Protein AF-0000000083612329 (afdb_homodimer)

Solvent-accessible surface area (backbone atoms only — not comparable to full-atom values): 41142 Å² total; per-residue (Å²): 133,57,75,70,75,59,43,63,65,45,53,52,50,26,54,74,53,61,30,50,51,22,52,62,21,51,55,44,17,49,50,25,43,50,50,21,49,52,27,50,52,49,44,53,47,48,53,50,50,50,51,51,48,47,50,51,50,41,50,51,48,51,52,43,27,72,72,65,71,60,77,84,88,50,83,80,70,46,77,77,46,66,43,68,55,91,85,39,80,38,46,45,64,59,50,43,57,50,33,53,54,49,23,38,44,24,48,52,30,17,46,18,11,42,28,49,22,45,32,38,50,80,32,47,88,68,48,68,59,67,90,70,51,30,50,70,56,47,52,56,59,47,65,74,44,91,62,58,62,64,42,51,51,49,52,50,51,48,66,70,31,69,56,45,47,49,39,54,50,52,41,49,33,45,49,37,53,44,73,77,54,71,43,75,4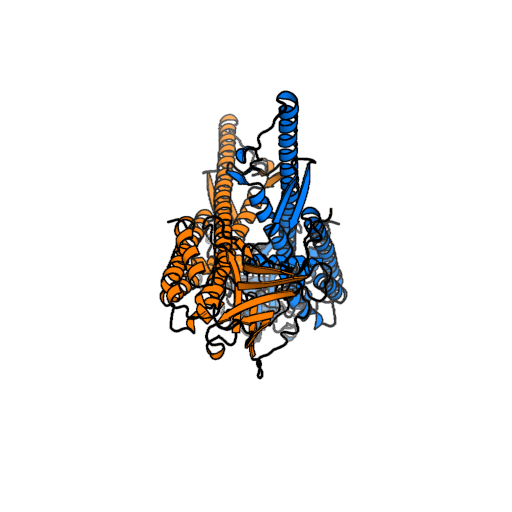5,71,41,80,81,73,70,47,65,45,53,31,36,51,40,34,56,54,95,89,41,74,40,71,64,37,49,46,72,57,54,51,52,51,41,49,54,52,50,56,53,48,50,44,51,43,52,50,34,46,63,72,46,52,78,72,63,80,62,42,87,33,43,41,39,62,46,34,39,44,28,34,41,31,71,93,34,71,80,63,25,34,36,46,41,30,44,80,40,87,50,73,85,74,48,60,62,53,36,32,32,33,32,47,31,64,87,42,79,91,58,62,45,70,47,62,55,74,70,57,58,35,32,30,24,36,83,87,69,45,54,57,32,32,28,36,43,75,61,80,74,61,89,40,56,70,68,65,44,66,41,47,24,38,61,45,77,52,93,52,82,52,74,72,63,70,65,63,58,41,74,56,83,81,53,72,78,37,40,53,69,53,72,48,75,49,71,83,78,79,74,87,119,133,57,74,70,74,57,44,62,64,46,52,52,48,25,53,73,53,61,30,50,51,22,50,62,21,50,55,44,16,49,51,24,44,51,50,21,49,51,26,50,52,51,46,52,46,48,54,49,50,51,50,49,49,47,51,52,51,40,50,52,48,51,51,42,26,70,72,66,73,60,78,84,89,50,82,81,70,44,78,77,46,65,44,67,54,93,86,38,82,38,46,46,65,60,51,45,57,50,33,54,54,48,24,38,43,24,49,51,29,17,48,19,11,42,28,50,22,44,32,38,49,80,32,47,89,68,49,68,59,67,91,70,50,30,50,72,56,45,51,57,59,46,65,74,44,91,63,57,61,65,41,50,52,50,52,49,50,49,68,71,32,71,56,44,46,50,39,52,50,53,42,49,33,46,48,36,53,43,75,78,53,71,45,78,46,71,41,80,82,74,70,45,65,44,54,31,37,51,39,34,56,52,97,87,42,74,41,71,63,36,49,46,72,56,54,52,51,50,42,50,53,50,51,57,52,48,48,43,50,43,53,51,35,44,62,72,46,53,78,74,61,78,62,41,87,35,42,40,37,63,46,35,38,43,29,35,41,30,73,94,32,71,82,62,25,31,37,47,41,29,43,78,39,87,49,74,86,74,49,61,63,52,36,30,33,33,32,46,30,63,88,42,78,91,58,62,44,71,46,63,55,72,68,56,57,36,33,29,25,36,84,85,69,45,50,56,33,32,28,37,44,75,62,80,77,60,90,40,54,70,68,65,47,63,41,46,25,37,60,44,78,52,94,53,81,49,73,70,65,68,64,61,56,42,75,54,83,82,52,73,78,36,41,53,70,51,72,47,73,52,71,81,78,75,64,85,116

InterPro domains:
  IPR059354 Domain of unknown function DUF8310 [PF26979] (249-368)

Radius of gyration: 33.73 Å; Cα contacts (8 Å, |Δi|>4): 1160; chains: 2; bounding box: 72×136×61 Å

Nearest PDB structures (foldseek):
  7uwa-assembly1_h  TM=2.712E-01  e=9.454E+00  Citrus x limon
  6k4j-assembly1_A  TM=1.773E-01  e=9.971E+00  Homo sapiens
  7uwa-assembly1_h  TM=2.711E-01  e=9.452E+00  Citrus x limon
  6k4j-assembly1_A  TM=1.772E-01  e=9.970E+00  Homo sapiens

Secondary structure (DSSP, 8-state):
--TTTTHHHHHHHHHHTT-GGGHHHHHHHHHHHHHHHHHHHHHHHHHHHHHHHHHHHHHHHHHHHHHHS-----GGGS---EEEETTEEEEHHHHHHHHHHHHHHHHHHHHHHHHHHHHHHTTTTSPPPGGG--HHHHHHHHHTSSS-HHHHHHHHHHHHSHHHHHHHHHHHHHHHT-PPPEEEEE-TTT--EEEEEPPEEETTEEE--EEHHHHHHHHHHHHHHHHHHHHHHHHHHGGG--GGGGEES-EEEEEEEETT-GGG-EEEEEEE-S-GGGS-SEEEEEEEE-SSTTS-EEEE---SEEEEE-TTS-EEEEEEESS---TT--S--PEEEEEEE-SS----------BPPP-TTTEEEEEEEE-------/--TTTTHHHHHHHHHHTT-GGGHHHHHHHHHHHHHHHHHHHHHHHHHHHHHHHHHHHHHHHHHHHHHHS-----GGGS---EEEETTEEEEHHHHHHHHHHHHHHHHHHHHHHHHHHHHHHTTTTSPPPGGG--HHHHHHHHHTSSS-HHHHHHHHHHHHSHHHHHHHHHHHHHHHT-PPPEEEEE-TTT--EEEEEPPEEETTEEE--EEHHHHHHHHHHHHHHHHHHHHHHHHHHGGG--GGGGEES-EEEEEEEETT-GGG-EEEEEEE-S-GGGS-SEEEEEEEE-SSTTS-EEEE---SEEEEE-TTS-EEEEEEESS---TT--S--PEEEEEEE-SS-----------PPP-TTTEEEEEEEE-------

Organism: NCBI:txid2304605

Sequence (754 aa):
MTILNCDVGLRDLLLEYKVYDSWQFVTNSIKNLETAEYCSDLIRRLLDAMDEEQEQTNEEMWKKLKKEGQYSFNIEDFPKGKVDILGKSVSHYFLLDKYIKDFFQYLRNSLDSLAQFINLTLLAENPMDIERVDFPRVLTSLKKQSNYVAVKTEMEFIKSSVEYAYISEFNNKVKHISDAKLVVSRSILDNSGKNLISSFVKKGEPFKEQEINTIVAQTYSFIESHLDLLIGNVKNEISNLAMRDRRYYQIKFEGQRINGDAQNTFTNIFIECADIDKLADEIGILFVNDVDKDNIRVMNCEYDEIFVKDEGGKYVGKYKALESYDEYIDLLQYRRYKKETFNSPCAFVIHDIKVNSIKPFFMSGTIKQIGFDDASFMTILNCDVGLRDLLLEYKVYDSWQFVTNSIKNLETAEYCSDLIRRLLDAMDEEQEQTNEEMWKKLKKEGQYSFNIEDFPKGKVDILGKSVSHYFLLDKYIKDFFQYLRNSLDSLAQFINLTLLAENPMDIERVDFPRVLTSLKKQSNYVAVKTEMEFIKSSVEYAYISEFNNKVKHISDAKLVVSRSILDNSGKNLISSFVKKGEPFKEQEINTIVAQTYSFIESHLDLLIGNVKNEISNLAMRDRRYYQIKFEGQRINGDAQNTFTNIFIECADIDKLADEIGILFVNDVDKDNIRVMNCEYDEIFVKDEGGKYVGKYKALESYDEYIDLLQYRRYKKETFNSPCAFVIHDIKVNSIKPFFMSGTIKQIGFDDASF

pLDDT: mean 85.11, std 14.49, range [22.92, 98.44]

Structure (mmCIF, N/CA/C/O backbone):
data_AF-0000000083612329-model_v1
#
loop_
_entity.id
_entity.type
_entity.pdbx_description
1 polymer 'Uncharacterized protein'
#
loop_
_atom_site.group_PDB
_atom_site.id
_atom_site.type_symbol
_atom_site.label_atom_id
_atom_site.label_alt_id
_atom_site.label_comp_id
_atom_site.label_asym_id
_atom_site.label_entity_id
_atom_site.label_seq_id
_atom_site.pdbx_PDB_ins_code
_atom_site.Cartn_x
_atom_site.Cartn_y
_atom_site.Cartn_z
_atom_site.occupancy
_atom_site.B_iso_or_equiv
_atom_site.auth_seq_id
_atom_site.auth_comp_id
_atom_site.auth_asym_id
_atom_site.auth_atom_id
_atom_site.pdbx_PDB_model_num
ATOM 1 N N . MET A 1 1 ? -16.734 5.707 22.344 1 33.16 1 MET A N 1
ATOM 2 C CA . MET A 1 1 ? -16.078 7.008 22.297 1 33.16 1 MET A CA 1
ATOM 3 C C . MET A 1 1 ? -15.133 7.09 21.094 1 33.16 1 MET A C 1
ATOM 5 O O . MET A 1 1 ? -14.203 6.293 20.969 1 33.16 1 MET A O 1
ATOM 9 N N . THR A 1 2 ? -15.531 7.422 19.938 1 42.62 2 THR A N 1
ATOM 10 C CA . THR A 1 2 ? -14.906 7.582 18.625 1 42.62 2 THR A CA 1
ATOM 11 C C . THR A 1 2 ? -13.625 8.406 18.734 1 42.62 2 THR A C 1
ATOM 13 O O . THR A 1 2 ? -13.555 9.359 19.5 1 42.62 2 THR A O 1
ATOM 16 N N . ILE A 1 3 ? -12.547 7.836 18.281 1 46.53 3 ILE A N 1
ATOM 17 C CA . ILE A 1 3 ? -11.25 8.508 18.234 1 46.53 3 ILE A CA 1
ATOM 18 C C . ILE A 1 3 ? -11.461 10.023 18.156 1 46.53 3 ILE A C 1
ATOM 20 O O . ILE A 1 3 ? -10.656 10.789 18.688 1 46.53 3 ILE A O 1
ATOM 24 N N . LEU A 1 4 ? -12.586 10.539 17.578 1 46.88 4 LEU A N 1
ATOM 25 C CA . LEU A 1 4 ? -12.906 11.93 17.266 1 46.88 4 LEU A CA 1
ATOM 26 C C . LEU A 1 4 ? -13.203 12.719 18.531 1 46.88 4 LEU A C 1
ATOM 28 O O . LEU A 1 4 ? -12.898 13.914 18.609 1 46.88 4 LEU A O 1
ATOM 32 N N . ASN A 1 5 ? -13.961 12.078 19.438 1 44.62 5 ASN A N 1
ATOM 33 C CA . ASN A 1 5 ? -14.383 12.867 20.594 1 44.62 5 ASN A CA 1
ATOM 34 C C . ASN A 1 5 ? -13.195 13.227 21.484 1 44.62 5 ASN A C 1
ATOM 36 O O . ASN A 1 5 ? -13.312 14.086 22.359 1 44.62 5 ASN A O 1
ATOM 40 N N . CYS A 1 6 ? -12.211 12.438 21.641 1 49.72 6 CYS A N 1
ATOM 41 C CA . CYS A 1 6 ? -11.023 12.492 22.484 1 49.72 6 CYS A CA 1
ATOM 42 C C . CYS A 1 6 ? -10.086 13.609 22.031 1 49.72 6 CYS A C 1
ATOM 44 O O . CYS A 1 6 ? -9.117 13.922 22.719 1 49.72 6 CYS A O 1
ATOM 46 N N . ASP A 1 7 ? -10.461 14.383 20.938 1 63.75 7 ASP A N 1
ATOM 47 C CA . ASP A 1 7 ? -9.547 15.141 20.094 1 63.75 7 ASP A CA 1
ATOM 48 C C . ASP A 1 7 ? -9.195 16.484 20.734 1 63.75 7 ASP A C 1
ATOM 50 O O . ASP A 1 7 ? -8.023 16.859 20.797 1 63.75 7 ASP A O 1
ATOM 54 N N . VAL A 1 8 ? -10.234 16.953 21.453 1 65 8 VAL A N 1
ATOM 55 C CA . VAL A 1 8 ? -9.945 18.328 21.875 1 65 8 VAL A CA 1
ATOM 56 C C . VAL A 1 8 ? -9.031 18.297 23.109 1 65 8 VAL A C 1
ATOM 58 O O . VAL A 1 8 ? -8.062 19.047 23.188 1 65 8 VAL A O 1
ATOM 61 N N . GLY A 1 9 ? -9.297 17.312 23.969 1 83.56 9 GLY A N 1
ATOM 62 C CA . GLY A 1 9 ? -8.469 17.219 25.156 1 83.56 9 GLY A CA 1
ATOM 63 C C . GLY A 1 9 ? -7.031 16.844 24.875 1 83.56 9 GLY A C 1
ATOM 64 O O . GLY A 1 9 ? -6.109 17.406 25.469 1 83.56 9 GLY A O 1
ATOM 65 N N . LEU A 1 10 ? -6.883 16.078 23.922 1 90.75 10 LEU A N 1
ATOM 66 C CA . LEU A 1 10 ? -5.523 15.68 23.578 1 90.75 10 LEU A CA 1
ATOM 67 C C . LEU A 1 10 ? -4.754 16.828 22.953 1 90.75 10 LEU A C 1
ATOM 69 O O . LEU A 1 10 ? -3.6 17.078 23.312 1 90.75 10 LEU A O 1
ATOM 73 N N . ARG A 1 11 ? -5.387 17.484 22.094 1 90.81 11 ARG A N 1
ATOM 74 C CA . ARG A 1 11 ? -4.75 18.609 21.422 1 90.81 11 ARG A CA 1
ATOM 75 C C . ARG A 1 11 ? -4.273 19.656 22.422 1 90.81 11 ARG A C 1
ATOM 77 O O . ARG A 1 11 ? -3.168 20.188 22.281 1 90.81 11 ARG A O 1
ATOM 84 N N . ASP A 1 12 ? -5.098 19.922 23.375 1 90.94 12 ASP A N 1
ATOM 85 C CA . ASP A 1 12 ? -4.758 20.906 24.406 1 90.94 12 ASP A CA 1
ATOM 86 C C . ASP A 1 12 ? -3.549 20.438 25.219 1 90.94 12 ASP A C 1
ATOM 88 O O . ASP A 1 12 ? -2.688 21.25 25.578 1 90.94 12 ASP A O 1
ATOM 92 N N . LEU A 1 13 ? -3.535 19.25 25.484 1 92.69 13 LEU A N 1
ATOM 93 C CA . LEU A 1 13 ? -2.412 18.719 26.25 1 92.69 13 LEU A CA 1
ATOM 94 C C . LEU A 1 13 ? -1.121 18.781 25.438 1 92.69 13 LEU A C 1
ATOM 96 O O . LEU A 1 13 ? -0.059 19.094 25.984 1 92.69 13 LEU A O 1
ATOM 100 N N . LEU A 1 14 ? -1.272 18.484 24.172 1 94.75 14 LEU A N 1
ATOM 101 C CA . LEU A 1 14 ? -0.092 18.531 23.312 1 94.75 14 LEU A CA 1
ATOM 102 C C . LEU A 1 14 ? 0.459 19.953 23.234 1 94.75 14 LEU A C 1
ATOM 104 O O . LEU A 1 14 ? 1.675 20.156 23.172 1 94.75 14 LEU A O 1
ATOM 108 N N . LEU A 1 15 ? -0.446 20.891 23.25 1 93.25 15 LEU A N 1
ATOM 109 C CA . LEU A 1 15 ? -0.054 22.297 23.25 1 93.25 15 LEU A CA 1
ATOM 110 C C . LEU A 1 15 ? 0.609 22.672 24.578 1 93.25 15 LEU A C 1
ATOM 112 O O . LEU A 1 15 ? 1.65 23.328 24.594 1 93.25 15 LEU A O 1
ATOM 116 N N . GLU A 1 16 ? 0.045 22.219 25.609 1 92.62 16 GLU A N 1
ATOM 117 C CA . GLU A 1 16 ? 0.54 22.531 26.953 1 92.62 16 GLU A CA 1
ATOM 118 C C . GLU A 1 16 ? 1.942 21.969 27.156 1 92.62 16 GLU A C 1
ATOM 120 O O . GLU A 1 16 ? 2.803 22.641 27.75 1 92.62 16 GLU A O 1
ATOM 125 N N . TYR A 1 17 ? 2.215 20.828 26.641 1 94.44 17 TYR A N 1
ATOM 126 C CA . TYR A 1 17 ? 3.486 20.156 26.891 1 94.44 17 TYR A CA 1
ATOM 127 C C . TYR A 1 17 ? 4.457 20.375 25.734 1 94.44 17 TYR A C 1
ATOM 129 O O . TYR A 1 17 ? 5.531 19.781 25.703 1 94.44 17 TYR A O 1
ATOM 137 N N . LYS A 1 18 ? 4.078 21.156 24.75 1 95.06 18 LYS A N 1
ATOM 138 C CA . LYS A 1 18 ? 4.906 21.625 23.656 1 95.06 18 LYS A CA 1
ATOM 139 C C . LYS A 1 18 ? 5.355 20.469 22.766 1 95.06 18 LYS A C 1
ATOM 141 O O . LYS A 1 18 ? 6.531 20.375 22.422 1 95.06 18 LYS A O 1
ATOM 146 N N . VAL A 1 19 ? 4.426 19.594 22.453 1 96.5 19 VAL A N 1
ATOM 147 C CA . VAL A 1 19 ? 4.672 18.516 21.5 1 96.5 19 VAL A CA 1
ATOM 148 C C . VAL A 1 19 ? 3.57 18.5 20.453 1 96.5 19 VAL A C 1
ATOM 150 O O . VAL A 1 19 ? 3.125 17.422 20.031 1 96.5 19 VAL A O 1
ATOM 153 N N . TYR A 1 20 ? 3.16 19.656 20.047 1 95.31 20 TYR A N 1
ATOM 154 C CA . TYR A 1 20 ? 2.031 19.781 19.125 1 95.31 20 TYR A CA 1
ATOM 155 C C . TYR A 1 20 ? 2.385 19.234 17.75 1 95.31 20 TYR A C 1
ATOM 157 O O . TYR A 1 20 ? 1.497 18.938 16.953 1 95.31 20 TYR A O 1
ATOM 165 N N . ASP A 1 21 ? 3.658 19.172 17.438 1 95.19 21 ASP A N 1
ATOM 166 C CA . ASP A 1 21 ? 4.07 18.609 16.156 1 95.19 21 ASP A CA 1
ATOM 167 C C . ASP A 1 21 ? 3.592 17.172 16.016 1 95.19 21 ASP A C 1
ATOM 169 O O . ASP A 1 21 ? 3.451 16.656 14.898 1 95.19 21 ASP A O 1
ATOM 173 N N . SER A 1 22 ? 3.312 16.469 17.094 1 95.69 22 SER A N 1
ATOM 174 C CA . SER A 1 22 ? 2.883 15.078 17.062 1 95.69 22 SER A CA 1
ATOM 175 C C . SER A 1 22 ? 1.433 14.953 16.609 1 95.69 22 SER A C 1
ATOM 177 O O . SER A 1 22 ? 1.003 13.891 16.172 1 95.69 22 SER A O 1
ATOM 179 N N . TRP A 1 23 ? 0.665 16.031 16.672 1 94.44 23 TRP A N 1
ATOM 180 C CA . TRP A 1 23 ? -0.749 16.031 16.312 1 94.44 23 TRP A CA 1
ATOM 181 C C . TRP A 1 23 ? -0.939 15.578 14.859 1 94.44 23 TRP A C 1
ATOM 183 O O . TRP A 1 23 ? -1.925 14.914 14.531 1 94.44 23 TRP A O 1
ATOM 193 N N . GLN A 1 24 ? -0.023 15.961 14.062 1 93.69 24 GLN A N 1
ATOM 194 C CA . GLN A 1 24 ? -0.116 15.609 12.648 1 93.69 24 GLN A CA 1
ATOM 195 C C . GLN A 1 24 ? -0.187 14.102 12.461 1 93.69 24 GLN A C 1
ATOM 197 O O . GLN A 1 24 ? -0.841 13.609 11.531 1 93.69 24 GLN A O 1
ATOM 202 N N . PHE A 1 25 ? 0.396 13.32 13.383 1 94.62 25 PHE A N 1
ATOM 203 C CA . PHE A 1 25 ? 0.423 11.875 13.25 1 94.62 25 PHE A CA 1
ATOM 204 C C . PHE A 1 25 ? -0.83 11.25 13.859 1 94.62 25 PHE A C 1
ATOM 206 O O . PHE A 1 25 ? -1.245 10.164 13.453 1 94.62 25 PHE A O 1
ATOM 213 N N . VAL A 1 26 ? -1.455 11.914 14.789 1 93.88 26 VAL A N 1
ATOM 214 C CA . VAL A 1 26 ? -2.766 11.484 15.266 1 93.88 26 VAL A CA 1
ATOM 215 C C . VAL A 1 26 ? -3.787 11.586 14.141 1 93.88 26 VAL A C 1
ATOM 217 O O . VAL A 1 26 ? -4.523 10.633 13.867 1 93.88 26 VAL A O 1
ATOM 220 N N . THR A 1 27 ? -3.758 12.719 13.508 1 91.81 27 THR A N 1
ATOM 221 C CA . THR A 1 27 ? -4.684 12.953 12.406 1 91.81 27 THR A CA 1
ATOM 222 C C . THR A 1 27 ? -4.445 11.953 11.273 1 91.81 27 THR A C 1
ATOM 224 O O . THR A 1 27 ? -5.398 11.445 10.68 1 91.81 27 THR A O 1
ATOM 227 N N . ASN A 1 28 ? -3.227 11.719 10.984 1 93.56 28 ASN A N 1
ATOM 228 C CA . ASN A 1 28 ? -2.895 10.766 9.938 1 93.56 28 ASN A CA 1
ATOM 229 C C . ASN A 1 28 ? -3.352 9.352 10.297 1 93.56 28 ASN A C 1
ATOM 231 O O . ASN A 1 28 ? -3.799 8.602 9.43 1 93.56 28 ASN A O 1
ATOM 235 N N . SER A 1 29 ? -3.135 8.969 11.555 1 94.62 29 SER A N 1
ATOM 236 C CA . SER A 1 29 ? -3.572 7.652 12.016 1 94.62 29 SER A CA 1
ATOM 237 C C . SER A 1 29 ? -5.078 7.484 11.867 1 94.62 29 SER A C 1
ATOM 239 O O . SER A 1 29 ? -5.551 6.445 11.398 1 94.62 29 SER A O 1
ATOM 241 N N . ILE A 1 30 ? -5.781 8.469 12.18 1 92.94 30 ILE A N 1
ATOM 242 C CA . ILE A 1 30 ? -7.238 8.453 12.094 1 92.94 30 ILE A CA 1
ATOM 243 C C . ILE A 1 30 ? -7.668 8.391 10.625 1 92.94 30 ILE A C 1
ATOM 245 O O . ILE A 1 30 ? -8.586 7.652 10.273 1 92.94 30 ILE A O 1
ATOM 249 N N . LYS A 1 31 ? -7 9.156 9.859 1 93 31 LYS A N 1
ATOM 250 C CA . LYS A 1 31 ? -7.305 9.141 8.438 1 93 31 LYS A CA 1
ATOM 251 C C . LYS A 1 31 ? -7.113 7.742 7.848 1 93 31 LYS A C 1
ATOM 253 O O . LYS A 1 31 ? -7.922 7.289 7.039 1 93 31 LYS A O 1
ATOM 258 N N . ASN A 1 32 ? -6.043 7.133 8.188 1 95.69 32 ASN A N 1
ATOM 259 C CA . ASN A 1 32 ? -5.797 5.77 7.727 1 95.69 32 ASN A CA 1
ATOM 260 C C . ASN A 1 32 ? -6.871 4.809 8.219 1 95.69 32 ASN A C 1
ATOM 262 O O . ASN A 1 32 ? -7.305 3.92 7.48 1 95.69 32 ASN A O 1
ATOM 266 N N . LEU A 1 33 ? -7.281 4.953 9.438 1 96.19 33 LEU A N 1
ATOM 267 C CA . LEU A 1 33 ? -8.328 4.105 10 1 96.19 33 LEU A CA 1
ATOM 268 C C . LEU A 1 33 ? -9.656 4.324 9.266 1 96.19 33 LEU A C 1
ATOM 270 O O . LEU A 1 33 ? -10.391 3.367 9.008 1 96.19 33 LEU A O 1
ATOM 274 N N . GLU A 1 34 ? -9.922 5.531 8.977 1 94.75 34 GLU A N 1
ATOM 275 C CA . GLU A 1 34 ? -11.125 5.855 8.227 1 94.75 34 GLU A CA 1
ATOM 276 C C . GLU A 1 34 ? -11.102 5.227 6.832 1 94.75 34 GLU A C 1
ATOM 278 O O . GLU A 1 34 ? -12.125 4.75 6.34 1 94.75 34 GLU A O 1
ATOM 283 N N . THR A 1 35 ? -9.984 5.301 6.211 1 96.38 35 THR A N 1
ATOM 284 C CA . THR A 1 35 ? -9.844 4.676 4.902 1 96.38 35 THR A CA 1
ATOM 285 C C . THR A 1 35 ? -10.031 3.166 5 1 96.38 35 THR A C 1
ATOM 287 O O . THR A 1 35 ? -10.648 2.555 4.125 1 96.38 35 THR A O 1
ATOM 290 N N . ALA A 1 36 ? -9.484 2.58 6.07 1 97.88 36 ALA A N 1
ATOM 291 C CA . ALA A 1 36 ? -9.688 1.152 6.301 1 97.88 36 ALA A CA 1
ATOM 292 C C . ALA A 1 36 ? -11.172 0.837 6.496 1 97.88 36 ALA A C 1
ATOM 294 O O . ALA A 1 36 ? -11.656 -0.204 6.047 1 97.88 36 ALA A O 1
ATOM 295 N N . GLU A 1 37 ? -11.852 1.697 7.168 1 97.44 37 GLU A N 1
ATOM 296 C CA . GLU A 1 37 ? -13.289 1.533 7.355 1 97.44 37 GLU A CA 1
ATOM 297 C C . GLU A 1 37 ? -14.023 1.562 6.023 1 97.44 37 GLU A C 1
ATOM 299 O O . GLU A 1 37 ? -14.922 0.749 5.785 1 97.44 37 GLU A O 1
ATOM 304 N N . TYR A 1 38 ? -13.656 2.49 5.246 1 97.12 38 TYR A N 1
ATOM 305 C CA . TYR A 1 38 ? -14.227 2.566 3.906 1 97.12 38 TYR A CA 1
ATOM 306 C C . TYR A 1 38 ? -13.992 1.268 3.141 1 97.12 38 TYR A C 1
ATOM 308 O O . TYR A 1 38 ? -14.914 0.74 2.512 1 97.12 38 TYR A O 1
ATOM 316 N N . CYS A 1 39 ? -12.773 0.759 3.154 1 97.88 39 CYS A N 1
ATOM 317 C CA . CYS A 1 39 ? -12.453 -0.496 2.484 1 97.88 39 CYS A CA 1
ATOM 318 C C . CYS A 1 39 ? -13.297 -1.639 3.027 1 97.88 39 CYS A C 1
ATOM 320 O O . CYS A 1 39 ? -13.82 -2.451 2.26 1 97.88 39 CYS A O 1
ATOM 322 N N . SER A 1 40 ? -13.391 -1.686 4.352 1 98.06 40 SER A N 1
ATOM 323 C CA . SER A 1 40 ? -14.188 -2.723 4.996 1 98.06 40 SER A CA 1
ATOM 324 C C . SER A 1 40 ? -15.641 -2.684 4.516 1 98.06 40 SER A C 1
ATOM 326 O O . SER A 1 40 ? -16.234 -3.727 4.223 1 98.06 40 SER A O 1
ATOM 328 N N . ASP A 1 41 ? -16.156 -1.523 4.445 1 97.25 41 ASP A N 1
ATOM 329 C CA . ASP A 1 41 ? -17.516 -1.336 3.988 1 97.25 41 ASP A CA 1
ATOM 330 C C . ASP A 1 41 ? -17.688 -1.794 2.541 1 97.25 41 ASP A C 1
ATOM 332 O O . ASP A 1 41 ? -18.656 -2.467 2.203 1 97.25 41 ASP A O 1
ATOM 336 N N . LEU A 1 42 ? -16.766 -1.432 1.694 1 96.5 42 LEU A N 1
ATOM 337 C CA . LEU A 1 42 ? -16.844 -1.801 0.285 1 96.5 42 LEU A CA 1
ATOM 338 C C . LEU A 1 42 ? -16.719 -3.311 0.11 1 96.5 42 LEU A C 1
ATOM 340 O O . LEU A 1 42 ? -17.328 -3.893 -0.782 1 96.5 42 LEU A O 1
ATOM 344 N N . ILE A 1 43 ? -15.859 -3.947 0.885 1 97.12 43 ILE A N 1
ATOM 345 C CA . ILE A 1 43 ? -15.703 -5.398 0.85 1 97.12 43 ILE A CA 1
ATOM 346 C C . ILE A 1 43 ? -17.047 -6.066 1.14 1 97.12 43 ILE A C 1
ATOM 348 O O . ILE A 1 43 ? -17.469 -6.961 0.408 1 97.12 43 ILE A O 1
ATOM 352 N N . ARG A 1 44 ? -17.672 -5.594 2.166 1 96.81 44 ARG A N 1
ATOM 353 C CA . ARG A 1 44 ? -18.969 -6.137 2.535 1 96.81 44 ARG A CA 1
ATOM 354 C C . ARG A 1 44 ? -19.984 -5.938 1.411 1 96.81 44 ARG A C 1
ATOM 356 O O . ARG A 1 44 ? -20.734 -6.859 1.068 1 96.81 44 ARG A O 1
ATOM 363 N N . ARG A 1 45 ? -20.016 -4.824 0.827 1 95.38 45 ARG A N 1
ATOM 364 C CA . ARG A 1 45 ? -20.969 -4.508 -0.233 1 95.38 45 ARG A CA 1
ATOM 365 C C . ARG A 1 45 ? -20.688 -5.328 -1.487 1 95.38 45 ARG A C 1
ATOM 367 O O . ARG A 1 45 ? -21.609 -5.723 -2.199 1 95.38 45 ARG A O 1
ATOM 374 N N . LEU A 1 46 ? -19.438 -5.496 -1.772 1 94.69 46 LEU A N 1
ATOM 375 C CA . LEU A 1 46 ? -19.062 -6.305 -2.926 1 94.69 46 LEU A CA 1
ATOM 376 C C . LEU A 1 46 ? -19.516 -7.75 -2.756 1 94.69 46 LEU A C 1
ATOM 378 O O . LEU A 1 46 ? -20.062 -8.344 -3.688 1 94.69 46 LEU A O 1
ATOM 382 N N . LEU A 1 47 ? -19.234 -8.281 -1.601 1 93.88 47 LEU A N 1
ATOM 383 C CA . LEU A 1 47 ? -19.656 -9.648 -1.33 1 93.88 47 LEU A CA 1
ATOM 384 C C . LEU A 1 47 ? -21.172 -9.773 -1.395 1 93.88 47 LEU A C 1
ATOM 386 O O . LEU A 1 47 ? -21.703 -10.75 -1.938 1 93.88 47 LEU A O 1
ATOM 390 N N . ASP A 1 48 ? -21.891 -8.789 -0.87 1 92.56 48 ASP A N 1
ATOM 391 C CA . ASP A 1 48 ? -23.344 -8.766 -0.946 1 92.56 48 ASP A CA 1
ATOM 392 C C . ASP A 1 48 ? -23.828 -8.711 -2.396 1 92.56 48 ASP A C 1
ATOM 394 O O . ASP A 1 48 ? -24.781 -9.398 -2.771 1 92.56 48 ASP A O 1
ATOM 398 N N . ALA A 1 49 ? -23.188 -7.863 -3.152 1 90.62 49 ALA A N 1
ATOM 399 C CA . ALA A 1 49 ? -23.547 -7.738 -4.562 1 90.62 49 ALA A CA 1
ATOM 400 C C . ALA A 1 49 ? -23.328 -9.055 -5.305 1 90.62 49 ALA A C 1
ATOM 402 O O . ALA A 1 49 ? -24.125 -9.422 -6.176 1 90.62 49 ALA A O 1
ATOM 403 N N . MET A 1 50 ? -22.297 -9.727 -5.02 1 88.44 50 MET A N 1
ATOM 404 C CA . MET A 1 50 ? -22.016 -11.016 -5.637 1 88.44 50 MET A CA 1
ATOM 405 C C . MET A 1 50 ? -23.062 -12.055 -5.25 1 88.44 50 MET A C 1
ATOM 407 O O . MET A 1 50 ? -23.484 -12.852 -6.086 1 88.44 50 MET A O 1
ATOM 411 N N . ASP A 1 51 ? -23.422 -12.023 -4.035 1 88.25 51 ASP A N 1
ATOM 412 C CA . ASP A 1 51 ? -24.453 -12.938 -3.562 1 88.25 51 ASP A CA 1
ATOM 413 C C . ASP A 1 51 ? -25.781 -12.656 -4.25 1 88.25 51 ASP A C 1
ATOM 415 O O . ASP A 1 51 ? -26.5 -13.578 -4.652 1 88.25 51 ASP A O 1
ATOM 419 N N . GLU A 1 52 ? -26.094 -11.391 -4.336 1 88.25 52 GLU A N 1
ATOM 420 C CA . GLU A 1 52 ? -27.359 -11 -4.965 1 88.25 52 GLU A CA 1
ATOM 421 C C . GLU A 1 52 ? -27.391 -11.406 -6.434 1 88.25 52 GLU A C 1
ATOM 423 O O . GLU A 1 52 ? -28.406 -11.875 -6.93 1 88.25 52 GLU A O 1
ATOM 428 N N . GLU A 1 53 ? -26.344 -11.156 -7.059 1 85.5 53 GLU A N 1
ATOM 429 C CA . GLU A 1 53 ? -26.266 -11.539 -8.469 1 85.5 53 GLU A CA 1
ATOM 430 C C . GLU A 1 53 ? -26.422 -13.047 -8.641 1 85.5 53 GLU A C 1
ATOM 432 O O . GLU A 1 53 ? -27.047 -13.508 -9.594 1 85.5 53 GLU A O 1
ATOM 437 N N . GLN A 1 54 ? -25.812 -13.766 -7.797 1 84.06 54 GLN A N 1
ATOM 438 C CA . GLN A 1 54 ? -25.922 -15.219 -7.848 1 84.06 54 GLN A CA 1
ATOM 439 C C . GLN A 1 54 ? -27.359 -15.672 -7.594 1 84.06 54 GLN A C 1
ATOM 441 O O . GLN A 1 54 ? -27.859 -16.578 -8.273 1 84.06 54 GLN A O 1
ATOM 446 N N . GLU A 1 55 ? -27.906 -15.102 -6.664 1 84.94 55 GLU A N 1
ATOM 447 C CA . GLU A 1 55 ? -29.297 -15.445 -6.344 1 84.94 55 GLU A CA 1
ATOM 448 C C . GLU A 1 55 ? -30.219 -15.18 -7.527 1 84.94 55 GLU A C 1
ATOM 450 O O . GLU A 1 55 ? -31.109 -15.977 -7.82 1 84.94 55 GLU A O 1
ATOM 455 N N . GLN A 1 56 ? -29.969 -14.078 -8.148 1 84.81 56 GLN A N 1
ATOM 456 C CA . GLN A 1 56 ? -30.781 -13.734 -9.312 1 84.81 56 GLN A CA 1
ATOM 457 C C . GLN A 1 56 ? -30.562 -14.727 -10.453 1 84.81 56 GLN A C 1
ATOM 459 O O . GLN A 1 56 ? -31.5 -15.133 -11.125 1 84.81 56 GLN A O 1
ATOM 464 N N . THR A 1 57 ? -29.359 -15.055 -10.641 1 81.44 57 THR A N 1
ATOM 465 C CA . THR A 1 57 ? -29.016 -16.016 -11.68 1 81.44 57 THR A CA 1
ATOM 466 C C . THR A 1 57 ? -29.641 -17.375 -11.383 1 81.44 57 THR A C 1
ATOM 468 O O . THR A 1 57 ? -30.172 -18.031 -12.281 1 81.44 57 THR A O 1
ATOM 471 N N . ASN A 1 58 ? -29.531 -17.766 -10.125 1 80.81 58 ASN A N 1
ATOM 472 C CA . ASN A 1 58 ? -30.125 -19.031 -9.719 1 80.81 58 ASN A CA 1
ATOM 473 C C . ASN A 1 58 ? -31.641 -19.031 -9.906 1 80.81 58 ASN A C 1
ATOM 475 O O . ASN A 1 58 ? -32.219 -20.031 -10.344 1 80.81 58 ASN A O 1
ATOM 479 N N . GLU A 1 59 ? -32.188 -17.984 -9.547 1 83.62 59 GLU A N 1
ATOM 480 C CA . GLU A 1 59 ? -33.656 -17.859 -9.695 1 83.62 59 GLU A CA 1
ATOM 481 C C . GLU A 1 59 ? -34.062 -17.984 -11.156 1 83.62 59 GLU A C 1
ATOM 483 O O . GLU A 1 59 ? -35.062 -18.641 -11.477 1 83.62 59 GLU A O 1
ATOM 488 N N . GLU A 1 60 ? -33.344 -17.328 -11.945 1 82.38 60 GLU A N 1
ATOM 489 C CA . GLU A 1 60 ? -33.625 -17.391 -13.375 1 82.38 60 GLU A CA 1
ATOM 490 C C . GLU A 1 60 ? -33.438 -18.797 -13.922 1 82.38 60 GLU A C 1
ATOM 492 O O . GLU A 1 60 ? -34.188 -19.266 -14.766 1 82.38 60 GLU A O 1
ATOM 497 N N . MET A 1 61 ? -32.406 -19.391 -13.492 1 80.19 61 MET A N 1
ATOM 498 C CA . MET A 1 61 ? -32.125 -20.766 -13.898 1 80.19 61 MET A CA 1
ATOM 499 C C . MET A 1 61 ? -33.25 -21.719 -13.492 1 80.19 61 MET A C 1
ATOM 501 O O . MET A 1 61 ? -33.688 -22.531 -14.297 1 80.19 61 MET A O 1
ATOM 505 N N . TRP A 1 62 ? -33.625 -21.547 -12.289 1 82.25 62 TRP A N 1
ATOM 506 C CA . TRP A 1 62 ? -34.688 -22.422 -11.781 1 82.25 62 TRP A CA 1
ATOM 507 C C . TRP A 1 62 ? -36 -22.188 -12.508 1 82.25 62 TRP A C 1
ATOM 509 O O . TRP A 1 62 ? -36.75 -23.125 -12.773 1 82.25 62 TRP A O 1
ATOM 519 N N . LYS A 1 63 ? -36.219 -20.938 -12.812 1 83.5 63 LYS A N 1
ATOM 520 C CA . LYS A 1 63 ? -37.406 -20.609 -13.57 1 83.5 63 LYS A CA 1
ATOM 521 C C . LYS A 1 63 ? -37.375 -21.25 -14.961 1 83.5 63 LYS A C 1
ATOM 523 O O . LYS A 1 63 ? -38.375 -21.797 -15.422 1 83.5 63 LYS A O 1
ATOM 528 N N . LYS A 1 64 ? -36.219 -21.172 -15.5 1 81.5 64 LYS A N 1
ATOM 529 C CA . LYS A 1 64 ? -36.062 -21.766 -16.828 1 81.5 64 LYS A CA 1
ATOM 530 C C . LYS A 1 64 ? -36.156 -23.281 -16.766 1 81.5 64 LYS A C 1
ATOM 532 O O . LYS A 1 64 ? -36.688 -23.922 -17.672 1 81.5 64 LYS A O 1
ATOM 537 N N . LEU A 1 65 ? -35.562 -23.812 -15.797 1 81.5 65 LEU A N 1
ATOM 538 C CA . LEU A 1 65 ? -35.562 -25.266 -15.625 1 81.5 65 LEU A CA 1
ATOM 539 C C . LEU A 1 65 ? -37 -25.75 -15.414 1 81.5 65 LEU A C 1
ATOM 541 O O . LEU A 1 65 ? -37.375 -26.812 -15.93 1 81.5 65 LEU A O 1
ATOM 545 N N . LYS A 1 66 ? -37.719 -25.047 -14.688 1 82 66 LYS A N 1
ATOM 546 C CA . LYS A 1 66 ? -39.094 -25.406 -14.43 1 82 66 LYS A CA 1
ATOM 547 C C . LYS A 1 66 ? -39.938 -25.328 -15.703 1 82 66 LYS A C 1
ATOM 549 O O . LYS A 1 66 ? -40.812 -26.156 -15.93 1 82 66 LYS A O 1
ATOM 554 N N . LYS A 1 67 ? -39.562 -24.391 -16.531 1 85.25 67 LYS A N 1
ATOM 555 C CA . LYS A 1 67 ? -40.344 -24.156 -17.75 1 85.25 67 LYS A CA 1
ATOM 556 C C . LYS A 1 67 ? -39.906 -25.109 -18.859 1 85.25 67 LYS A C 1
ATOM 558 O O . LYS A 1 67 ? -40.75 -25.656 -19.562 1 85.25 67 LYS A O 1
ATOM 563 N N . GLU A 1 68 ? -38.562 -25.328 -18.953 1 80.25 68 GLU A N 1
ATOM 564 C CA . GLU A 1 68 ? -38.062 -26.062 -20.125 1 80.25 68 GLU A CA 1
ATOM 565 C C . GLU A 1 68 ? -37.656 -27.484 -19.75 1 80.25 68 GLU A C 1
ATOM 567 O O . GLU A 1 68 ? -37.469 -28.328 -20.625 1 80.25 68 GLU A O 1
ATOM 572 N N . GLY A 1 69 ? -37.531 -27.781 -18.5 1 76.44 69 GLY A N 1
ATOM 573 C CA . GLY A 1 69 ? -37.219 -29.109 -18.016 1 76.44 69 GLY A CA 1
ATOM 574 C C . GLY A 1 69 ? -35.719 -29.406 -18.078 1 76.44 69 GLY A C 1
ATOM 575 O O . GLY A 1 69 ? -35.25 -30.422 -17.547 1 76.44 69 GLY A O 1
ATOM 576 N N . GLN A 1 70 ? -34.938 -28.625 -18.938 1 74 70 GLN A N 1
ATOM 577 C CA . GLN A 1 70 ? -33.5 -28.812 -19.031 1 74 70 GLN A CA 1
ATOM 578 C C . GLN A 1 70 ? -32.781 -27.469 -19.031 1 74 70 GLN A C 1
ATOM 580 O O . GLN A 1 70 ? -33.344 -26.438 -19.406 1 74 70 GLN A O 1
ATOM 585 N N . TYR A 1 71 ? -31.609 -27.406 -18.312 1 69.44 71 TYR A N 1
ATOM 586 C CA . TYR A 1 71 ? -30.812 -26.188 -18.328 1 69.44 71 TYR A CA 1
ATOM 587 C C . TYR A 1 71 ? -29.375 -26.484 -18.703 1 69.44 71 TYR A C 1
ATOM 589 O O . TYR A 1 71 ? -28.75 -27.391 -18.172 1 69.44 71 TYR A O 1
ATOM 597 N N . SER A 1 72 ? -28.875 -25.938 -19.844 1 69.81 72 SER A N 1
ATOM 598 C CA . SER A 1 72 ? -27.469 -26.047 -20.234 1 69.81 72 SER A CA 1
ATOM 599 C C . SER A 1 72 ? -26.656 -24.875 -19.719 1 69.81 72 SER A C 1
ATOM 601 O O . SER A 1 72 ? -27.047 -23.719 -19.906 1 69.81 72 SER A O 1
ATOM 603 N N . PHE A 1 73 ? -25.641 -25.219 -18.875 1 63.25 73 PHE A N 1
ATOM 604 C CA . PHE A 1 73 ? -24.797 -24.188 -18.281 1 63.25 73 PHE A CA 1
ATOM 605 C C . PHE A 1 73 ? -23.719 -23.75 -19.266 1 63.25 73 PHE A C 1
ATOM 607 O O . PHE A 1 73 ? -22.984 -24.578 -19.797 1 63.25 73 PHE A O 1
ATOM 614 N N . ASN A 1 74 ? -23.844 -22.578 -19.844 1 59.12 74 ASN A N 1
ATOM 615 C CA . ASN A 1 74 ? -22.719 -22 -20.578 1 59.12 74 ASN A CA 1
ATOM 616 C C . ASN A 1 74 ? -21.922 -21.031 -19.703 1 59.12 74 ASN A C 1
ATOM 618 O O . ASN A 1 74 ? -22.5 -20.359 -18.828 1 59.12 74 ASN A O 1
ATOM 622 N N . ILE A 1 75 ? -20.609 -21.047 -19.812 1 60.62 75 ILE A N 1
ATOM 623 C CA . ILE A 1 75 ? -19.688 -20.219 -19.031 1 60.62 75 ILE A CA 1
ATOM 624 C C . ILE A 1 75 ? -20.156 -18.766 -19.094 1 60.62 75 ILE A C 1
ATOM 626 O O . ILE A 1 75 ? -20 -18.016 -18.125 1 60.62 75 ILE A O 1
ATOM 630 N N . GLU A 1 76 ? -20.766 -18.469 -20.188 1 57.5 76 GLU A N 1
ATOM 631 C CA . GLU A 1 76 ? -21.188 -17.078 -20.406 1 57.5 76 GLU A CA 1
ATOM 632 C C . GLU A 1 76 ? -22.359 -16.703 -19.5 1 57.5 76 GLU A C 1
ATOM 634 O O . GLU A 1 76 ? -22.594 -15.523 -19.25 1 57.5 76 GLU A O 1
ATOM 639 N N . ASP A 1 77 ? -22.984 -17.656 -19.047 1 58.12 77 ASP A N 1
ATOM 640 C CA . ASP A 1 77 ? -24.172 -17.438 -18.234 1 58.12 77 ASP A CA 1
ATOM 641 C C . ASP A 1 77 ? -23.797 -17.094 -16.797 1 58.12 77 ASP A C 1
ATOM 643 O O . ASP A 1 77 ? -24.641 -16.641 -16.016 1 58.12 77 ASP A O 1
ATOM 647 N N . PHE A 1 78 ? -22.625 -17.281 -16.547 1 62.47 78 PHE A N 1
ATOM 648 C CA . PHE A 1 78 ? -22.203 -17.031 -15.164 1 62.47 78 PHE A CA 1
ATOM 649 C C . PHE A 1 78 ? -22.078 -15.539 -14.898 1 62.47 78 PHE A C 1
ATOM 651 O O . PHE A 1 78 ? -21.703 -14.773 -15.789 1 62.47 78 PHE A O 1
ATOM 658 N N . PRO A 1 79 ? -22.703 -15.219 -13.734 1 62 79 PRO A N 1
ATOM 659 C CA . PRO A 1 79 ? -22.594 -13.797 -13.391 1 62 79 PRO A CA 1
ATOM 660 C C . PRO A 1 79 ? -21.203 -13.227 -13.664 1 62 79 PRO A C 1
ATOM 662 O O . PRO A 1 79 ? -20.203 -13.867 -13.359 1 62 79 PRO A O 1
ATOM 665 N N . LYS A 1 80 ? -21.281 -12.25 -14.531 1 64.88 80 LYS A N 1
ATOM 666 C CA . LYS A 1 80 ? -20 -11.641 -14.898 1 64.88 80 LYS A CA 1
ATOM 667 C C . LYS A 1 80 ? -19.391 -10.875 -13.727 1 64.88 80 LYS A C 1
ATOM 669 O O . LYS A 1 80 ? -18.172 -10.758 -13.617 1 64.88 80 LYS A O 1
ATOM 674 N N . GLY A 1 81 ? -20.297 -10.539 -12.711 1 80.94 81 GLY A N 1
ATOM 675 C CA . GLY A 1 81 ? -19.844 -9.93 -11.477 1 80.94 81 GLY A CA 1
ATOM 676 C C . GLY A 1 81 ? -19.062 -8.648 -11.688 1 80.94 81 GLY A C 1
ATOM 677 O O . GLY A 1 81 ? -17.906 -8.531 -11.266 1 80.94 81 GLY A O 1
ATOM 678 N N . LYS A 1 82 ? -19.781 -7.613 -12.422 1 86.19 82 LYS A N 1
ATOM 679 C CA . LYS A 1 82 ? -19.109 -6.344 -12.68 1 86.19 82 LYS A CA 1
ATOM 680 C C . LYS A 1 82 ? -19.844 -5.184 -12.008 1 86.19 82 LYS A C 1
ATOM 682 O O . LYS A 1 82 ? -21.031 -5.289 -11.695 1 86.19 82 LYS A O 1
ATOM 687 N N . VAL A 1 83 ? -19.141 -4.195 -11.742 1 87.69 83 VAL A N 1
ATOM 688 C CA . VAL A 1 83 ? -19.672 -2.959 -11.172 1 87.69 83 VAL A CA 1
ATOM 689 C C . VAL A 1 83 ? -19.125 -1.758 -11.93 1 87.69 83 VAL A C 1
ATOM 691 O O . VAL A 1 83 ? -17.984 -1.786 -12.398 1 87.69 83 VAL A O 1
ATOM 694 N N . ASP A 1 84 ? -19.969 -0.793 -12.047 1 88.12 84 ASP A N 1
ATOM 695 C CA . ASP A 1 84 ? -19.547 0.442 -12.703 1 88.12 84 ASP A CA 1
ATOM 696 C C . ASP A 1 84 ? -19.016 1.449 -11.688 1 88.12 84 ASP A C 1
ATOM 698 O O . ASP A 1 84 ? -19.734 1.838 -10.758 1 88.12 84 ASP A O 1
ATOM 702 N N . ILE A 1 85 ? -17.812 1.822 -11.867 1 87.75 85 ILE A N 1
ATOM 703 C CA . ILE A 1 85 ? -17.203 2.863 -11.055 1 87.75 85 ILE A CA 1
ATOM 704 C C . ILE A 1 85 ? -16.75 4.02 -11.945 1 87.75 85 ILE A C 1
ATOM 706 O O . ILE A 1 85 ? -15.734 3.918 -12.641 1 87.75 85 ILE A O 1
ATOM 710 N N . LEU A 1 86 ? -17.438 5.148 -11.859 1 87.88 86 LEU A N 1
ATOM 711 C CA . LEU A 1 86 ? -17.141 6.34 -12.641 1 87.88 86 LEU A CA 1
ATOM 712 C C . LEU A 1 86 ? -17.062 6.012 -14.125 1 87.88 86 LEU A C 1
ATOM 714 O O . LEU A 1 86 ? -16.125 6.422 -14.812 1 87.88 86 LEU A O 1
ATOM 718 N N . GLY A 1 87 ? -17.922 5.109 -14.602 1 85.75 87 GLY A N 1
ATOM 719 C CA . GLY A 1 87 ? -18.031 4.793 -16.016 1 85.75 87 GLY A CA 1
ATOM 720 C C . GLY A 1 87 ? -17.172 3.611 -16.422 1 85.75 87 GLY A C 1
ATOM 721 O O . GLY A 1 87 ? -17.188 3.189 -17.578 1 85.75 87 GLY A O 1
ATOM 722 N N . LYS A 1 88 ? -16.453 3.129 -15.508 1 89.69 88 LYS A N 1
ATOM 723 C CA . LYS A 1 88 ? -15.625 1.975 -15.828 1 89.69 88 LYS A CA 1
ATOM 724 C C . LYS A 1 88 ? -16.219 0.693 -15.25 1 89.69 88 LYS A C 1
ATOM 726 O O . LYS A 1 88 ? -16.516 0.622 -14.055 1 89.69 88 LYS A O 1
ATOM 731 N N . SER A 1 89 ? -16.297 -0.27 -16.141 1 91.12 89 SER A N 1
ATOM 732 C CA . SER A 1 89 ? -16.766 -1.584 -15.719 1 91.12 89 SER A CA 1
ATOM 733 C C . SER A 1 89 ? -15.633 -2.422 -15.148 1 91.12 89 SER A C 1
ATOM 735 O O . SER A 1 89 ? -14.617 -2.637 -15.812 1 91.12 89 SER A O 1
ATOM 737 N N . VAL A 1 90 ? -15.867 -2.834 -13.891 1 92.25 90 VAL A N 1
ATOM 738 C CA . VAL A 1 90 ? -14.789 -3.555 -13.219 1 92.25 90 VAL A CA 1
ATOM 739 C C . VAL A 1 90 ? -15.344 -4.824 -12.578 1 92.25 90 VAL A C 1
ATOM 741 O O . VAL A 1 90 ? -16.469 -4.84 -12.078 1 92.25 90 VAL A O 1
ATOM 744 N N . SER A 1 91 ? -14.508 -5.863 -12.609 1 91.69 91 SER A N 1
ATOM 745 C CA . SER A 1 91 ? -14.898 -7.145 -12.031 1 91.69 91 SER A CA 1
ATOM 746 C C . SER A 1 91 ? -15.039 -7.043 -10.516 1 91.69 91 SER A C 1
ATOM 748 O O . SER A 1 91 ? -14.234 -6.383 -9.852 1 91.69 91 SER A O 1
ATOM 750 N N . HIS A 1 92 ? -16.109 -7.727 -9.961 1 91.5 92 HIS A N 1
ATOM 751 C CA . HIS A 1 92 ? -16.297 -7.809 -8.516 1 91.5 92 HIS A CA 1
ATOM 752 C C . HIS A 1 92 ? -15.07 -8.43 -7.848 1 91.5 92 HIS A C 1
ATOM 754 O O . HIS A 1 92 ? -14.625 -7.953 -6.801 1 91.5 92 HIS A O 1
ATOM 760 N N . TYR A 1 93 ? -14.555 -9.43 -8.508 1 89.62 93 TYR A N 1
ATOM 761 C CA . TYR A 1 93 ? -13.43 -10.156 -7.934 1 89.62 93 TYR A CA 1
ATOM 762 C C . TYR A 1 93 ? -12.188 -9.281 -7.855 1 89.62 93 TYR A C 1
ATOM 764 O O . TYR A 1 93 ? -11.469 -9.289 -6.852 1 89.62 93 TYR A O 1
ATOM 772 N N . PHE A 1 94 ? -12 -8.578 -8.922 1 92.88 94 PHE A N 1
ATOM 773 C CA . PHE A 1 94 ? -10.859 -7.672 -8.969 1 92.88 94 PHE A CA 1
ATOM 774 C C . PHE A 1 94 ? -10.938 -6.641 -7.848 1 92.88 94 PHE A C 1
ATOM 776 O O . PHE A 1 94 ? -9.961 -6.418 -7.133 1 92.88 94 PHE A O 1
ATOM 783 N N . LEU A 1 95 ? -12.062 -6.023 -7.664 1 95 95 LEU A N 1
ATOM 784 C CA . LEU A 1 95 ? -12.242 -4.996 -6.648 1 95 95 LEU A CA 1
ATOM 785 C C . LEU A 1 95 ? -12.125 -5.59 -5.25 1 95 95 LEU A C 1
ATOM 787 O O . LEU A 1 95 ? -11.555 -4.969 -4.352 1 95 95 LEU A O 1
ATOM 791 N N . LEU A 1 96 ? -12.695 -6.77 -5.145 1 94.75 96 LEU A N 1
ATOM 792 C CA . LEU A 1 96 ? -12.633 -7.438 -3.848 1 94.75 96 LEU A CA 1
ATOM 793 C C . LEU A 1 96 ? -11.188 -7.707 -3.449 1 94.75 96 LEU A C 1
ATOM 795 O O . LEU A 1 96 ? -10.781 -7.418 -2.32 1 94.75 96 LEU A O 1
ATOM 799 N N . ASP A 1 97 ? -10.461 -8.227 -4.348 1 94.69 97 ASP A N 1
ATOM 800 C CA . ASP A 1 97 ? -9.047 -8.516 -4.129 1 94.69 97 ASP A CA 1
ATOM 801 C C . ASP A 1 97 ? -8.273 -7.246 -3.775 1 94.69 97 ASP A C 1
ATOM 803 O O . ASP A 1 97 ? -7.492 -7.234 -2.822 1 94.69 97 ASP A O 1
ATOM 807 N N . LYS A 1 98 ? -8.508 -6.18 -4.457 1 96 98 LYS A N 1
ATOM 808 C CA . LYS A 1 98 ? -7.824 -4.91 -4.23 1 96 98 LYS A CA 1
ATOM 809 C C . LYS A 1 98 ? -8.164 -4.34 -2.857 1 96 98 LYS A C 1
ATOM 811 O O . LYS A 1 98 ? -7.273 -3.91 -2.119 1 96 98 LYS A O 1
ATOM 816 N N . TYR A 1 99 ? -9.438 -4.312 -2.539 1 97.12 99 TYR A N 1
ATOM 817 C CA . TYR A 1 99 ? -9.867 -3.631 -1.322 1 97.12 99 TYR A CA 1
ATOM 818 C C . TYR A 1 99 ? -9.469 -4.422 -0.083 1 97.12 99 TYR A C 1
ATOM 820 O O . TYR A 1 99 ? -9.25 -3.844 0.985 1 97.12 99 TYR A O 1
ATOM 828 N N . ILE A 1 100 ? -9.328 -5.742 -0.218 1 97.25 100 ILE A N 1
ATOM 829 C CA . ILE A 1 100 ? -8.812 -6.527 0.897 1 97.25 100 ILE A CA 1
ATOM 830 C C . ILE A 1 100 ? -7.352 -6.152 1.164 1 97.25 100 ILE A C 1
ATOM 832 O O . ILE A 1 100 ? -6.965 -5.918 2.311 1 97.25 100 ILE A O 1
ATOM 836 N N . LYS A 1 101 ? -6.617 -6.062 0.129 1 96.62 101 LYS A N 1
ATOM 837 C CA . LYS A 1 101 ? -5.219 -5.672 0.259 1 96.62 101 LYS A CA 1
ATOM 838 C C . LYS A 1 101 ? -5.094 -4.258 0.825 1 96.62 101 LYS A C 1
ATOM 840 O O . LYS A 1 101 ? -4.297 -4.02 1.735 1 96.62 101 LYS A O 1
ATOM 845 N N . ASP A 1 102 ? -5.898 -3.354 0.304 1 97.06 102 ASP A N 1
ATOM 846 C CA . ASP A 1 102 ? -5.883 -1.97 0.768 1 97.06 102 ASP A CA 1
ATOM 847 C C . ASP A 1 102 ? -6.254 -1.882 2.246 1 97.06 102 ASP A C 1
ATOM 849 O O . ASP A 1 102 ? -5.641 -1.123 3 1 97.06 102 ASP A O 1
ATOM 853 N N . PHE A 1 103 ? -7.27 -2.66 2.604 1 98.12 103 PHE A N 1
ATOM 854 C CA . PHE A 1 103 ? -7.77 -2.65 3.973 1 98.12 103 PHE A CA 1
ATOM 855 C C . PHE A 1 103 ? -6.645 -2.936 4.961 1 98.12 103 PHE A C 1
ATOM 857 O O . PHE A 1 103 ? -6.418 -2.16 5.891 1 98.12 103 PHE A O 1
ATOM 864 N N . PHE A 1 104 ? -5.926 -3.996 4.727 1 97.56 104 PHE A N 1
ATOM 865 C CA . PHE A 1 104 ? -4.879 -4.398 5.656 1 97.56 104 PHE A CA 1
ATOM 866 C C . PHE A 1 104 ? -3.707 -3.428 5.609 1 97.56 104 PHE A C 1
ATOM 868 O O . PHE A 1 104 ? -3.055 -3.184 6.625 1 97.56 104 PHE A O 1
ATOM 875 N N . GLN A 1 105 ? -3.457 -2.852 4.473 1 96 105 GLN A N 1
ATOM 876 C CA . GLN A 1 105 ? -2.402 -1.853 4.352 1 96 105 GLN A CA 1
ATOM 877 C C . GLN A 1 105 ? -2.715 -0.617 5.191 1 96 105 GLN A C 1
ATOM 879 O O . GLN A 1 105 ? -1.848 -0.108 5.902 1 96 105 GLN A O 1
ATOM 884 N N . TYR A 1 106 ? -3.895 -0.14 5.105 1 96.94 106 TYR A N 1
ATOM 885 C CA . TYR A 1 106 ? -4.266 1.083 5.809 1 96.94 106 TYR A CA 1
ATOM 886 C C . TYR A 1 106 ? -4.324 0.853 7.312 1 96.94 106 TYR A C 1
ATOM 888 O O . TYR A 1 106 ? -4.023 1.756 8.102 1 96.94 106 TYR A O 1
ATOM 896 N N . LEU A 1 107 ? -4.676 -0.376 7.742 1 97.25 107 LEU A N 1
ATOM 897 C CA . LEU A 1 107 ? -4.59 -0.696 9.164 1 97.25 107 LEU A CA 1
ATOM 898 C C . LEU A 1 107 ? -3.148 -0.619 9.656 1 97.25 107 LEU A C 1
ATOM 900 O O . LEU A 1 107 ? -2.881 -0.063 10.719 1 97.25 107 LEU A O 1
ATOM 904 N N . ARG A 1 108 ? -2.309 -1.167 8.859 1 95.38 108 ARG A N 1
ATOM 905 C CA . ARG A 1 108 ? -0.895 -1.14 9.219 1 95.38 108 ARG A CA 1
ATOM 906 C C . ARG A 1 108 ? -0.365 0.29 9.242 1 95.38 108 ARG A C 1
ATOM 908 O O . ARG A 1 108 ? 0.372 0.667 10.156 1 95.38 108 ARG A O 1
ATOM 915 N N . ASN A 1 109 ? -0.731 1.095 8.25 1 94.5 109 ASN A N 1
ATOM 916 C CA . ASN A 1 109 ? -0.323 2.494 8.188 1 94.5 109 ASN A CA 1
ATOM 917 C C . ASN A 1 109 ? -0.783 3.266 9.422 1 94.5 109 ASN A C 1
ATOM 919 O O . ASN A 1 109 ? -0.076 4.152 9.906 1 94.5 109 ASN A O 1
ATOM 923 N N . SER A 1 110 ? -1.963 2.949 9.852 1 95.44 110 SER A N 1
ATOM 924 C CA . SER A 1 110 ? -2.506 3.617 11.031 1 95.44 110 SER A CA 1
ATOM 925 C C . SER A 1 110 ? -1.641 3.359 12.258 1 95.44 110 SER A C 1
ATOM 927 O O . SER A 1 110 ? -1.369 4.277 13.031 1 95.44 110 SER A O 1
ATOM 929 N N . LEU A 1 111 ? -1.176 2.164 12.391 1 95.06 111 LEU A N 1
ATOM 930 C CA . LEU A 1 111 ? -0.33 1.795 13.516 1 95.06 111 LEU A CA 1
ATOM 931 C C . LEU A 1 111 ? 1.036 2.467 13.414 1 95.06 111 LEU A C 1
ATOM 933 O O . LEU A 1 111 ? 1.596 2.9 14.43 1 95.06 111 LEU A O 1
ATOM 937 N N . ASP A 1 112 ? 1.529 2.537 12.234 1 93.88 112 ASP A N 1
ATOM 938 C CA . ASP A 1 112 ? 2.812 3.201 12.031 1 93.88 112 ASP A CA 1
ATOM 939 C C . ASP A 1 112 ? 2.719 4.691 12.352 1 93.88 112 ASP A C 1
ATOM 941 O O . ASP A 1 112 ? 3.641 5.262 12.938 1 93.88 112 ASP A O 1
ATOM 945 N N . SER A 1 113 ? 1.624 5.27 11.969 1 95.06 113 SER A N 1
ATOM 946 C CA . SER A 1 113 ? 1.398 6.676 12.281 1 95.06 113 SER A CA 1
ATOM 947 C C . SER A 1 113 ? 1.275 6.891 13.789 1 95.06 113 SER A C 1
ATOM 949 O O . SER A 1 113 ? 1.742 7.902 14.32 1 95.06 113 SER A O 1
ATOM 951 N N . LEU A 1 114 ? 0.658 5.98 14.422 1 95.62 114 LEU A N 1
ATOM 952 C CA . LEU A 1 114 ? 0.539 6.066 15.875 1 95.62 114 LEU A CA 1
ATOM 953 C C . LEU A 1 114 ? 1.905 5.945 16.547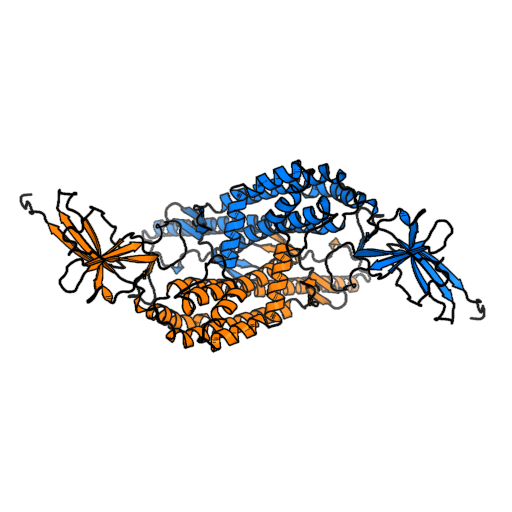 1 95.62 114 LEU A C 1
ATOM 955 O O . LEU A 1 114 ? 2.168 6.602 17.547 1 95.62 114 LEU A O 1
ATOM 959 N N . ALA A 1 115 ? 2.732 5.117 15.992 1 96.88 115 ALA A N 1
ATOM 960 C CA . ALA A 1 115 ? 4.098 5.004 16.484 1 96.88 115 ALA A CA 1
ATOM 961 C C . ALA A 1 115 ? 4.844 6.328 16.359 1 96.88 115 ALA A C 1
ATOM 963 O O . ALA A 1 115 ? 5.598 6.715 17.266 1 96.88 115 ALA A O 1
ATOM 964 N N . GLN A 1 116 ? 4.605 7.027 15.266 1 96.62 116 GLN A N 1
ATOM 965 C CA . GLN A 1 116 ? 5.188 8.352 15.07 1 96.62 116 GLN A CA 1
ATOM 966 C C . GLN A 1 116 ? 4.699 9.328 16.141 1 96.62 116 GLN A C 1
ATOM 968 O O . GLN A 1 116 ? 5.477 10.133 16.656 1 96.62 116 GLN A O 1
ATOM 973 N N . PHE A 1 117 ? 3.406 9.211 16.422 1 96.69 117 PHE A N 1
ATOM 974 C CA . PHE A 1 117 ? 2.803 10.039 17.469 1 96.69 117 PHE A CA 1
ATOM 975 C C . PHE A 1 117 ? 3.496 9.82 18.797 1 96.69 117 PHE A C 1
ATOM 977 O O . PHE A 1 117 ? 3.902 10.773 19.469 1 96.69 117 PHE A O 1
ATOM 984 N N . ILE A 1 118 ? 3.705 8.633 19.125 1 97.12 118 ILE A N 1
ATOM 985 C CA . ILE A 1 118 ? 4.32 8.281 20.406 1 97.12 118 ILE A CA 1
ATOM 986 C C . ILE A 1 118 ? 5.789 8.703 20.406 1 97.12 118 ILE A C 1
ATOM 988 O O . ILE A 1 118 ? 6.293 9.227 21.406 1 97.12 118 ILE A O 1
ATOM 992 N N . ASN A 1 119 ? 6.43 8.531 19.328 1 96.81 119 ASN A N 1
ATOM 993 C CA . ASN A 1 119 ? 7.824 8.922 19.156 1 96.81 119 ASN A CA 1
ATOM 994 C C . ASN A 1 119 ? 8.023 10.414 19.422 1 96.81 119 ASN A C 1
ATOM 996 O O . ASN A 1 119 ? 8.961 10.797 20.125 1 96.81 119 ASN A O 1
ATOM 1000 N N . LEU A 1 120 ? 7.07 11.234 18.984 1 95.69 120 LEU A N 1
ATOM 1001 C CA . LEU A 1 120 ? 7.23 12.68 19.062 1 95.69 120 LEU A CA 1
ATOM 1002 C C . LEU A 1 120 ? 6.605 13.219 20.344 1 95.69 120 LEU A C 1
ATOM 1004 O O . LEU A 1 120 ? 6.75 14.398 20.672 1 95.69 120 LEU A O 1
ATOM 1008 N N . THR A 1 121 ? 5.977 12.375 21.078 1 95.81 121 THR A N 1
ATOM 1009 C CA . THR A 1 121 ? 5.379 12.812 22.344 1 95.81 121 THR A CA 1
ATOM 1010 C C . THR A 1 121 ? 6.172 12.266 23.531 1 95.81 121 THR A C 1
ATOM 1012 O O . THR A 1 121 ? 6.914 13.008 24.172 1 95.81 121 THR A O 1
ATOM 1015 N N . LEU A 1 122 ? 6.211 11.008 23.641 1 95.62 122 LEU A N 1
ATOM 1016 C CA . LEU A 1 122 ? 6.777 10.406 24.844 1 95.62 122 LEU A CA 1
ATOM 1017 C C . LEU A 1 122 ? 8.297 10.289 24.719 1 95.62 122 LEU A C 1
ATOM 1019 O O . LEU A 1 122 ? 9 10.266 25.734 1 95.62 122 LEU A O 1
ATOM 1023 N N . LEU A 1 123 ? 8.742 10.219 23.531 1 94.38 123 LEU A N 1
ATOM 1024 C CA . LEU A 1 123 ? 10.18 10.164 23.312 1 94.38 123 LEU A CA 1
ATOM 1025 C C . LEU A 1 123 ? 10.711 11.492 22.797 1 94.38 123 LEU A C 1
ATOM 1027 O O . LEU A 1 123 ? 11.766 11.547 22.172 1 94.38 123 LEU A O 1
ATOM 1031 N N . ALA A 1 124 ? 10.039 12.547 23.062 1 92.31 124 ALA A N 1
ATOM 1032 C CA . ALA A 1 124 ? 10.281 13.859 22.484 1 92.31 124 ALA A CA 1
ATOM 1033 C C . ALA A 1 124 ? 11.68 14.367 22.844 1 92.31 124 ALA A C 1
ATOM 1035 O O . ALA A 1 124 ? 12.273 15.141 22.078 1 92.31 124 ALA A O 1
ATOM 1036 N N . GLU A 1 125 ? 12.219 14.023 23.891 1 87.06 125 GLU A N 1
ATOM 1037 C CA . GLU A 1 125 ? 13.547 14.469 24.312 1 87.06 125 GLU A CA 1
ATOM 1038 C C . GLU A 1 125 ? 14.633 13.938 23.391 1 87.06 125 GLU A C 1
ATOM 1040 O O . GLU A 1 125 ? 15.602 14.641 23.094 1 87.06 125 GLU A O 1
ATOM 1045 N N . ASN A 1 126 ? 14.414 12.703 23.078 1 88.5 126 ASN A N 1
ATOM 1046 C CA . ASN A 1 126 ? 15.305 12.055 22.125 1 88.5 126 ASN A CA 1
ATOM 1047 C C . ASN A 1 126 ? 14.531 11.18 21.141 1 88.5 126 ASN A C 1
ATOM 1049 O O . ASN A 1 126 ? 14.641 9.953 21.172 1 88.5 126 ASN A O 1
ATOM 1053 N N . PRO A 1 127 ? 13.914 11.875 20.266 1 92.81 127 PRO A N 1
ATOM 1054 C CA . PRO A 1 127 ? 13.07 11.109 19.344 1 92.81 127 PRO A CA 1
ATOM 1055 C C . PRO A 1 127 ? 13.883 10.234 18.391 1 92.81 127 PRO A C 1
ATOM 1057 O O . PRO A 1 127 ? 15 10.586 18.016 1 92.81 127 PRO A O 1
ATOM 1060 N N . MET A 1 128 ? 13.266 9.172 18.047 1 94 128 MET A N 1
ATOM 1061 C CA . MET A 1 128 ? 13.844 8.344 16.984 1 94 128 MET A CA 1
ATOM 1062 C C . MET A 1 128 ? 13.766 9.062 15.641 1 94 128 MET A C 1
ATOM 1064 O O . MET A 1 128 ? 12.906 9.922 15.438 1 94 128 MET A O 1
ATOM 1068 N N . ASP A 1 129 ? 14.727 8.695 14.828 1 91.31 129 ASP A N 1
ATOM 1069 C CA . ASP A 1 129 ? 14.656 9.172 13.445 1 91.31 129 ASP A CA 1
ATOM 1070 C C . ASP A 1 129 ? 13.32 8.789 12.812 1 91.31 129 ASP A C 1
ATOM 1072 O O . ASP A 1 129 ? 12.945 7.617 12.781 1 91.31 129 ASP A O 1
ATOM 1076 N N . ILE A 1 130 ? 12.703 9.766 12.336 1 90.62 130 ILE A N 1
ATOM 1077 C CA . ILE A 1 130 ? 11.352 9.602 11.812 1 90.62 130 ILE A CA 1
ATOM 1078 C C . ILE A 1 130 ? 11.359 8.57 10.68 1 90.62 130 ILE A C 1
ATOM 1080 O O . ILE A 1 130 ? 10.359 7.883 10.453 1 90.62 130 ILE A O 1
ATOM 1084 N N . GLU A 1 131 ? 12.43 8.406 9.984 1 86.56 131 GLU A N 1
ATOM 1085 C CA . GLU A 1 131 ? 12.547 7.484 8.859 1 86.56 131 GLU A CA 1
ATOM 1086 C C . GLU A 1 131 ? 12.688 6.047 9.344 1 86.56 131 GLU A C 1
ATOM 1088 O O . GLU A 1 131 ? 12.5 5.105 8.57 1 86.56 131 GLU A O 1
ATOM 1093 N N . ARG A 1 132 ? 12.898 5.887 10.609 1 87.81 132 ARG A N 1
ATOM 1094 C CA . ARG A 1 132 ? 13.18 4.559 11.148 1 87.81 132 ARG A CA 1
ATOM 1095 C C . ARG A 1 132 ? 12.109 4.129 12.148 1 87.81 132 ARG A C 1
ATOM 1097 O O . ARG A 1 132 ? 12.281 3.141 12.867 1 87.81 132 ARG A O 1
ATOM 1104 N N . VAL A 1 133 ? 11.094 4.84 12.117 1 92.56 133 VAL A N 1
ATOM 1105 C CA . VAL A 1 133 ? 10.055 4.594 13.109 1 92.56 133 VAL A CA 1
ATOM 1106 C C . VAL A 1 133 ? 9.109 3.504 12.609 1 92.56 133 VAL A C 1
ATOM 1108 O O . VAL A 1 133 ? 8.68 3.531 11.453 1 92.56 133 VAL A O 1
ATOM 1111 N N . ASP A 1 134 ? 8.891 2.562 13.406 1 90.69 134 ASP A N 1
ATOM 1112 C CA . ASP A 1 134 ? 7.781 1.618 13.289 1 90.69 134 ASP A CA 1
ATOM 1113 C C . ASP A 1 134 ? 7.289 1.174 14.664 1 90.69 134 ASP A C 1
ATOM 1115 O O . ASP A 1 134 ? 7.887 1.524 15.688 1 90.69 134 ASP A O 1
ATOM 1119 N N . PHE A 1 135 ? 6.266 0.43 14.688 1 94.81 135 PHE A N 1
ATOM 1120 C CA . PHE A 1 135 ? 5.562 0.114 15.93 1 94.81 135 PHE A CA 1
ATOM 1121 C C . PHE A 1 135 ? 6.449 -0.704 16.859 1 94.81 135 PHE A C 1
ATOM 1123 O O . PHE A 1 135 ? 6.648 -0.334 18.016 1 94.81 135 PHE A O 1
ATOM 1130 N N . PRO A 1 136 ? 7.141 -1.771 16.391 1 94 136 PRO A N 1
ATOM 1131 C CA . PRO A 1 136 ? 8 -2.555 17.281 1 94 136 PRO A CA 1
ATOM 1132 C C . PRO A 1 136 ? 9.219 -1.774 17.766 1 94 136 PRO A C 1
ATOM 1134 O O . PRO A 1 136 ? 9.641 -1.923 18.922 1 94 136 PRO A O 1
ATOM 1137 N N . ARG A 1 137 ? 9.82 -0.938 17.031 1 95 137 ARG A N 1
ATOM 1138 C CA . ARG A 1 137 ? 11.023 -0.194 17.391 1 95 137 ARG A CA 1
ATOM 1139 C C . ARG A 1 137 ? 10.719 0.871 18.438 1 95 137 ARG A C 1
ATOM 1141 O O . ARG A 1 137 ? 11.523 1.109 19.344 1 95 137 ARG A O 1
ATOM 1148 N N . VAL A 1 138 ? 9.578 1.514 18.266 1 97.19 138 VAL A N 1
ATOM 1149 C CA . VAL A 1 138 ? 9.18 2.521 19.25 1 97.19 138 VAL A CA 1
ATOM 1150 C C . VAL A 1 138 ? 8.953 1.861 20.609 1 97.19 138 VAL A C 1
ATOM 1152 O O . VAL A 1 138 ? 9.344 2.404 21.641 1 97.19 138 VAL A O 1
ATOM 1155 N N . LEU A 1 139 ? 8.344 0.701 20.547 1 97.44 139 LEU A N 1
ATOM 1156 C CA . LEU A 1 139 ? 8.133 -0.041 21.797 1 97.44 139 LEU A CA 1
ATOM 1157 C C . LEU A 1 139 ? 9.469 -0.383 22.453 1 97.44 139 LEU A C 1
ATOM 1159 O O . LEU A 1 139 ? 9.617 -0.242 23.672 1 97.44 139 LEU A O 1
ATOM 1163 N N . THR A 1 140 ? 10.422 -0.768 21.703 1 96.88 140 THR A N 1
ATOM 1164 C CA . THR A 1 140 ? 11.75 -1.095 22.203 1 96.88 140 THR A CA 1
ATOM 1165 C C . THR A 1 140 ? 12.398 0.13 22.844 1 96.88 140 THR A C 1
ATOM 1167 O O . THR A 1 140 ? 13.008 0.031 23.906 1 96.88 140 THR A O 1
ATOM 1170 N N . SER A 1 141 ? 12.281 1.221 22.219 1 96.25 141 SER A N 1
ATOM 1171 C CA . SER A 1 141 ? 12.852 2.467 22.734 1 96.25 141 SER A CA 1
ATOM 1172 C C . SER A 1 141 ? 12.141 2.908 24 1 96.25 141 SER A C 1
ATOM 1174 O O . SER A 1 141 ? 12.781 3.404 24.938 1 96.25 141 SER A O 1
ATOM 1176 N N . LEU A 1 142 ? 10.859 2.713 24.047 1 96.12 142 LEU A N 1
ATOM 1177 C CA . LEU A 1 142 ? 10.07 3.088 25.219 1 96.12 142 LEU A CA 1
ATOM 1178 C C . LEU A 1 142 ? 10.445 2.227 26.422 1 96.12 142 LEU A C 1
ATOM 1180 O O . LEU A 1 142 ? 10.453 2.709 27.562 1 96.12 142 LEU A O 1
ATOM 1184 N N . LYS A 1 143 ? 10.719 1.029 26.156 1 95.81 143 LYS A N 1
ATOM 1185 C CA . LYS A 1 143 ? 11.016 0.077 27.234 1 95.81 143 LYS A CA 1
ATOM 1186 C C . LYS A 1 143 ? 12.305 0.449 27.953 1 95.81 143 LYS A C 1
ATOM 1188 O O . LYS A 1 143 ? 12.516 0.04 29.094 1 95.81 143 LYS A O 1
ATOM 1193 N N . LYS A 1 144 ? 13.039 1.233 27.344 1 94.12 144 LYS A N 1
ATOM 1194 C CA . LYS A 1 144 ? 14.281 1.695 27.969 1 94.12 144 LYS A CA 1
ATOM 1195 C C . LYS A 1 144 ? 14 2.793 28.984 1 94.12 144 LYS A C 1
ATOM 1197 O O . LYS A 1 144 ? 14.867 3.121 29.797 1 94.12 144 LYS A O 1
ATOM 1202 N N . GLN A 1 145 ? 12.789 3.273 28.969 1 91.5 145 GLN A N 1
ATOM 1203 C CA . GLN A 1 145 ? 12.391 4.32 29.906 1 91.5 145 GLN A CA 1
ATOM 1204 C C . GLN A 1 145 ? 11.711 3.729 31.141 1 91.5 145 GLN A C 1
ATOM 1206 O O . GLN A 1 145 ? 11.047 2.693 31.047 1 91.5 145 GLN A O 1
ATOM 1211 N N . SER A 1 146 ? 11.875 4.387 32.219 1 91.12 146 SER A N 1
ATOM 1212 C CA . SER A 1 146 ? 11.258 3.906 33.469 1 91.12 146 SER A CA 1
ATOM 1213 C C . SER A 1 146 ? 9.781 4.281 33.5 1 91.12 146 SER A C 1
ATOM 1215 O O . SER A 1 146 ? 8.984 3.605 34.156 1 91.12 146 SER A O 1
ATOM 1217 N N . ASN A 1 147 ? 9.383 5.25 32.812 1 93.12 147 ASN A N 1
ATOM 1218 C CA . ASN A 1 147 ? 8.008 5.742 32.812 1 93.12 147 ASN A CA 1
ATOM 1219 C C . ASN A 1 147 ? 7.176 5.094 31.703 1 93.12 147 ASN A C 1
ATOM 1221 O O . ASN A 1 147 ? 7.605 4.117 31.094 1 93.12 147 ASN A O 1
ATOM 1225 N N . TYR A 1 148 ? 5.879 5.418 31.672 1 96.31 148 TYR A N 1
ATOM 1226 C CA . TYR A 1 148 ? 4.941 5.117 30.594 1 96.31 148 TYR A CA 1
ATOM 1227 C C . TYR A 1 148 ? 4.527 3.65 30.625 1 96.31 148 TYR A C 1
ATOM 1229 O O . TYR A 1 148 ? 4.578 2.959 29.609 1 96.31 148 TYR A O 1
ATOM 1237 N N . VAL A 1 149 ? 4.191 3.191 31.703 1 97.25 149 VAL A N 1
ATOM 1238 C CA . VAL A 1 149 ? 3.895 1.781 31.938 1 97.25 149 VAL A CA 1
ATOM 1239 C C . VAL A 1 149 ? 2.629 1.388 31.172 1 97.25 149 VAL A C 1
ATOM 1241 O O . VAL A 1 149 ? 2.588 0.339 30.531 1 97.25 149 VAL A O 1
ATOM 1244 N N . ALA A 1 150 ? 1.63 2.207 31.234 1 97.38 150 ALA A N 1
ATOM 1245 C CA . ALA A 1 150 ? 0.362 1.895 30.578 1 97.38 150 ALA A CA 1
ATOM 1246 C C . ALA A 1 150 ? 0.529 1.82 29.062 1 97.38 150 ALA A C 1
ATOM 1248 O O . ALA A 1 150 ? -0.023 0.929 28.422 1 97.38 150 ALA A O 1
ATOM 1249 N N . VAL A 1 151 ? 1.276 2.732 28.531 1 97.81 151 VAL A N 1
ATOM 1250 C CA . VAL A 1 151 ? 1.505 2.764 27.094 1 97.81 151 VAL A CA 1
ATOM 1251 C C . VAL A 1 151 ? 2.309 1.536 26.672 1 97.81 151 VAL A C 1
ATOM 1253 O O . VAL A 1 151 ? 1.964 0.869 25.688 1 97.81 151 VAL A O 1
ATOM 1256 N N . LYS A 1 152 ? 3.299 1.221 27.422 1 98 152 LYS A N 1
ATOM 1257 C CA . LYS A 1 152 ? 4.129 0.054 27.125 1 98 152 LYS A CA 1
ATOM 1258 C C . LYS A 1 152 ? 3.303 -1.23 27.172 1 98 152 LYS A C 1
ATOM 1260 O O . LYS A 1 152 ? 3.422 -2.078 26.281 1 98 152 LYS A O 1
ATOM 1265 N N . THR A 1 153 ? 2.516 -1.309 28.141 1 98 153 THR A N 1
ATOM 1266 C CA . THR A 1 153 ? 1.691 -2.498 28.328 1 98 153 THR A CA 1
ATOM 1267 C C . THR A 1 153 ? 0.719 -2.664 27.172 1 98 153 THR A C 1
ATOM 1269 O O . THR A 1 153 ? 0.554 -3.768 26.641 1 98 153 THR A O 1
ATOM 1272 N N . GLU A 1 154 ? 0.148 -1.599 26.781 1 97.75 154 GLU A N 1
ATOM 1273 C CA . GLU A 1 154 ? -0.809 -1.646 25.688 1 97.75 154 GLU A CA 1
ATOM 1274 C C . GLU A 1 154 ? -0.116 -1.973 24.359 1 97.75 154 GLU A C 1
ATOM 1276 O O . GLU A 1 154 ? -0.631 -2.758 23.562 1 97.75 154 GLU A O 1
ATOM 1281 N N . MET A 1 155 ? 1.002 -1.36 24.125 1 98.12 155 MET A N 1
ATOM 1282 C CA . MET A 1 155 ? 1.747 -1.636 22.891 1 98.12 155 MET A CA 1
ATOM 1283 C C . MET A 1 155 ? 2.201 -3.09 22.859 1 98.12 155 MET A C 1
ATOM 1285 O O . MET A 1 155 ? 2.176 -3.721 21.797 1 98.12 155 MET A O 1
ATOM 1289 N N . GLU A 1 156 ? 2.604 -3.582 23.953 1 97.88 156 GLU A N 1
ATOM 1290 C CA . GLU A 1 156 ? 3.002 -4.984 24.031 1 97.88 156 GLU A CA 1
ATOM 1291 C C . GLU A 1 156 ? 1.82 -5.91 23.766 1 97.88 156 GLU A C 1
ATOM 1293 O O . GLU A 1 156 ? 1.97 -6.945 23.109 1 97.88 156 GLU A O 1
ATOM 1298 N N . PHE A 1 157 ? 0.724 -5.566 24.281 1 98.06 157 PHE A N 1
ATOM 1299 C CA . PHE A 1 157 ? -0.487 -6.344 24.047 1 98.06 157 PHE A CA 1
ATOM 1300 C C . PHE A 1 157 ? -0.83 -6.379 22.562 1 98.06 157 PHE A C 1
ATOM 1302 O O . PHE A 1 157 ? -1.093 -7.449 22.016 1 98.06 157 PHE A O 1
ATOM 1309 N N . ILE A 1 158 ? -0.777 -5.277 21.953 1 97.69 158 ILE A N 1
ATOM 1310 C CA . ILE A 1 158 ? -1.087 -5.188 20.531 1 97.69 158 ILE A CA 1
ATOM 1311 C C . ILE A 1 158 ? -0.098 -6.031 19.734 1 97.69 158 ILE A C 1
ATOM 1313 O O . ILE A 1 158 ? -0.501 -6.859 18.906 1 97.69 158 ILE A O 1
ATOM 1317 N N . LYS A 1 159 ? 1.131 -5.871 20 1 96.69 159 LYS A N 1
ATOM 1318 C CA . LYS A 1 159 ? 2.189 -6.539 19.25 1 96.69 159 LYS A CA 1
ATOM 1319 C C . LYS A 1 159 ? 2.09 -8.055 19.391 1 96.69 159 LYS A C 1
ATOM 1321 O O . LYS A 1 159 ? 2.414 -8.797 18.453 1 96.69 159 LYS A O 1
ATOM 1326 N N . SER A 1 160 ? 1.595 -8.523 20.484 1 96.12 160 SER A N 1
ATOM 1327 C CA . SER A 1 160 ? 1.558 -9.945 20.766 1 96.12 160 SER A CA 1
ATOM 1328 C C . SER A 1 160 ? 0.231 -10.57 20.344 1 96.12 160 SER A C 1
ATOM 1330 O O . SER A 1 160 ? 0.034 -11.773 20.469 1 96.12 160 SER A O 1
ATOM 1332 N N . SER A 1 161 ? -0.65 -9.844 19.828 1 96.88 161 SER A N 1
ATOM 1333 C CA . SER A 1 161 ? -1.983 -10.32 19.469 1 96.88 161 SER A CA 1
ATOM 1334 C C . SER A 1 161 ? -1.976 -11.055 18.141 1 96.88 161 SER A C 1
ATOM 1336 O O . SER A 1 161 ? -1.116 -10.805 17.297 1 96.88 161 SER A O 1
ATOM 1338 N N . VAL A 1 162 ? -2.947 -11.891 17.906 1 95.19 162 VAL A N 1
ATOM 1339 C CA . VAL A 1 162 ? -3.1 -12.625 16.672 1 95.19 162 VAL A CA 1
ATOM 1340 C C . VAL A 1 162 ? -3.551 -11.68 15.555 1 95.19 162 VAL A C 1
ATOM 1342 O O . VAL A 1 162 ? -3.18 -11.859 14.391 1 95.19 162 VAL A O 1
ATOM 1345 N N . GLU A 1 163 ? -4.301 -10.688 15.945 1 96.56 163 GLU A N 1
ATOM 1346 C CA . GLU A 1 163 ? -4.781 -9.711 14.977 1 96.56 163 GLU A CA 1
ATOM 1347 C C . GLU A 1 163 ? -3.621 -8.93 14.359 1 96.56 163 GLU A C 1
ATOM 1349 O O . GLU A 1 163 ? -3.537 -8.789 13.141 1 96.56 163 GLU A O 1
ATOM 1354 N N . TYR A 1 164 ? -2.723 -8.5 15.211 1 96.56 164 TYR A N 1
ATOM 1355 C CA . TYR A 1 164 ? -1.558 -7.762 14.734 1 96.56 164 TYR A CA 1
ATOM 1356 C C . TYR A 1 164 ? -0.682 -8.641 13.852 1 96.56 164 TYR A C 1
ATOM 1358 O O . TYR A 1 164 ? -0.196 -8.195 12.812 1 96.56 164 TYR A O 1
ATOM 1366 N N . ALA A 1 165 ? -0.497 -9.805 14.281 1 95.31 165 ALA A N 1
ATOM 1367 C CA . ALA A 1 165 ? 0.318 -10.734 13.508 1 95.31 165 ALA A CA 1
ATOM 1368 C C . ALA A 1 165 ? -0.273 -10.961 12.117 1 95.31 165 ALA A C 1
ATOM 1370 O O . ALA A 1 165 ? 0.455 -10.984 11.125 1 95.31 165 ALA A O 1
ATOM 1371 N N . TYR A 1 166 ? -1.554 -11.18 12.078 1 96.06 166 TYR A N 1
ATOM 1372 C CA . TYR A 1 166 ? -2.211 -11.406 10.797 1 96.06 166 TYR A CA 1
ATOM 1373 C C . TYR A 1 166 ? -2.082 -10.188 9.891 1 96.06 166 TYR A C 1
ATOM 1375 O O . TYR A 1 166 ? -1.737 -10.32 8.711 1 96.06 166 TYR A O 1
ATOM 1383 N N . ILE A 1 167 ? -2.297 -9 10.422 1 96.12 167 ILE A N 1
ATOM 1384 C CA . ILE A 1 167 ? -2.219 -7.762 9.656 1 96.12 167 ILE A CA 1
ATOM 1385 C C . ILE A 1 167 ? -0.804 -7.582 9.109 1 96.12 167 ILE A C 1
ATOM 1387 O O . ILE A 1 167 ? -0.62 -7.32 7.922 1 96.12 167 ILE A O 1
ATOM 1391 N N . SER A 1 168 ? 0.137 -7.711 9.984 1 93.62 168 SER A N 1
ATOM 1392 C CA . SER A 1 168 ? 1.533 -7.457 9.648 1 93.62 168 SER A CA 1
ATOM 1393 C C . SER A 1 168 ? 2.041 -8.445 8.609 1 93.62 168 SER A C 1
ATOM 1395 O O . SER A 1 168 ? 2.654 -8.055 7.613 1 93.62 168 SER A O 1
ATOM 1397 N N . GLU A 1 169 ? 1.733 -9.664 8.789 1 91.94 169 GLU A N 1
ATOM 1398 C CA . GLU A 1 169 ? 2.287 -10.695 7.918 1 91.94 169 GLU A CA 1
ATOM 1399 C C . GLU A 1 169 ? 1.542 -10.75 6.586 1 91.94 169 GLU A C 1
ATOM 1401 O O . GLU A 1 169 ? 2.141 -11.016 5.543 1 91.94 169 GLU A O 1
ATOM 1406 N N . PHE A 1 170 ? 0.26 -10.57 6.641 1 93.31 170 PHE A N 1
ATOM 1407 C CA . PHE A 1 170 ? -0.494 -10.453 5.398 1 93.31 170 PHE A CA 1
ATOM 1408 C C . PHE A 1 170 ? 0.042 -9.312 4.543 1 93.31 170 PHE A C 1
ATOM 1410 O O . PHE A 1 170 ? 0.288 -9.492 3.346 1 93.31 170 PHE A O 1
ATOM 1417 N N . ASN A 1 171 ? 0.203 -8.18 5.152 1 91.38 171 ASN A N 1
ATOM 1418 C CA . ASN A 1 171 ? 0.683 -7 4.441 1 91.38 171 ASN A CA 1
ATOM 1419 C C . ASN A 1 171 ? 2.088 -7.215 3.883 1 91.38 171 ASN A C 1
ATOM 1421 O O . ASN A 1 171 ? 2.375 -6.828 2.748 1 91.38 171 ASN A O 1
ATOM 1425 N N . ASN A 1 172 ? 2.92 -7.781 4.641 1 86.5 172 ASN A N 1
ATOM 1426 C CA . ASN A 1 172 ? 4.293 -8.023 4.211 1 86.5 172 ASN A CA 1
ATOM 1427 C C . ASN A 1 172 ? 4.348 -9 3.039 1 86.5 172 ASN A C 1
ATOM 1429 O O . ASN A 1 172 ? 5.16 -8.844 2.127 1 86.5 172 ASN A O 1
ATOM 1433 N N . LYS A 1 173 ? 3.547 -9.953 3.125 1 88.31 173 LYS A N 1
ATOM 1434 C CA . LYS A 1 173 ? 3.488 -10.93 2.039 1 88.31 173 LYS A CA 1
ATOM 1435 C C . LYS A 1 173 ? 3.031 -10.273 0.738 1 88.31 173 LYS A C 1
ATOM 1437 O O . LYS A 1 173 ? 3.676 -10.43 -0.301 1 88.31 173 LYS A O 1
ATOM 1442 N N . VAL A 1 174 ? 1.98 -9.547 0.811 1 87.38 174 VAL A N 1
ATOM 1443 C CA . VAL A 1 174 ? 1.363 -8.938 -0.361 1 87.38 174 VAL A CA 1
ATOM 1444 C C . VAL A 1 174 ? 2.312 -7.902 -0.965 1 87.38 174 VAL A C 1
ATOM 1446 O O . VAL A 1 174 ? 2.42 -7.793 -2.189 1 87.38 174 VAL A O 1
ATOM 1449 N N . LYS A 1 175 ? 3 -7.277 -0.172 1 81.75 175 LYS A N 1
ATOM 1450 C CA . LYS A 1 175 ? 3.867 -6.199 -0.636 1 81.75 175 LYS A CA 1
ATOM 1451 C C . LYS A 1 175 ? 5.141 -6.754 -1.272 1 81.75 175 LYS A C 1
ATOM 1453 O O . LYS A 1 175 ? 5.66 -6.18 -2.232 1 81.75 175 LYS A O 1
ATOM 1458 N N . HIS A 1 176 ? 5.617 -7.902 -0.641 1 75.69 176 HIS A N 1
ATOM 1459 C CA . HIS A 1 176 ? 6.984 -8.266 -0.994 1 75.69 176 HIS A CA 1
ATOM 1460 C C . HIS A 1 176 ? 7.039 -9.633 -1.666 1 75.69 176 HIS A C 1
ATOM 1462 O O . HIS A 1 176 ? 8.055 -9.992 -2.268 1 75.69 176 HIS A O 1
ATOM 1468 N N . ILE A 1 177 ? 6.059 -10.336 -1.555 1 82.75 177 ILE A N 1
ATOM 1469 C CA . ILE A 1 177 ? 6.168 -11.711 -2.021 1 82.75 177 ILE A CA 1
ATOM 1470 C C . ILE A 1 177 ? 5.105 -11.984 -3.084 1 82.75 177 ILE A C 1
ATOM 1472 O O . ILE A 1 177 ? 5.398 -11.969 -4.281 1 82.75 177 ILE A O 1
ATOM 1476 N N . SER A 1 178 ? 3.861 -12.141 -2.641 1 82.38 178 SER A N 1
ATOM 1477 C CA . SER A 1 178 ? 2.797 -12.43 -3.596 1 82.38 178 SER A CA 1
ATOM 1478 C C . SER A 1 178 ? 1.422 -12.18 -2.984 1 82.38 178 SER A C 1
ATOM 1480 O O . SER A 1 178 ? 1.279 -12.141 -1.761 1 82.38 178 SER A O 1
ATOM 1482 N N . ASP A 1 179 ? 0.563 -12.133 -3.889 1 82.56 179 ASP A N 1
ATOM 1483 C CA . ASP A 1 179 ? -0.829 -11.93 -3.504 1 82.56 179 ASP A CA 1
ATOM 1484 C C . ASP A 1 179 ? -1.342 -13.086 -2.648 1 82.56 179 ASP A C 1
ATOM 1486 O O . ASP A 1 179 ? -0.85 -14.211 -2.758 1 82.56 179 ASP A O 1
ATOM 1490 N N . ALA A 1 180 ? -2.232 -12.703 -1.753 1 80.38 180 ALA A N 1
ATOM 1491 C CA . ALA A 1 180 ? -2.969 -13.75 -1.046 1 80.38 180 ALA A CA 1
ATOM 1492 C C . ALA A 1 180 ? -4.059 -14.344 -1.93 1 80.38 180 ALA A C 1
ATOM 1494 O O . ALA A 1 180 ? -4.781 -13.617 -2.613 1 80.38 180 ALA A O 1
ATOM 1495 N N . LYS A 1 181 ? -4.145 -15.602 -1.932 1 84.56 181 LYS A N 1
ATOM 1496 C CA . LYS A 1 181 ? -5.16 -16.266 -2.742 1 84.56 181 LYS A CA 1
ATOM 1497 C C . LYS A 1 181 ? -6.543 -16.141 -2.113 1 84.56 181 LYS A C 1
ATOM 1499 O O . LYS A 1 181 ? -6.711 -16.375 -0.914 1 84.56 181 LYS A O 1
ATOM 1504 N N . LEU A 1 182 ? -7.445 -15.688 -2.914 1 89.88 182 LEU A N 1
ATOM 1505 C CA . LEU A 1 182 ? -8.836 -15.594 -2.484 1 89.88 182 LEU A CA 1
ATOM 1506 C C . LEU A 1 182 ? -9.664 -16.734 -3.062 1 89.88 182 LEU A C 1
ATOM 1508 O O . LEU A 1 182 ? -9.477 -17.125 -4.219 1 89.88 182 LEU A O 1
ATOM 1512 N N . VAL A 1 183 ? -10.445 -17.266 -2.221 1 88 183 VAL A N 1
ATOM 1513 C CA . VAL A 1 183 ? -11.414 -18.266 -2.662 1 88 183 VAL A CA 1
ATOM 1514 C C . VAL A 1 183 ? -12.828 -17.719 -2.521 1 88 183 VAL A C 1
ATOM 1516 O O . VAL A 1 183 ? -13.336 -17.562 -1.407 1 88 183 VAL A O 1
ATOM 1519 N N . VAL A 1 184 ? -13.383 -17.453 -3.684 1 87.25 184 VAL A N 1
ATOM 1520 C CA . VAL A 1 184 ? -14.766 -17 -3.729 1 87.25 184 VAL A CA 1
ATOM 1521 C C . VAL A 1 184 ? -15.594 -17.953 -4.594 1 87.25 184 VAL A C 1
ATOM 1523 O O . VAL A 1 184 ? -15.398 -18.016 -5.809 1 87.25 184 VAL A O 1
ATOM 1526 N N . SER A 1 185 ? -16.359 -18.672 -3.914 1 84.31 185 SER A N 1
ATOM 1527 C CA . SER A 1 185 ? -17.156 -19.656 -4.637 1 84.31 185 SER A CA 1
ATOM 1528 C C . SER A 1 185 ? -18.625 -19.562 -4.246 1 84.31 185 SER A C 1
ATOM 1530 O O . SER A 1 185 ? -18.953 -19.141 -3.137 1 84.31 185 SER A O 1
ATOM 1532 N N . ARG A 1 186 ? -19.438 -19.828 -5.254 1 82.12 186 ARG A N 1
ATOM 1533 C CA . ARG A 1 186 ? -20.891 -19.875 -5.051 1 82.12 186 ARG A CA 1
ATOM 1534 C C . ARG A 1 186 ? -21.5 -21.109 -5.711 1 82.12 186 ARG A C 1
ATOM 1536 O O . ARG A 1 186 ? -21.141 -21.453 -6.84 1 82.12 186 ARG A O 1
ATOM 1543 N N . SER A 1 187 ? -22.25 -21.734 -4.824 1 76.5 187 SER A N 1
ATOM 1544 C CA . SER A 1 187 ? -22.922 -22.922 -5.348 1 76.5 187 SER A CA 1
ATOM 1545 C C . SER A 1 187 ? -24.156 -22.531 -6.168 1 76.5 187 SER A C 1
ATOM 1547 O O . SER A 1 187 ? -24.906 -21.625 -5.789 1 76.5 187 SER A O 1
ATOM 1549 N N . ILE A 1 188 ? -24.25 -23.141 -7.211 1 71.94 188 ILE A N 1
ATOM 1550 C CA . ILE A 1 188 ? -25.391 -22.906 -8.086 1 71.94 188 ILE A CA 1
ATOM 1551 C C . ILE A 1 188 ? -26.625 -23.609 -7.516 1 71.94 188 ILE A C 1
ATOM 1553 O O . ILE A 1 188 ? -27.766 -23.203 -7.801 1 71.94 188 ILE A O 1
ATOM 1557 N N . LEU A 1 189 ? -26.359 -24.547 -6.586 1 70.06 189 LEU A N 1
ATOM 1558 C CA . LEU A 1 189 ? -27.453 -25.375 -6.125 1 70.06 189 LEU A CA 1
ATOM 1559 C C . LEU A 1 189 ? -28.125 -24.766 -4.898 1 70.06 189 LEU A C 1
ATOM 1561 O O . LEU A 1 189 ? -29.359 -24.703 -4.824 1 70.06 189 LEU A O 1
ATOM 1565 N N . ASP A 1 190 ? -27.422 -24.406 -3.873 1 70.5 190 ASP A N 1
ATOM 1566 C CA . ASP A 1 190 ? -28.047 -24 -2.617 1 70.5 190 ASP A CA 1
ATOM 1567 C C . ASP A 1 190 ? -27.594 -22.609 -2.199 1 70.5 190 ASP A C 1
ATOM 1569 O O . ASP A 1 190 ? -27.75 -22.219 -1.04 1 70.5 190 ASP A O 1
ATOM 1573 N N . ASN A 1 191 ? -27.109 -21.906 -3.059 1 70.25 191 ASN A N 1
ATOM 1574 C CA . ASN A 1 191 ? -26.672 -20.531 -2.807 1 70.25 191 ASN A CA 1
ATOM 1575 C C . ASN A 1 191 ? -25.594 -20.469 -1.735 1 70.25 191 ASN A C 1
ATOM 1577 O O . ASN A 1 191 ? -25.312 -19.391 -1.19 1 70.25 191 ASN A O 1
ATOM 1581 N N . SER A 1 192 ? -25.141 -21.672 -1.328 1 79.31 192 SER A N 1
ATOM 1582 C CA . SER A 1 192 ? -24.016 -21.641 -0.384 1 79.31 192 SER A CA 1
ATOM 1583 C C . SER A 1 192 ? -22.734 -21.172 -1.06 1 79.31 192 SER A C 1
ATOM 1585 O O . SER A 1 192 ? -22.625 -21.219 -2.285 1 79.31 192 SER A O 1
ATOM 1587 N N . GLY A 1 193 ? -21.984 -20.406 -0.296 1 83.38 193 GLY A N 1
ATOM 1588 C CA . GLY A 1 193 ? -20.734 -19.938 -0.878 1 83.38 193 GLY A CA 1
ATOM 1589 C C . GLY A 1 193 ? -19.625 -19.797 0.135 1 83.38 193 GLY A C 1
ATOM 1590 O O . GLY A 1 193 ? -19.828 -20.016 1.331 1 83.38 193 GLY A O 1
ATOM 1591 N N . LYS A 1 194 ? -18.469 -19.75 -0.377 1 89.19 194 LYS A N 1
ATOM 1592 C CA . LYS A 1 194 ? -17.266 -19.547 0.424 1 89.19 194 LYS A CA 1
ATOM 1593 C C . LYS A 1 194 ? -16.547 -18.266 0.026 1 89.19 194 LYS A C 1
ATOM 1595 O O . LYS A 1 194 ? -16.438 -17.938 -1.161 1 89.19 194 LYS A O 1
ATOM 1600 N N . ASN A 1 195 ? -16.328 -17.453 0.951 1 93.94 195 ASN A N 1
ATOM 1601 C CA . ASN A 1 195 ? -15.508 -16.25 0.812 1 93.94 195 ASN A CA 1
ATOM 1602 C C . ASN A 1 195 ? -14.305 -16.297 1.756 1 93.94 195 ASN A C 1
ATOM 1604 O O . ASN A 1 195 ? -14.406 -15.852 2.904 1 93.94 195 ASN A O 1
ATOM 1608 N N . LEU A 1 196 ? -13.141 -16.734 1.23 1 94.38 196 LEU A N 1
ATOM 1609 C CA . LEU A 1 196 ? -12.023 -17 2.121 1 94.38 196 LEU A CA 1
ATOM 1610 C C . LEU A 1 196 ? -10.742 -16.359 1.606 1 94.38 196 LEU A C 1
ATOM 1612 O O . LEU A 1 196 ? -10.562 -16.219 0.396 1 94.38 196 LEU A O 1
ATOM 1616 N N . ILE A 1 197 ? -9.938 -15.906 2.51 1 94.06 197 ILE A N 1
ATOM 1617 C CA . ILE A 1 197 ? -8.516 -15.719 2.236 1 94.06 197 ILE A CA 1
ATOM 1618 C C . ILE A 1 197 ? -7.758 -17.016 2.535 1 94.06 197 ILE A C 1
ATOM 1620 O O . ILE A 1 197 ? -7.82 -17.531 3.652 1 94.06 197 ILE A O 1
ATOM 1624 N N . SER A 1 198 ? -7.039 -17.484 1.62 1 89.69 198 SER A N 1
ATOM 1625 C CA . SER A 1 198 ? -6.359 -18.766 1.767 1 89.69 198 SER A CA 1
ATOM 1626 C C . SER A 1 198 ? -5.234 -18.672 2.797 1 89.69 198 SER A C 1
ATOM 1628 O O . SER A 1 198 ? -4.797 -17.578 3.154 1 89.69 198 SER A O 1
ATOM 1630 N N . SER A 1 199 ? -4.863 -19.875 3.223 1 89.25 199 SER A N 1
ATOM 1631 C CA . SER A 1 199 ? -3.756 -19.953 4.168 1 89.25 199 SER A CA 1
ATOM 1632 C C . SER A 1 199 ? -2.443 -19.516 3.523 1 89.25 199 SER A C 1
ATOM 1634 O O . SER A 1 199 ? -2.307 -19.547 2.299 1 89.25 199 SER A O 1
ATOM 1636 N N . PHE A 1 200 ? -1.559 -19.094 4.398 1 86.56 200 PHE A N 1
ATOM 1637 C CA . PHE A 1 200 ? -0.216 -18.766 3.934 1 86.56 200 PHE A CA 1
ATOM 1638 C C . PHE A 1 200 ? 0.8 -18.922 5.059 1 86.56 200 PHE A C 1
ATOM 1640 O O . PHE A 1 200 ? 0.427 -19.031 6.23 1 86.56 200 PHE A O 1
ATOM 1647 N N . VAL A 1 201 ? 2.012 -19.078 4.637 1 81.06 201 VAL A N 1
ATOM 1648 C CA . VAL A 1 201 ? 3.1 -19.203 5.602 1 81.06 201 VAL A CA 1
ATOM 1649 C C . VAL A 1 201 ? 3.994 -17.969 5.543 1 81.06 201 VAL A C 1
ATOM 1651 O O . VAL A 1 201 ? 4.281 -17.453 4.461 1 81.06 201 VAL A O 1
ATOM 1654 N N . LYS A 1 202 ? 4.297 -17.516 6.734 1 78.69 202 LYS A N 1
ATOM 1655 C CA . LYS A 1 202 ? 5.25 -16.406 6.84 1 78.69 202 LYS A CA 1
ATOM 1656 C C . LYS A 1 202 ? 6.215 -16.625 8 1 78.69 202 LYS A C 1
ATOM 1658 O O . LYS A 1 202 ? 5.789 -16.922 9.125 1 78.69 202 LYS A O 1
ATOM 1663 N N . LYS A 1 203 ? 7.457 -16.469 7.688 1 75 203 LYS A N 1
ATOM 1664 C CA . LYS A 1 203 ? 8.523 -16.703 8.656 1 75 203 LYS A CA 1
ATOM 1665 C C . LYS A 1 203 ? 8.336 -18.047 9.359 1 75 203 LYS A C 1
ATOM 1667 O O . LYS A 1 203 ? 8.453 -18.141 10.586 1 75 203 LYS A O 1
ATOM 1672 N N . GLY A 1 204 ? 7.867 -18.953 8.578 1 72.62 204 GLY A N 1
ATOM 1673 C CA . GLY A 1 204 ? 7.742 -20.328 9.078 1 72.62 204 GLY A CA 1
ATOM 1674 C C . GLY A 1 204 ? 6.461 -20.562 9.852 1 72.62 204 GLY A C 1
ATOM 1675 O O . GLY A 1 204 ? 6.18 -21.688 10.273 1 72.62 204 GLY A O 1
ATOM 1676 N N . GLU A 1 205 ? 5.664 -19.562 10.055 1 82.44 205 GLU A N 1
ATOM 1677 C CA . GLU A 1 205 ? 4.418 -19.703 10.805 1 82.44 205 GLU A CA 1
ATOM 1678 C C . GLU A 1 205 ? 3.213 -19.734 9.875 1 82.44 205 GLU A C 1
ATOM 1680 O O . GLU A 1 205 ? 3.068 -18.859 9.016 1 82.44 205 GLU A O 1
ATOM 1685 N N . PRO A 1 206 ? 2.416 -20.672 10.117 1 86.75 206 PRO A N 1
ATOM 1686 C CA . PRO A 1 206 ? 1.235 -20.781 9.258 1 86.75 206 PRO A CA 1
ATOM 1687 C C . PRO A 1 206 ? 0.083 -19.891 9.719 1 86.75 206 PRO A C 1
ATOM 1689 O O . PRO A 1 206 ? -0.138 -19.734 10.922 1 86.75 206 PRO A O 1
ATOM 1692 N N . PHE A 1 207 ? -0.609 -19.328 8.836 1 90.69 207 PHE A N 1
ATOM 1693 C CA . PHE A 1 207 ? -1.869 -18.609 9.039 1 90.69 207 PHE A CA 1
ATOM 1694 C C . PHE A 1 207 ? -3.008 -19.328 8.305 1 90.69 207 PHE A C 1
ATOM 1696 O O . PHE A 1 207 ? -2.982 -19.453 7.082 1 90.69 207 PHE A O 1
ATOM 1703 N N . LYS A 1 208 ? -3.859 -19.734 9.039 1 90.5 208 LYS A N 1
ATOM 1704 C CA . LYS A 1 208 ? -4.953 -20.531 8.492 1 90.5 208 LYS A CA 1
ATOM 1705 C C . LYS A 1 208 ? -5.871 -19.672 7.621 1 90.5 208 LYS A C 1
ATOM 1707 O O . LYS A 1 208 ? -5.836 -18.438 7.699 1 90.5 208 LYS A O 1
ATOM 1712 N N . GLU A 1 209 ? -6.625 -20.422 6.863 1 93 209 GLU A N 1
ATOM 1713 C CA . GLU A 1 209 ? -7.629 -19.75 6.047 1 93 209 GLU A CA 1
ATOM 1714 C C . GLU A 1 209 ? -8.633 -19 6.914 1 93 209 GLU A C 1
ATOM 1716 O O . GLU A 1 209 ? -8.969 -19.438 8.016 1 93 209 GLU A O 1
ATOM 1721 N N . GLN A 1 210 ? -9.039 -17.844 6.398 1 95.38 210 GLN A N 1
ATOM 1722 C CA . GLN A 1 210 ? -9.961 -17 7.141 1 95.38 210 GLN A CA 1
ATOM 1723 C C . GLN A 1 210 ? -11.148 -16.578 6.273 1 95.38 210 GLN A C 1
ATOM 1725 O O . GLN A 1 210 ? -10.984 -16.312 5.082 1 95.38 210 GLN A O 1
ATOM 1730 N N . GLU A 1 211 ? -12.273 -16.594 6.914 1 96.94 211 GLU A N 1
ATOM 1731 C CA . GLU A 1 211 ? -13.43 -16 6.262 1 96.94 211 GLU A CA 1
ATOM 1732 C C . GLU A 1 211 ? -13.266 -14.484 6.133 1 96.94 211 GLU A C 1
ATOM 1734 O O . GLU A 1 211 ? -12.93 -13.805 7.102 1 96.94 211 GLU A O 1
ATOM 1739 N N . ILE A 1 212 ? -13.57 -13.938 4.996 1 97.25 212 ILE A N 1
ATOM 1740 C CA . ILE A 1 212 ? -13.203 -12.57 4.645 1 97.25 212 ILE A CA 1
ATOM 1741 C C . ILE A 1 212 ? -13.906 -11.594 5.578 1 97.25 212 ILE A C 1
ATOM 1743 O O . ILE A 1 212 ? -13.258 -10.773 6.238 1 97.25 212 ILE A O 1
ATOM 1747 N N . ASN A 1 213 ? -15.219 -11.633 5.715 1 97 213 ASN A N 1
ATOM 1748 C CA . ASN A 1 213 ? -15.961 -10.688 6.539 1 97 213 ASN A CA 1
ATOM 1749 C C . ASN A 1 213 ? -15.539 -10.773 8.008 1 97 213 ASN A C 1
ATOM 1751 O O . ASN A 1 213 ? -15.438 -9.75 8.688 1 97 213 ASN A O 1
ATOM 1755 N N . THR A 1 214 ? -15.25 -11.938 8.406 1 97.56 214 THR A N 1
ATOM 1756 C CA . THR A 1 214 ? -14.898 -12.164 9.805 1 97.56 214 THR A CA 1
ATOM 1757 C C . THR A 1 214 ? -13.539 -11.555 10.125 1 97.56 214 THR A C 1
ATOM 1759 O O . THR A 1 214 ? -13.406 -10.805 11.102 1 97.56 214 THR A O 1
ATOM 1762 N N . ILE A 1 215 ? -12.57 -11.859 9.312 1 98 215 ILE A N 1
ATOM 1763 C CA . ILE A 1 215 ? -11.211 -11.406 9.609 1 98 215 ILE A CA 1
ATOM 1764 C C . ILE A 1 215 ? -11.133 -9.883 9.445 1 98 215 ILE A C 1
ATOM 1766 O O . ILE A 1 215 ? -10.422 -9.211 10.188 1 98 215 ILE A O 1
ATOM 1770 N N . VAL A 1 216 ? -11.883 -9.305 8.508 1 98.31 216 VAL A N 1
ATOM 1771 C CA . VAL A 1 216 ? -11.906 -7.863 8.266 1 98.31 216 VAL A CA 1
ATOM 1772 C C . VAL A 1 216 ? -12.555 -7.152 9.453 1 98.31 216 VAL A C 1
ATOM 1774 O O . VAL A 1 216 ? -11.992 -6.188 9.984 1 98.31 216 VAL A O 1
ATOM 1777 N N . ALA A 1 217 ? -13.641 -7.633 9.906 1 98 217 ALA A N 1
ATOM 1778 C CA . ALA A 1 217 ? -14.352 -7.027 11.031 1 98 217 ALA A CA 1
ATOM 1779 C C . ALA A 1 217 ? -13.531 -7.141 12.312 1 98 217 ALA A C 1
ATOM 1781 O O . ALA A 1 217 ? -13.445 -6.188 13.094 1 98 217 ALA A O 1
ATOM 1782 N N . GLN A 1 218 ? -12.961 -8.297 12.484 1 98.25 218 GLN A N 1
ATOM 1783 C CA . GLN A 1 218 ? -12.211 -8.57 13.711 1 98.25 218 GLN A CA 1
ATOM 1784 C C . GLN A 1 218 ? -10.977 -7.684 13.805 1 98.25 218 GLN A C 1
ATOM 1786 O O . GLN A 1 218 ? -10.727 -7.078 14.852 1 98.25 218 GLN A O 1
ATOM 1791 N N . THR A 1 219 ? -10.25 -7.613 12.797 1 98.38 219 THR A N 1
ATOM 1792 C CA . THR A 1 219 ? -9.008 -6.848 12.828 1 98.38 219 THR A CA 1
ATOM 1793 C C . THR A 1 219 ? -9.297 -5.352 12.891 1 98.38 219 THR A C 1
ATOM 1795 O O . THR A 1 219 ? -8.594 -4.602 13.57 1 98.38 219 THR A O 1
ATOM 1798 N N . TYR A 1 220 ? -10.344 -4.871 12.203 1 98.38 220 TYR A N 1
ATOM 1799 C CA . TYR A 1 220 ? -10.719 -3.465 12.273 1 98.38 220 TYR A CA 1
ATOM 1800 C C . TYR A 1 220 ? -11.094 -3.07 13.695 1 98.38 220 TYR A C 1
ATOM 1802 O O . TYR A 1 220 ? -10.594 -2.072 14.219 1 98.38 220 TYR A O 1
ATOM 1810 N N . SER A 1 221 ? -11.992 -3.824 14.266 1 97.81 221 SER A N 1
ATOM 1811 C CA . SER A 1 221 ? -12.469 -3.537 15.617 1 97.81 221 SER A CA 1
ATOM 1812 C C . SER A 1 221 ? -11.32 -3.555 16.609 1 97.81 221 SER A C 1
ATOM 1814 O O . SER A 1 221 ? -11.297 -2.764 17.562 1 97.81 221 SER A O 1
ATOM 1816 N N . PHE A 1 222 ? -10.438 -4.535 16.469 1 98 222 PHE A N 1
ATOM 1817 C CA . PHE A 1 222 ? -9.273 -4.648 17.344 1 98 222 PHE A CA 1
ATOM 1818 C C . PHE A 1 222 ? -8.422 -3.391 17.281 1 98 222 PHE A C 1
ATOM 1820 O O . PHE A 1 222 ? -8.094 -2.799 18.312 1 98 222 PHE A O 1
ATOM 1827 N N . ILE A 1 223 ? -8.086 -2.904 16.047 1 97.44 223 ILE A N 1
ATOM 1828 C CA . ILE A 1 223 ? -7.203 -1.753 15.883 1 97.44 223 ILE A CA 1
ATOM 1829 C C . ILE A 1 223 ? -7.914 -0.488 16.359 1 97.44 223 ILE A C 1
ATOM 1831 O O . ILE A 1 223 ? -7.312 0.361 17.016 1 97.44 223 ILE A O 1
ATOM 1835 N N . GLU A 1 224 ? -9.164 -0.362 16.016 1 96.56 224 GLU A N 1
ATOM 1836 C CA . GLU A 1 224 ? -9.922 0.813 16.422 1 96.56 224 GLU A CA 1
ATOM 1837 C C . GLU A 1 224 ? -9.953 0.954 17.938 1 96.56 224 GLU A C 1
ATOM 1839 O O . GLU A 1 224 ? -9.672 2.031 18.484 1 96.56 224 GLU A O 1
ATOM 1844 N N . SER A 1 225 ? -10.227 -0.108 18.578 1 96.38 225 SER A N 1
ATOM 1845 C CA . SER A 1 225 ? -10.352 -0.089 20.031 1 96.38 225 SER A CA 1
ATOM 1846 C C . SER A 1 225 ? -9 0.173 20.703 1 96.38 225 SER A C 1
ATOM 1848 O O . SER A 1 225 ? -8.914 0.951 21.656 1 96.38 225 SER A O 1
ATOM 1850 N N . HIS A 1 226 ? -8.023 -0.435 20.203 1 96.06 226 HIS A N 1
ATOM 1851 C CA . HIS A 1 226 ? -6.727 -0.332 20.859 1 96.06 226 HIS A CA 1
ATOM 1852 C C . HIS A 1 226 ? -6.031 0.977 20.5 1 96.06 226 HIS A C 1
ATOM 1854 O O . HIS A 1 226 ? -5.191 1.464 21.266 1 96.06 226 HIS A O 1
ATOM 1860 N N . LEU A 1 227 ? -6.355 1.524 19.344 1 94.56 227 LEU A N 1
ATOM 1861 C CA . LEU A 1 227 ? -5.883 2.867 19.031 1 94.56 227 LEU A CA 1
ATOM 1862 C C . LEU A 1 227 ? -6.426 3.885 20.031 1 94.56 227 LEU A C 1
ATOM 1864 O O . LEU A 1 227 ? -5.68 4.738 20.516 1 94.56 227 LEU A O 1
ATOM 1868 N N . ASP A 1 228 ? -7.656 3.74 20.312 1 92.94 228 ASP A N 1
ATOM 1869 C CA . ASP A 1 228 ? -8.305 4.629 21.281 1 92.94 228 ASP A CA 1
ATOM 1870 C C . ASP A 1 228 ? -7.688 4.477 22.672 1 92.94 228 ASP A C 1
ATOM 1872 O O . ASP A 1 228 ? -7.43 5.473 23.344 1 92.94 228 ASP A O 1
ATOM 1876 N N . LEU A 1 229 ? -7.473 3.283 23.016 1 95 229 LEU A N 1
ATOM 1877 C CA . LEU A 1 229 ? -6.895 3.002 24.328 1 95 229 LEU A CA 1
ATOM 1878 C C . LEU A 1 229 ? -5.469 3.533 24.406 1 95 229 LEU A C 1
ATOM 1880 O O . LEU A 1 229 ? -5.074 4.109 25.422 1 95 229 LEU A O 1
ATOM 1884 N N . LEU A 1 230 ? -4.734 3.371 23.406 1 95.44 230 LEU A N 1
ATOM 1885 C CA . LEU A 1 230 ? -3.342 3.811 23.391 1 95.44 230 LEU A CA 1
ATOM 1886 C C . LEU A 1 230 ? -3.252 5.332 23.453 1 95.44 230 LEU A C 1
ATOM 1888 O O . LEU A 1 230 ? -2.43 5.883 24.188 1 95.44 230 LEU A O 1
ATOM 1892 N N . ILE A 1 231 ? -4.066 5.984 22.688 1 94.75 231 ILE A N 1
ATOM 1893 C CA . ILE A 1 231 ? -4.113 7.445 22.719 1 94.75 231 ILE A CA 1
ATOM 1894 C C . ILE A 1 231 ? -4.52 7.926 24.109 1 94.75 231 ILE A C 1
ATOM 1896 O O . ILE A 1 231 ? -3.943 8.883 24.625 1 94.75 231 ILE A O 1
ATOM 1900 N N . GLY A 1 232 ? -5.488 7.238 24.672 1 93.94 232 GLY A N 1
ATOM 1901 C CA . GLY A 1 232 ? -5.883 7.547 26.031 1 93.94 232 GLY A CA 1
ATOM 1902 C C . GLY A 1 232 ? -4.758 7.383 27.031 1 93.94 232 GLY A C 1
ATOM 1903 O O . GLY A 1 232 ? -4.59 8.211 27.938 1 93.94 232 GLY A O 1
ATOM 1904 N N . ASN A 1 233 ? -3.977 6.375 26.891 1 95.81 233 ASN A N 1
ATOM 1905 C CA . ASN A 1 233 ? -2.84 6.137 27.766 1 95.81 233 ASN A CA 1
ATOM 1906 C C . ASN A 1 233 ? -1.774 7.215 27.625 1 95.81 233 ASN A C 1
ATOM 1908 O O . ASN A 1 233 ? -1.157 7.629 28.609 1 95.81 233 ASN A O 1
ATOM 1912 N N . VAL A 1 234 ? -1.583 7.633 26.406 1 95.44 234 VAL A N 1
ATOM 1913 C CA . VAL A 1 234 ? -0.618 8.703 26.172 1 95.44 234 VAL A CA 1
ATOM 1914 C C . VAL A 1 234 ? -1.086 9.977 26.875 1 95.44 234 VAL A C 1
ATOM 1916 O O . VAL A 1 234 ? -0.29 10.672 27.5 1 95.44 234 VAL A O 1
ATOM 1919 N N . LYS A 1 235 ? -2.342 10.227 26.797 1 93.62 235 LYS A N 1
ATOM 1920 C CA . LYS A 1 235 ? -2.932 11.391 27.453 1 93.62 235 LYS A CA 1
ATOM 1921 C C . LYS A 1 235 ? -2.689 11.352 28.953 1 93.62 235 LYS A C 1
ATOM 1923 O O . LYS A 1 235 ? -2.352 12.375 29.562 1 93.62 235 LYS A O 1
ATOM 1928 N N . ASN A 1 236 ? -2.758 10.25 29.469 1 93.62 236 ASN A N 1
ATOM 1929 C CA . ASN A 1 236 ? -2.652 10.086 30.922 1 93.62 236 ASN A CA 1
ATOM 1930 C C . ASN A 1 236 ? -1.202 10.156 31.391 1 93.62 236 ASN A C 1
ATOM 1932 O O . ASN A 1 236 ? -0.934 10.531 32.531 1 93.62 236 ASN A O 1
ATOM 1936 N N . GLU A 1 237 ? -0.287 9.883 30.484 1 95.25 237 GLU A N 1
ATOM 1937 C CA . GLU A 1 237 ? 1.099 9.766 30.922 1 95.25 237 GLU A CA 1
ATOM 1938 C C . GLU A 1 237 ? 1.958 10.891 30.359 1 95.25 237 GLU A C 1
ATOM 1940 O O . GLU A 1 237 ? 3.16 10.961 30.625 1 95.25 237 GLU A O 1
ATOM 1945 N N . ILE A 1 238 ? 1.323 11.812 29.656 1 93.75 238 ILE A N 1
ATOM 1946 C CA . ILE A 1 238 ? 2.053 12.883 29 1 93.75 238 ILE A CA 1
ATOM 1947 C C . ILE A 1 238 ? 2.695 13.797 30.047 1 93.75 238 ILE A C 1
ATOM 1949 O O . ILE A 1 238 ? 3.709 14.445 29.766 1 93.75 238 ILE A O 1
ATOM 1953 N N . SER A 1 239 ? 2.186 13.805 31.25 1 91.19 239 SER A N 1
ATOM 1954 C CA . SER A 1 239 ? 2.676 14.672 32.312 1 91.19 239 SER A CA 1
ATOM 1955 C C . SER A 1 239 ? 4.078 14.273 32.75 1 91.19 239 SER A C 1
ATOM 1957 O O . SER A 1 239 ? 4.777 15.047 33.406 1 91.19 239 SER A O 1
ATOM 1959 N N . ASN A 1 240 ? 4.516 13.148 32.344 1 89.62 240 ASN A N 1
ATOM 1960 C CA . ASN A 1 240 ? 5.852 12.68 32.656 1 89.62 240 ASN A CA 1
ATOM 1961 C C . ASN A 1 240 ? 6.914 13.32 31.781 1 89.62 240 ASN A C 1
ATOM 1963 O O . ASN A 1 240 ? 8.109 13.156 32.031 1 89.62 240 ASN A O 1
ATOM 1967 N N . LEU A 1 241 ? 6.508 14.125 30.812 1 87.88 241 LEU A N 1
ATOM 1968 C CA . LEU A 1 241 ? 7.449 14.797 29.922 1 87.88 241 LEU A CA 1
ATOM 1969 C C . LEU A 1 241 ? 8.172 15.93 30.641 1 87.88 241 LEU A C 1
ATOM 1971 O O . LEU A 1 241 ? 7.535 16.75 31.297 1 87.88 241 LEU A O 1
ATOM 1975 N N . ALA A 1 242 ? 9.469 15.977 30.516 1 76.12 242 ALA A N 1
ATOM 1976 C CA . ALA A 1 242 ? 10.258 16.953 31.266 1 76.12 242 ALA A CA 1
ATOM 1977 C C . ALA A 1 242 ? 10.719 18.094 30.344 1 76.12 242 ALA A C 1
ATOM 1979 O O . ALA A 1 242 ? 11.211 19.125 30.828 1 76.12 242 ALA A O 1
ATOM 1980 N N . MET A 1 243 ? 10.5 18.109 29.109 1 77.31 243 MET A N 1
ATOM 1981 C CA . MET A 1 243 ? 11.234 19 28.219 1 77.31 243 MET A CA 1
ATOM 1982 C C . MET A 1 243 ? 10.398 20.219 27.844 1 77.31 243 MET A C 1
ATOM 1984 O O . MET A 1 243 ? 10.719 20.922 26.891 1 77.31 243 MET A O 1
ATOM 1988 N N . ARG A 1 244 ? 9.523 20.578 28.594 1 79.69 244 ARG A N 1
ATOM 1989 C CA . ARG A 1 244 ? 8.609 21.656 28.203 1 79.69 244 ARG A CA 1
ATOM 1990 C C . ARG A 1 244 ? 9.328 23 28.172 1 79.69 244 ARG A C 1
ATOM 1992 O O . ARG A 1 244 ? 9.031 23.844 27.312 1 79.69 244 ARG A O 1
ATOM 1999 N N . ASP A 1 245 ? 10.281 23.125 28.969 1 83.12 245 ASP A N 1
ATOM 2000 C CA . ASP A 1 245 ? 10.922 24.438 29.125 1 83.12 245 ASP A CA 1
ATOM 2001 C C . ASP A 1 245 ? 11.938 24.688 28.031 1 83.12 245 ASP A C 1
ATOM 2003 O O . ASP A 1 245 ? 12.453 25.797 27.891 1 83.12 245 ASP A O 1
ATOM 2007 N N . ARG A 1 246 ? 12.133 23.719 27.188 1 90.5 246 ARG A N 1
ATOM 2008 C CA . ARG A 1 246 ? 13.125 23.859 26.125 1 90.5 246 ARG A CA 1
ATOM 2009 C C . ARG A 1 246 ? 12.461 24.078 24.766 1 90.5 246 ARG A C 1
ATOM 2011 O O . ARG A 1 246 ? 13.141 24.141 23.75 1 90.5 246 ARG A O 1
ATOM 2018 N N . ARG A 1 247 ? 11.18 24.203 24.781 1 93.75 247 ARG A N 1
ATOM 2019 C CA . ARG A 1 247 ? 10.445 24.359 23.531 1 93.75 247 ARG A CA 1
ATOM 2020 C C . ARG A 1 247 ? 9.609 25.641 23.547 1 93.75 247 ARG A C 1
ATOM 2022 O O . ARG A 1 247 ? 9.039 26 24.578 1 93.75 247 ARG A O 1
ATOM 2029 N N . TYR A 1 248 ? 9.648 26.312 22.438 1 93.44 248 TYR A N 1
ATOM 2030 C CA . TYR A 1 248 ? 8.977 27.609 22.328 1 93.44 248 TYR A CA 1
ATOM 2031 C C . TYR A 1 248 ? 7.969 27.609 21.188 1 93.44 248 TYR A C 1
ATOM 2033 O O . TYR A 1 248 ? 8.234 27.047 20.125 1 93.44 248 TYR A O 1
ATOM 2041 N N . TYR A 1 249 ? 6.832 28.281 21.391 1 93.44 249 TYR A N 1
ATOM 2042 C CA . TYR A 1 249 ? 5.816 28.484 20.359 1 93.44 249 TYR A CA 1
ATOM 2043 C C . TYR A 1 249 ? 5.844 29.906 19.844 1 93.44 249 TYR A C 1
ATOM 2045 O O . TYR A 1 249 ? 5.422 30.172 18.703 1 93.44 249 TYR A O 1
ATOM 2053 N N . GLN A 1 250 ? 6.219 30.75 20.672 1 89.81 250 GLN A N 1
ATOM 2054 C CA . GLN A 1 250 ? 6.234 32.156 20.328 1 89.81 250 GLN A CA 1
ATOM 2055 C C . GLN A 1 250 ? 7.57 32.812 20.688 1 89.81 250 GLN A C 1
ATOM 2057 O O . GLN A 1 250 ? 8.156 32.469 21.719 1 89.81 250 GLN A O 1
ATOM 2062 N N . ILE A 1 251 ? 7.977 33.594 19.75 1 89.88 251 ILE A N 1
ATOM 2063 C CA . ILE A 1 251 ? 9.203 34.375 19.984 1 89.88 251 ILE A CA 1
ATOM 2064 C C . ILE A 1 251 ? 8.961 35.844 19.641 1 89.88 251 ILE A C 1
ATOM 2066 O O . ILE A 1 251 ? 7.855 36.219 19.25 1 89.88 251 ILE A O 1
ATOM 2070 N N . LYS A 1 252 ? 9.906 36.594 19.906 1 89.44 252 LYS A N 1
ATOM 2071 C CA . LYS A 1 252 ? 9.734 38.062 19.766 1 89.44 252 LYS A CA 1
ATOM 2072 C C . LYS A 1 252 ? 10.656 38.594 18.672 1 89.44 252 LYS A C 1
ATOM 2074 O O . LYS A 1 252 ? 11.562 37.906 18.203 1 89.44 252 LYS A O 1
ATOM 2079 N N . PHE A 1 253 ? 10.227 39.75 18.188 1 86.75 253 PHE A N 1
ATOM 2080 C CA . PHE A 1 253 ? 11.078 40.438 17.219 1 86.75 253 PHE A CA 1
ATOM 2081 C C . PHE A 1 253 ? 11.227 41.906 17.578 1 86.75 253 PHE A C 1
ATOM 2083 O O . PHE A 1 253 ? 10.414 42.438 18.328 1 86.75 253 PHE A O 1
ATOM 2090 N N . GLU A 1 254 ? 12.32 42.5 17.266 1 83.62 254 GLU A N 1
ATOM 2091 C CA . GLU A 1 254 ? 12.586 43.938 17.328 1 83.62 254 GLU A CA 1
ATOM 2092 C C . GLU A 1 254 ? 13.297 44.438 16.062 1 83.62 254 GLU A C 1
ATOM 2094 O O . GLU A 1 254 ? 14.148 43.719 15.516 1 83.62 254 GLU A O 1
ATOM 2099 N N . GLY A 1 255 ? 12.648 45.5 15.492 1 79.19 255 GLY A N 1
ATOM 2100 C CA . GLY A 1 255 ? 13.242 46 14.266 1 79.19 255 GLY A CA 1
ATOM 2101 C C . GLY A 1 255 ? 13.305 47.531 14.227 1 79.19 255 GLY A C 1
ATOM 2102 O O . GLY A 1 255 ? 12.719 48.188 15.078 1 79.19 255 GLY A O 1
ATOM 2103 N N . GLN A 1 256 ? 14.172 47.969 13.453 1 76 256 GLN A N 1
ATOM 2104 C CA . GLN A 1 256 ? 14.344 49.406 13.172 1 76 256 GLN A CA 1
ATOM 2105 C C . GLN A 1 256 ? 14.336 49.656 11.664 1 76 256 GLN A C 1
ATOM 2107 O O . GLN A 1 256 ? 14.906 48.875 10.891 1 76 256 GLN A O 1
ATOM 2112 N N . ARG A 1 257 ? 13.359 50.531 11.18 1 73.88 257 ARG A N 1
ATOM 2113 C CA . ARG A 1 257 ? 13.344 50.938 9.781 1 73.88 257 ARG A CA 1
ATOM 2114 C C . ARG A 1 257 ? 13.781 52.375 9.633 1 73.88 257 ARG A C 1
ATOM 2116 O O . ARG A 1 257 ? 13.242 53.281 10.281 1 73.88 257 ARG A O 1
ATOM 2123 N N . ILE A 1 258 ? 14.875 52.562 8.969 1 64.88 258 ILE A N 1
ATOM 2124 C CA . ILE A 1 258 ? 15.305 53.938 8.664 1 64.88 258 ILE A CA 1
ATOM 2125 C C . ILE A 1 258 ? 15.023 54.25 7.195 1 64.88 258 ILE A C 1
ATOM 2127 O O . ILE A 1 258 ? 15.516 53.562 6.301 1 64.88 258 ILE A O 1
ATOM 2131 N N . ASN A 1 259 ? 14.062 55.125 6.887 1 62.84 259 ASN A N 1
ATOM 2132 C CA . ASN A 1 259 ? 13.758 55.562 5.52 1 62.84 259 ASN A CA 1
ATOM 2133 C C . ASN A 1 259 ? 15.023 55.969 4.766 1 62.84 259 ASN A C 1
ATOM 2135 O O . ASN A 1 259 ? 15.789 56.812 5.242 1 62.84 259 ASN A O 1
ATOM 2139 N N . GLY A 1 260 ? 15.188 55.438 3.76 1 63.38 260 GLY A N 1
ATOM 2140 C CA . GLY A 1 260 ? 16.297 55.812 2.9 1 63.38 260 GLY A CA 1
ATOM 2141 C C . GLY A 1 260 ? 17.609 55.156 3.307 1 63.38 260 GLY A C 1
ATOM 2142 O O . GLY A 1 260 ? 18.641 55.406 2.678 1 63.38 260 GLY A O 1
ATOM 2143 N N . ASP A 1 261 ? 17.656 54.5 4.414 1 62 261 ASP A N 1
ATOM 2144 C CA . ASP A 1 261 ? 18.891 53.906 4.871 1 62 261 ASP A CA 1
ATOM 2145 C C . ASP A 1 261 ? 18.703 52.406 5.105 1 62 261 ASP A C 1
ATOM 2147 O O . ASP A 1 261 ? 18.484 51.969 6.238 1 62 261 ASP A O 1
ATOM 2151 N N . ALA A 1 262 ? 18.781 51.688 4.047 1 63.62 262 ALA A N 1
ATOM 2152 C CA . ALA A 1 262 ? 18.609 50.219 4.09 1 63.62 262 ALA A CA 1
ATOM 2153 C C . ALA A 1 262 ? 19.625 49.562 5.02 1 63.62 262 ALA A C 1
ATOM 2155 O O . ALA A 1 262 ? 19.359 48.5 5.586 1 63.62 262 ALA A O 1
ATOM 2156 N N . GLN A 1 263 ? 20.75 50.219 5.148 1 59.81 263 GLN A N 1
ATOM 2157 C CA . GLN A 1 263 ? 21.859 49.625 5.895 1 59.81 263 GLN A CA 1
ATOM 2158 C C . GLN A 1 263 ? 21.547 49.562 7.387 1 59.81 263 GLN A C 1
ATOM 2160 O O . GLN A 1 263 ? 22.109 48.75 8.117 1 59.81 263 GLN A O 1
ATOM 2165 N N . ASN A 1 264 ? 20.641 50.438 7.723 1 60.91 264 ASN A N 1
ATOM 2166 C CA . ASN A 1 264 ? 20.359 50.469 9.156 1 60.91 264 ASN A CA 1
ATOM 2167 C C . ASN A 1 264 ? 18.969 49.875 9.461 1 60.91 264 ASN A C 1
ATOM 2169 O O . ASN A 1 264 ? 18.453 50.094 10.555 1 60.91 264 ASN A O 1
ATOM 2173 N N . THR A 1 265 ? 18.422 49.188 8.539 1 68.12 265 THR A N 1
ATOM 2174 C CA . THR A 1 265 ? 17.156 48.5 8.734 1 68.12 265 THR A CA 1
ATOM 2175 C C . THR A 1 265 ? 17.406 47.062 9.148 1 68.12 265 THR A C 1
ATOM 2177 O O . THR A 1 265 ? 18.188 46.344 8.523 1 68.12 265 THR A O 1
ATOM 2180 N N . PHE A 1 266 ? 17.016 46.688 10.367 1 72.25 266 PHE A N 1
ATOM 2181 C CA . PHE A 1 266 ? 17.203 45.312 10.789 1 72.25 266 PHE A CA 1
ATOM 2182 C C . PHE A 1 266 ? 15.945 44.812 11.508 1 72.25 266 PHE A C 1
ATOM 2184 O O . PHE A 1 266 ? 15.102 45.594 11.922 1 72.25 266 PHE A O 1
ATOM 2191 N N . THR A 1 267 ? 15.734 43.5 11.453 1 82 267 THR A N 1
ATOM 2192 C CA . THR A 1 267 ? 14.766 42.781 12.258 1 82 267 THR A CA 1
ATOM 2193 C C . THR A 1 267 ? 15.445 41.656 13.016 1 82 267 THR A C 1
ATOM 2195 O O . THR A 1 267 ? 15.945 40.688 12.398 1 82 267 THR A O 1
ATOM 2198 N N . ASN A 1 268 ? 15.555 41.75 14.352 1 83.19 268 ASN A N 1
ATOM 2199 C CA . ASN A 1 268 ? 16.125 40.719 15.188 1 83.19 268 ASN A CA 1
ATOM 2200 C C . ASN A 1 268 ? 15.039 39.875 15.836 1 83.19 268 ASN A C 1
ATOM 2202 O O . ASN A 1 268 ? 14.008 40.375 16.266 1 83.19 268 ASN A O 1
ATOM 2206 N N . ILE A 1 269 ? 15.289 38.594 15.719 1 90 269 ILE A N 1
ATOM 2207 C CA . ILE A 1 269 ? 14.422 37.625 16.375 1 90 269 ILE A CA 1
ATOM 2208 C C . ILE A 1 269 ? 15.055 37.188 17.703 1 90 269 ILE A C 1
ATOM 2210 O O . ILE A 1 269 ? 16.234 36.844 17.734 1 90 269 ILE A O 1
ATOM 2214 N N . PHE A 1 270 ? 14.258 37.219 18.766 1 89.12 270 PHE A N 1
ATOM 2215 C CA . PHE A 1 270 ? 14.922 36.938 20.031 1 89.12 270 PHE A CA 1
ATOM 2216 C C . PHE A 1 270 ? 13.945 36.312 21.031 1 89.12 270 PHE A C 1
ATOM 2218 O O . PHE A 1 270 ? 12.734 36.281 20.797 1 89.12 270 PHE A O 1
ATOM 2225 N N . ILE A 1 271 ? 14.5 35.719 22.062 1 91.12 271 ILE A N 1
ATOM 2226 C CA . ILE A 1 271 ? 13.773 35.281 23.25 1 91.12 271 ILE A CA 1
ATOM 2227 C C . ILE A 1 271 ? 14.305 36.031 24.469 1 91.12 271 ILE A C 1
ATOM 2229 O O . ILE A 1 271 ? 15.422 36.562 24.453 1 91.12 271 ILE A O 1
ATOM 2233 N N . GLU A 1 272 ? 13.398 36.094 25.438 1 89.88 272 GLU A N 1
ATOM 2234 C CA . GLU A 1 272 ? 13.781 36.812 26.672 1 89.88 272 GLU A CA 1
ATOM 2235 C C . GLU A 1 272 ? 14.07 35.812 27.797 1 89.88 272 GLU A C 1
ATOM 2237 O O . GLU A 1 272 ? 13.422 34.781 27.906 1 89.88 272 GLU A O 1
ATOM 2242 N N . CYS A 1 273 ? 15.086 36.156 28.5 1 87.38 273 CYS A N 1
ATOM 2243 C CA . CYS A 1 273 ? 15.398 35.312 29.656 1 87.38 273 CYS A CA 1
ATOM 2244 C C . CYS A 1 273 ? 16 36.156 30.781 1 87.38 273 CYS A C 1
ATOM 2246 O O . CYS A 1 273 ? 16.656 37.156 30.531 1 87.38 273 CYS A O 1
ATOM 2248 N N . ALA A 1 274 ? 15.703 35.719 31.984 1 85.06 274 ALA A N 1
ATOM 2249 C CA . ALA A 1 274 ? 16.281 36.406 33.156 1 85.06 274 ALA A CA 1
ATOM 2250 C C . ALA A 1 274 ? 17.75 36.031 33.312 1 85.06 274 ALA A C 1
ATOM 2252 O O . ALA A 1 274 ? 18.578 36.844 33.719 1 85.06 274 ALA A O 1
ATOM 2253 N N . ASP A 1 275 ? 18.031 34.75 33.062 1 85.56 275 ASP A N 1
ATOM 2254 C CA . ASP A 1 275 ? 19.375 34.219 33.219 1 85.56 275 ASP A CA 1
ATOM 2255 C C . ASP A 1 275 ? 19.703 33.25 32.062 1 85.56 275 ASP A C 1
ATOM 2257 O O . ASP A 1 275 ? 19.125 32.156 31.969 1 85.56 275 ASP A O 1
ATOM 2261 N N . ILE A 1 276 ? 20.656 33.562 31.344 1 84.94 276 ILE A N 1
ATOM 2262 C CA . ILE A 1 276 ? 21.016 32.781 30.172 1 84.94 276 ILE A CA 1
ATOM 2263 C C . ILE A 1 276 ? 21.578 31.438 30.594 1 84.94 276 ILE A C 1
ATOM 2265 O O . ILE A 1 276 ? 21.469 30.453 29.859 1 84.94 276 ILE A O 1
ATOM 2269 N N . ASP A 1 277 ? 22.156 31.391 31.734 1 84.44 277 ASP A N 1
ATOM 2270 C CA . ASP A 1 277 ? 22.766 30.156 32.219 1 84.44 277 ASP A CA 1
ATOM 2271 C C . ASP A 1 277 ? 21.688 29.109 32.531 1 84.44 277 ASP A C 1
ATOM 2273 O O . ASP A 1 277 ? 21.969 27.922 32.562 1 84.44 277 ASP A O 1
ATOM 2277 N N . LYS A 1 278 ? 20.516 29.609 32.688 1 86.62 278 LYS A N 1
ATOM 2278 C CA . LYS A 1 278 ? 19.422 28.719 33.031 1 86.62 278 LYS A CA 1
ATOM 2279 C C . LYS A 1 278 ? 18.719 28.203 31.766 1 86.62 278 LYS A C 1
ATOM 2281 O O . LYS A 1 278 ? 17.953 27.234 31.828 1 86.62 278 LYS A O 1
ATOM 2286 N N . LEU A 1 279 ? 19.109 28.812 30.719 1 88.81 279 LEU A N 1
ATOM 2287 C CA . LEU A 1 279 ? 18.516 28.344 29.469 1 88.81 279 LEU A CA 1
ATOM 2288 C C . LEU A 1 279 ? 19.172 27.031 29.016 1 88.81 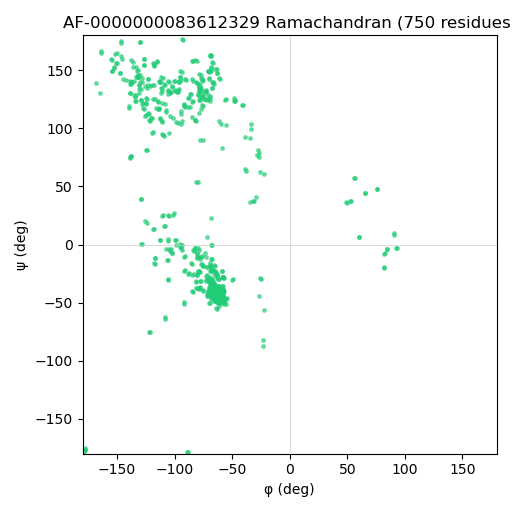279 LEU A C 1
ATOM 2290 O O . LEU A 1 279 ? 20.359 26.812 29.25 1 88.81 279 LEU A O 1
ATOM 2294 N N . ALA A 1 280 ? 18.406 26.25 28.453 1 90.81 280 ALA A N 1
ATOM 2295 C CA . ALA A 1 280 ? 18.891 24.969 27.953 1 90.81 280 ALA A CA 1
ATOM 2296 C C . ALA A 1 280 ? 19.938 25.156 26.859 1 90.81 280 ALA A C 1
ATOM 2298 O O . ALA A 1 280 ? 19.891 26.141 26.109 1 90.81 280 ALA A O 1
ATOM 2299 N N . ASP A 1 281 ? 20.828 24.203 26.766 1 92 281 ASP A N 1
ATOM 2300 C CA . ASP A 1 281 ? 21.859 24.234 25.734 1 92 281 ASP A CA 1
ATOM 2301 C C . ASP A 1 281 ? 21.25 24.078 24.344 1 92 281 ASP A C 1
ATOM 2303 O O . ASP A 1 281 ? 21.781 24.594 23.359 1 92 281 ASP A O 1
ATOM 2307 N N . GLU A 1 282 ? 20.188 23.359 24.312 1 93.38 282 GLU A N 1
ATOM 2308 C CA . GLU A 1 282 ? 19.453 23.156 23.078 1 93.38 282 GLU A CA 1
ATOM 2309 C C . GLU A 1 282 ? 17.969 23.453 23.266 1 93.38 282 GLU A C 1
ATOM 2311 O O . GLU A 1 282 ? 17.375 23.062 24.281 1 93.38 282 GLU A O 1
ATOM 2316 N N . ILE A 1 283 ? 17.469 24.219 22.281 1 94.44 283 ILE A N 1
ATOM 2317 C CA . ILE A 1 283 ? 16.031 24.5 22.344 1 94.44 283 ILE A CA 1
ATOM 2318 C C . ILE A 1 283 ? 15.383 24.125 21.016 1 94.44 283 ILE A C 1
ATOM 2320 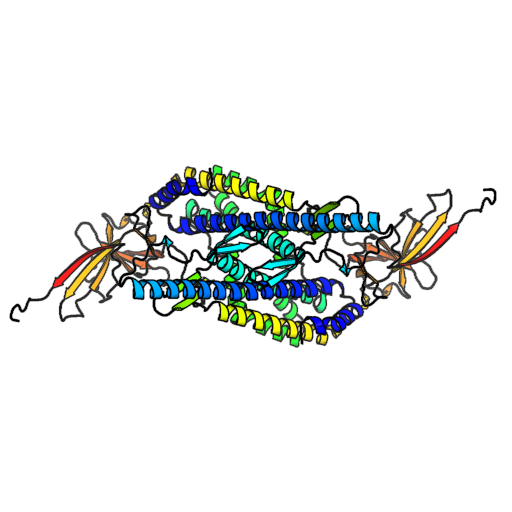O O . ILE A 1 283 ? 16.062 23.859 20.031 1 94.44 283 ILE A O 1
ATOM 2324 N N . GLY A 1 284 ? 14.062 23.922 21.094 1 95.06 284 GLY A N 1
ATOM 2325 C CA . GLY A 1 284 ? 13.25 23.703 19.906 1 95.06 284 GLY A CA 1
ATOM 2326 C C . GLY A 1 284 ? 12.188 24.766 19.703 1 95.06 284 GLY A C 1
ATOM 2327 O O . GLY A 1 284 ? 11.562 25.219 20.672 1 95.06 284 GLY A O 1
ATOM 2328 N N . ILE A 1 285 ? 12.047 25.188 18.422 1 95.44 285 ILE A N 1
ATOM 2329 C CA . ILE A 1 285 ? 11.039 26.219 18.172 1 95.44 285 ILE A CA 1
ATOM 2330 C C . ILE A 1 285 ? 10.07 25.719 17.094 1 95.44 285 ILE A C 1
ATOM 2332 O O . ILE A 1 285 ? 10.5 25.234 16.031 1 95.44 285 ILE A O 1
ATOM 2336 N N . LEU A 1 286 ? 8.844 25.734 17.359 1 96 286 LEU A N 1
ATOM 2337 C CA . LEU A 1 286 ? 7.707 25.562 16.469 1 96 286 LEU A CA 1
ATOM 2338 C C . LEU A 1 286 ? 6.684 26.672 16.641 1 96 286 LEU A C 1
ATOM 2340 O O . LEU A 1 286 ? 6.215 26.922 17.75 1 96 286 LEU A O 1
ATOM 2344 N N . PHE A 1 287 ? 6.387 27.312 15.578 1 94.12 287 PHE A N 1
ATOM 2345 C CA . PHE A 1 287 ? 5.414 28.406 15.688 1 94.12 287 PHE A CA 1
ATOM 2346 C C . PHE A 1 287 ? 4 27.844 15.812 1 94.12 287 PHE A C 1
ATOM 2348 O O . PHE A 1 287 ? 3.521 27.141 14.93 1 94.12 287 PHE A O 1
ATOM 2355 N N . VAL A 1 288 ? 3.426 28.203 16.922 1 94.12 288 VAL A N 1
ATOM 2356 C CA . VAL A 1 288 ? 2.047 27.781 17.156 1 94.12 288 VAL A CA 1
ATOM 2357 C C . VAL A 1 288 ? 1.229 28.969 17.672 1 94.12 288 VAL A C 1
ATOM 2359 O O . VAL A 1 288 ? 1.646 29.656 18.609 1 94.12 288 VAL A O 1
ATOM 2362 N N . ASN A 1 289 ? 0.183 29.281 16.984 1 91.25 289 ASN A N 1
ATOM 2363 C CA . ASN A 1 289 ? -0.815 30.25 17.438 1 91.25 289 ASN A CA 1
ATOM 2364 C C . ASN A 1 289 ? -2.139 29.562 17.781 1 91.25 289 ASN A C 1
ATOM 2366 O O . ASN A 1 289 ? -2.895 29.188 16.875 1 91.25 289 ASN A O 1
ATOM 2370 N N . ASP A 1 290 ? -2.34 29.484 19.047 1 87.44 290 ASP A N 1
ATOM 2371 C CA . ASP A 1 290 ? -3.512 28.734 19.5 1 87.44 290 ASP A CA 1
ATOM 2372 C C . ASP A 1 290 ? -4.562 29.672 20.094 1 87.44 290 ASP A C 1
ATOM 2374 O O . ASP A 1 290 ? -5.348 29.266 20.953 1 87.44 290 ASP A O 1
ATOM 2378 N N . VAL A 1 291 ? -4.562 30.953 19.688 1 83.88 291 VAL A N 1
ATOM 2379 C CA . VAL A 1 291 ? -5.543 31.922 20.172 1 83.88 291 VAL A CA 1
ATOM 2380 C C . VAL A 1 291 ? -6.953 31.453 19.812 1 83.88 291 VAL A C 1
ATOM 2382 O O . VAL A 1 291 ? -7.867 31.531 20.625 1 83.88 291 VAL A O 1
ATOM 2385 N N . ASP A 1 292 ? -7.066 30.969 18.578 1 79.12 292 ASP A N 1
ATOM 2386 C CA . ASP A 1 292 ? -8.289 30.312 18.141 1 79.12 292 ASP A CA 1
ATOM 2387 C C . ASP A 1 292 ? -8.164 28.797 18.25 1 79.12 292 ASP A C 1
ATOM 2389 O O . ASP A 1 292 ? -7.512 28.156 17.422 1 79.12 292 ASP A O 1
ATOM 2393 N N . LYS A 1 293 ? -8.789 28.328 19.234 1 79.81 293 LYS A N 1
ATOM 2394 C CA . LYS A 1 293 ? -8.656 26.906 19.516 1 79.81 293 LYS A CA 1
ATOM 2395 C C . LYS A 1 293 ? -9.234 26.062 18.375 1 79.81 293 LYS A C 1
ATOM 2397 O O . LYS A 1 293 ? -8.859 24.906 18.203 1 79.81 293 LYS A O 1
ATOM 2402 N N . ASP A 1 294 ? -10.125 26.625 17.625 1 78.44 294 ASP A N 1
ATOM 2403 C CA . ASP A 1 294 ? -10.75 25.891 16.516 1 78.44 294 ASP A CA 1
ATOM 2404 C C . ASP A 1 294 ? -9.891 25.969 15.258 1 78.44 294 ASP A C 1
ATOM 2406 O O . ASP A 1 294 ? -10.055 25.156 14.344 1 78.44 294 ASP A O 1
ATOM 2410 N N . ASN A 1 295 ? -8.977 26.953 15.32 1 83.38 295 ASN A N 1
ATOM 2411 C CA . ASN A 1 295 ? -8.117 27.156 14.156 1 83.38 295 ASN A CA 1
ATOM 2412 C C . ASN A 1 295 ? -6.676 27.422 14.562 1 83.38 295 ASN A C 1
ATOM 2414 O O . ASN A 1 295 ? -6.184 28.547 14.414 1 83.38 295 ASN A O 1
ATOM 2418 N N . ILE A 1 296 ? -6.023 26.422 14.93 1 88.06 296 ILE A N 1
ATOM 2419 C CA . ILE A 1 296 ? -4.637 26.547 15.367 1 88.06 296 ILE A CA 1
ATOM 2420 C C . ILE A 1 296 ? -3.723 26.672 14.148 1 88.06 296 ILE A C 1
ATOM 2422 O O . ILE A 1 296 ? -3.801 25.859 13.227 1 88.06 296 ILE A O 1
ATOM 2426 N N . ARG A 1 297 ? -2.98 27.703 14.141 1 89.88 297 ARG A N 1
ATOM 2427 C CA . ARG A 1 297 ? -1.997 27.906 13.078 1 89.88 297 ARG A CA 1
ATOM 2428 C C . ARG A 1 297 ? -0.616 27.422 13.516 1 89.88 297 ARG A C 1
ATOM 2430 O O . ARG A 1 297 ? -0.184 27.703 14.641 1 89.88 297 ARG A O 1
ATOM 2437 N N . VAL A 1 298 ? -0.055 26.734 12.648 1 92.25 298 VAL A N 1
ATOM 2438 C CA . VAL A 1 298 ? 1.249 26.172 12.977 1 92.25 298 VAL A CA 1
ATOM 2439 C C . VAL A 1 298 ? 2.18 26.281 11.773 1 92.25 298 VAL A C 1
ATOM 2441 O O . VAL A 1 298 ? 1.738 26.156 10.633 1 92.25 298 VAL A O 1
ATOM 2444 N N . MET A 1 299 ? 3.436 26.594 12.047 1 92.31 299 MET A N 1
ATOM 2445 C CA . MET A 1 299 ? 4.438 26.641 10.984 1 92.31 299 MET A CA 1
ATOM 2446 C C . MET A 1 299 ? 5.832 26.359 11.539 1 92.31 299 MET A C 1
ATOM 2448 O O . MET A 1 299 ? 6.109 26.656 12.703 1 92.31 299 MET A O 1
ATOM 2452 N N . ASN A 1 300 ? 6.672 25.828 10.727 1 93.12 300 ASN A N 1
ATOM 2453 C CA . ASN A 1 300 ? 8.062 25.609 11.117 1 93.12 300 ASN A CA 1
ATOM 2454 C C . ASN A 1 300 ? 8.836 26.922 11.227 1 93.12 300 ASN A C 1
ATOM 2456 O O . ASN A 1 300 ? 8.57 27.859 10.477 1 93.12 300 ASN A O 1
ATOM 2460 N N . CYS A 1 301 ? 9.758 26.938 12.07 1 93.75 301 CYS A N 1
ATOM 2461 C CA . CYS A 1 301 ? 10.594 28.125 12.227 1 93.75 301 CYS A CA 1
ATOM 2462 C C . CYS A 1 301 ? 11.664 28.188 11.141 1 93.75 301 CYS A C 1
ATOM 2464 O O . CYS A 1 301 ? 12.422 27.234 10.953 1 93.75 301 CYS A O 1
ATOM 2466 N N . GLU A 1 302 ? 11.758 29.312 10.484 1 91.88 302 GLU A N 1
ATOM 2467 C CA . GLU A 1 302 ? 12.672 29.422 9.352 1 91.88 302 GLU A CA 1
ATOM 2468 C C . GLU A 1 302 ? 13.945 30.172 9.742 1 91.88 302 GLU A C 1
ATOM 2470 O O . GLU A 1 302 ? 14.906 30.219 8.969 1 91.88 302 GLU A O 1
ATOM 2475 N N . TYR A 1 303 ? 13.992 30.734 10.945 1 91.75 303 TYR A N 1
ATOM 2476 C CA . TYR A 1 303 ? 15.102 31.594 11.32 1 91.75 303 TYR A CA 1
ATOM 2477 C C . TYR A 1 303 ? 16.344 30.781 11.656 1 91.75 303 TYR A C 1
ATOM 2479 O O . TYR A 1 303 ? 16.25 29.766 12.344 1 91.75 303 TYR A O 1
ATOM 2487 N N . ASP A 1 304 ? 17.469 31.281 11.297 1 92.5 304 ASP A N 1
ATOM 2488 C CA . ASP A 1 304 ? 18.719 30.562 11.531 1 92.5 304 ASP A CA 1
ATOM 2489 C C . ASP A 1 304 ? 19.328 30.953 12.875 1 92.5 304 ASP A C 1
ATOM 2491 O O . ASP A 1 304 ? 20.125 30.203 13.438 1 92.5 304 ASP A O 1
ATOM 2495 N N . GLU A 1 305 ? 18.922 32.125 13.297 1 91.62 305 GLU A N 1
ATOM 2496 C CA . GLU A 1 305 ? 19.469 32.625 14.555 1 91.62 305 GLU A CA 1
ATOM 2497 C C . GLU A 1 305 ? 18.375 33.281 15.414 1 91.62 305 GLU A C 1
ATOM 2499 O O . GLU A 1 305 ? 17.5 33.969 14.898 1 91.62 305 GLU A O 1
ATOM 2504 N N . ILE A 1 306 ? 18.469 32.969 16.672 1 92.31 306 ILE A N 1
ATOM 2505 C CA . ILE A 1 306 ? 17.594 33.531 17.672 1 92.31 306 ILE A CA 1
ATOM 2506 C C . ILE A 1 306 ? 18.422 34.188 18.781 1 92.31 306 ILE A C 1
ATOM 2508 O O . ILE A 1 306 ? 19.109 33.469 19.531 1 92.31 306 ILE A O 1
ATOM 2512 N N . PHE A 1 307 ? 18.172 35.406 18.922 1 89.62 307 PHE A N 1
ATOM 2513 C CA . PHE A 1 307 ? 18.938 36.094 19.953 1 89.62 307 PHE A CA 1
ATOM 2514 C C . PHE A 1 307 ? 18.297 35.938 21.328 1 89.62 307 PHE A C 1
ATOM 2516 O O . PHE A 1 307 ? 17.125 35.531 21.422 1 89.62 307 PHE A O 1
ATOM 2523 N N . VAL A 1 308 ? 19.188 36.125 22.344 1 90.5 308 VAL A N 1
ATOM 2524 C CA . VAL A 1 308 ? 18.703 36.094 23.719 1 90.5 308 VAL A CA 1
ATOM 2525 C C . VAL A 1 308 ? 18.875 37.469 24.359 1 90.5 308 VAL A C 1
ATOM 2527 O O . VAL A 1 308 ? 19.969 38.031 24.391 1 90.5 308 VAL A O 1
ATOM 2530 N N . LYS A 1 309 ? 17.75 37.938 24.797 1 88.19 309 LYS A N 1
ATOM 2531 C CA . LYS A 1 309 ? 17.734 39.25 25.453 1 88.19 309 LYS A CA 1
ATOM 2532 C C . LYS A 1 309 ? 17.5 39.094 26.953 1 88.19 309 LYS A C 1
ATOM 2534 O O . LYS A 1 309 ? 16.672 38.312 27.375 1 88.19 309 LYS A O 1
ATOM 2539 N N . ASP A 1 310 ? 18.25 39.844 27.719 1 85.69 310 ASP A N 1
ATOM 2540 C CA . ASP A 1 310 ? 18.047 39.812 29.172 1 85.69 310 ASP A CA 1
ATOM 2541 C C . ASP A 1 310 ? 17 40.812 29.609 1 85.69 310 ASP A C 1
ATOM 2543 O O . ASP A 1 310 ? 16.375 41.469 28.766 1 85.69 310 ASP A O 1
ATOM 2547 N N . GLU A 1 311 ? 16.719 40.938 30.922 1 84.94 311 GLU A N 1
ATOM 2548 C CA . GLU A 1 311 ? 15.695 41.812 31.469 1 84.94 311 GLU A CA 1
ATOM 2549 C C . GLU A 1 311 ? 16.031 43.281 31.219 1 84.94 311 GLU A C 1
ATOM 2551 O O . GLU A 1 311 ? 15.141 44.125 31.172 1 84.94 311 GLU A O 1
ATOM 2556 N N . GLY A 1 312 ? 17.266 43.562 31.078 1 81.5 312 GLY A N 1
ATOM 2557 C CA . GLY A 1 312 ? 17.703 44.906 30.828 1 81.5 312 GLY A CA 1
ATOM 2558 C C . GLY A 1 312 ? 17.625 45.312 29.359 1 81.5 312 GLY A C 1
ATOM 2559 O O . GLY A 1 312 ? 17.891 46.438 29 1 81.5 312 GLY A O 1
ATOM 2560 N N . GLY A 1 313 ? 17.281 44.375 28.516 1 81.69 313 GLY A N 1
ATOM 2561 C CA . GLY A 1 313 ? 17.141 44.656 27.094 1 81.69 313 GLY A CA 1
ATOM 2562 C C . GLY A 1 313 ? 18.438 44.438 26.312 1 81.69 313 GLY A C 1
ATOM 2563 O O . GLY A 1 313 ? 18.531 44.75 25.141 1 81.69 313 GLY A O 1
ATOM 2564 N N . LYS A 1 314 ? 19.391 43.875 26.922 1 81.94 314 LYS A N 1
ATOM 2565 C CA . LYS A 1 314 ? 20.672 43.625 26.266 1 81.94 314 LYS A CA 1
ATOM 2566 C C . LYS A 1 314 ? 20.75 42.219 25.719 1 81.94 314 LYS A C 1
ATOM 2568 O O . LYS A 1 314 ? 20.25 41.281 26.328 1 81.94 314 LYS A O 1
ATOM 2573 N N . TYR A 1 315 ? 21.344 42.094 24.547 1 84.19 315 TYR A N 1
ATOM 2574 C CA . TYR A 1 315 ? 21.578 40.781 23.969 1 84.19 315 TYR A CA 1
ATOM 2575 C C . TYR A 1 315 ? 22.719 40.062 24.703 1 84.19 315 TYR A C 1
ATOM 2577 O O . TYR A 1 315 ? 23.828 40.594 24.797 1 84.19 315 TYR A O 1
ATOM 2585 N N . VAL A 1 316 ? 22.516 38.906 25.188 1 85.19 316 VAL A N 1
ATOM 2586 C CA . VAL A 1 316 ? 23.5 38.219 26.016 1 85.19 316 VAL A CA 1
ATOM 2587 C C . VAL A 1 316 ? 23.938 36.938 25.312 1 85.19 316 VAL A C 1
ATOM 2589 O O . VAL A 1 316 ? 24.906 36.312 25.734 1 85.19 316 VAL A O 1
ATOM 2592 N N . GLY A 1 317 ? 23.281 36.531 24.297 1 88.56 317 GLY A N 1
ATOM 2593 C CA . GLY A 1 317 ? 23.625 35.344 23.562 1 88.56 317 GLY A CA 1
ATOM 2594 C C . GLY A 1 317 ? 22.734 35.094 22.359 1 88.56 317 GLY A C 1
ATOM 2595 O O . GLY A 1 317 ? 22 35.969 21.938 1 88.56 317 GLY A O 1
ATOM 2596 N N . LYS A 1 318 ? 23.031 33.938 21.781 1 90.81 318 LYS A N 1
ATOM 2597 C CA . LYS A 1 318 ? 22.172 33.562 20.656 1 90.81 318 LYS A CA 1
ATOM 2598 C C . LYS A 1 318 ? 22.078 32.031 20.531 1 90.81 318 LYS A C 1
ATOM 2600 O O . LYS A 1 318 ? 22.891 31.312 21.125 1 90.81 318 LYS A O 1
ATOM 2605 N N . TYR A 1 319 ? 21.031 31.672 19.938 1 93.06 319 TYR A N 1
ATOM 2606 C CA . TYR A 1 319 ? 20.859 30.297 19.5 1 93.06 319 TYR A CA 1
ATOM 2607 C C . TYR A 1 319 ? 21.031 30.172 17.984 1 93.06 319 TYR A C 1
ATOM 2609 O O . TYR A 1 319 ? 20.516 31 17.234 1 93.06 319 TYR A O 1
ATOM 2617 N N . LYS A 1 320 ? 21.781 29.219 17.578 1 94.94 320 LYS A N 1
ATOM 2618 C CA . LYS A 1 320 ? 21.984 28.969 16.156 1 94.94 320 LYS A CA 1
ATOM 2619 C C . LYS A 1 320 ? 21.359 27.641 15.75 1 94.94 320 LYS A C 1
ATOM 2621 O O . LYS A 1 320 ? 21.484 26.641 16.469 1 94.94 320 LYS A O 1
ATOM 2626 N N . ALA A 1 321 ? 20.766 27.703 14.578 1 95.25 321 ALA A N 1
ATOM 2627 C CA . ALA A 1 321 ? 20.109 26.484 14.086 1 95.25 321 ALA A CA 1
ATOM 2628 C C . ALA A 1 321 ? 21.125 25.391 13.797 1 95.25 321 ALA A C 1
ATOM 2630 O O . ALA A 1 321 ? 22.203 25.656 13.25 1 95.25 321 ALA A O 1
ATOM 2631 N N . LEU A 1 322 ? 20.797 24.172 14.156 1 93.19 322 LEU A N 1
ATOM 2632 C CA . LEU A 1 322 ? 21.672 23.031 13.945 1 93.19 322 LEU A CA 1
ATOM 2633 C C . LEU A 1 322 ? 21.625 22.578 12.484 1 93.19 322 LEU A C 1
ATOM 2635 O O . LEU A 1 322 ? 22.594 21.984 11.992 1 93.19 322 LEU A O 1
ATOM 2639 N N . GLU A 1 323 ? 20.516 22.766 11.891 1 88.31 323 GLU A N 1
ATOM 2640 C CA . GLU A 1 323 ? 20.328 22.375 10.5 1 88.31 323 GLU A CA 1
ATOM 2641 C C . GLU A 1 323 ? 19.812 23.531 9.656 1 88.31 323 GLU A C 1
ATOM 2643 O O . GLU A 1 323 ? 19.188 24.469 10.188 1 88.31 323 GLU A O 1
ATOM 2648 N N . SER A 1 324 ? 20.125 23.406 8.406 1 87.31 324 SER A N 1
ATOM 2649 C CA . SER A 1 324 ? 19.594 24.406 7.488 1 87.31 324 SER A CA 1
ATOM 2650 C C . SER A 1 324 ? 18.094 24.25 7.301 1 87.31 324 SER A C 1
ATOM 2652 O O . SER A 1 324 ? 17.562 23.141 7.383 1 87.31 324 SER A O 1
ATOM 2654 N N . TYR A 1 325 ? 17.547 25.391 7.09 1 86.5 325 TYR A N 1
ATOM 2655 C CA . TYR A 1 325 ? 16.109 25.344 6.84 1 86.5 325 TYR A CA 1
ATOM 2656 C C . TYR A 1 325 ? 15.805 24.781 5.457 1 86.5 325 TYR A C 1
ATOM 2658 O O . TYR A 1 325 ? 16.453 25.141 4.477 1 86.5 325 TYR A O 1
ATOM 2666 N N . ASP A 1 326 ? 14.914 23.891 5.383 1 81.94 326 ASP A N 1
ATOM 2667 C CA . ASP A 1 326 ? 14.461 23.297 4.133 1 81.94 326 ASP A CA 1
ATOM 2668 C C . ASP A 1 326 ? 13 23.656 3.854 1 81.94 326 ASP A C 1
ATOM 2670 O O . ASP A 1 326 ? 12.102 23.188 4.559 1 81.94 326 ASP A O 1
ATOM 2674 N N . GLU A 1 327 ? 12.82 24.359 2.807 1 80.19 327 GLU A N 1
ATOM 2675 C CA . GLU A 1 327 ? 11.484 24.859 2.48 1 80.19 327 GLU A CA 1
ATOM 2676 C C . GLU A 1 327 ? 10.586 23.734 1.985 1 80.19 327 GLU A C 1
ATOM 2678 O O . GLU A 1 327 ? 9.359 23.859 1.97 1 80.19 327 GLU A O 1
ATOM 2683 N N . TYR A 1 328 ? 11.148 22.641 1.735 1 78.19 328 TYR A N 1
ATOM 2684 C CA . TYR A 1 328 ? 10.383 21.547 1.142 1 78.19 328 TYR A CA 1
ATOM 2685 C C . TYR A 1 328 ? 9.875 20.594 2.213 1 78.19 328 TYR A C 1
ATOM 2687 O O . TYR A 1 328 ? 9.086 19.688 1.925 1 78.19 328 TYR A O 1
ATOM 2695 N N . ILE A 1 329 ? 10.258 20.922 3.479 1 81.88 329 ILE A N 1
ATOM 2696 C CA . ILE A 1 329 ? 9.789 20.062 4.559 1 81.88 329 ILE A CA 1
ATOM 2697 C C . ILE A 1 329 ? 8.281 20.234 4.734 1 81.88 329 ILE A C 1
ATOM 2699 O O . ILE A 1 329 ? 7.793 21.344 4.906 1 81.88 329 ILE A O 1
ATOM 2703 N N . ASP A 1 330 ? 7.613 19.125 4.641 1 84.12 330 ASP A N 1
ATOM 2704 C CA . ASP A 1 330 ? 6.16 19.172 4.727 1 84.12 330 ASP A CA 1
ATOM 2705 C C . ASP A 1 330 ? 5.676 18.703 6.098 1 84.12 330 ASP A C 1
ATOM 2707 O O . ASP A 1 330 ? 4.484 18.781 6.402 1 84.12 330 ASP A O 1
ATOM 2711 N N . LEU A 1 331 ? 6.602 18.281 6.898 1 89.81 331 LEU A N 1
ATOM 2712 C CA . LEU A 1 331 ? 6.25 17.844 8.242 1 89.81 331 LEU A CA 1
ATOM 2713 C C . LEU A 1 331 ? 6.43 18.984 9.25 1 89.81 331 LEU A C 1
ATOM 2715 O O . LEU A 1 331 ? 7.344 19.797 9.117 1 89.81 331 LEU A O 1
ATOM 2719 N N . LEU A 1 332 ? 5.539 18.938 10.141 1 92.12 332 LEU A N 1
ATOM 2720 C CA . LEU A 1 332 ? 5.719 19.844 11.273 1 92.12 332 LEU A CA 1
ATOM 2721 C C . LEU A 1 332 ? 6.77 19.312 12.234 1 92.12 332 LEU A C 1
ATOM 2723 O O . LEU A 1 332 ? 6.699 18.141 12.656 1 92.12 332 LEU A O 1
ATOM 2727 N N . GLN A 1 333 ? 7.734 20.156 12.516 1 93.38 333 GLN A N 1
ATOM 2728 C CA . GLN A 1 333 ? 8.789 19.703 13.414 1 93.38 333 GLN A CA 1
ATOM 2729 C C . GLN A 1 333 ? 9.438 20.891 14.133 1 93.38 333 GLN A C 1
ATOM 2731 O O . GLN A 1 333 ? 9.5 22 13.586 1 93.38 333 GLN A O 1
ATOM 2736 N N . TYR A 1 334 ? 9.891 20.609 15.336 1 94.75 334 TYR A N 1
ATOM 2737 C CA . TYR A 1 334 ? 10.688 21.609 16.047 1 94.75 334 TYR A CA 1
ATOM 2738 C C . TYR A 1 334 ? 12.062 21.766 15.406 1 94.75 334 TYR A C 1
ATOM 2740 O O . TYR A 1 334 ? 12.781 20.781 15.227 1 94.75 334 TYR A O 1
ATOM 2748 N N . ARG A 1 335 ? 12.305 23.047 15.07 1 94.88 335 ARG A N 1
ATOM 2749 C CA . ARG A 1 335 ? 13.68 23.312 14.648 1 94.88 335 ARG A CA 1
ATOM 2750 C C . ARG A 1 335 ? 14.602 23.438 15.852 1 94.88 335 ARG A C 1
ATOM 2752 O O . ARG A 1 335 ? 14.281 24.125 16.828 1 94.88 335 ARG A O 1
ATOM 2759 N N . ARG A 1 336 ? 15.773 22.875 15.789 1 93.44 336 ARG A N 1
ATOM 2760 C CA . ARG A 1 336 ? 16.688 22.797 16.922 1 93.44 336 ARG A CA 1
ATOM 2761 C C . ARG A 1 336 ? 17.766 23.875 16.828 1 93.44 336 ARG A C 1
ATOM 2763 O O . ARG A 1 336 ? 18.281 24.141 15.75 1 93.44 336 ARG A O 1
ATOM 2770 N N . TYR A 1 337 ? 18.016 24.375 18 1 95.69 337 TYR A N 1
ATOM 2771 C CA . TYR A 1 337 ? 19 25.422 18.094 1 95.69 337 TYR A CA 1
ATOM 2772 C C . TYR A 1 337 ? 19.984 25.141 19.219 1 95.69 337 TYR A C 1
ATOM 2774 O O . TYR A 1 337 ? 19.609 24.625 20.281 1 95.69 337 TYR A O 1
ATOM 2782 N N . LYS A 1 338 ? 21.188 25.531 19 1 96.31 338 LYS A N 1
ATOM 2783 C CA . LYS A 1 338 ? 22.219 25.391 20.016 1 96.31 338 LYS A CA 1
ATOM 2784 C C . LYS A 1 338 ? 22.656 26.75 20.547 1 96.31 338 LYS A C 1
ATOM 2786 O O . LYS A 1 338 ? 22.812 27.703 19.766 1 96.31 338 LYS A O 1
ATOM 2791 N N . LYS A 1 339 ? 22.953 26.766 21.812 1 93.44 339 LYS A N 1
ATOM 2792 C CA . LYS A 1 339 ? 23.312 28 22.5 1 93.44 339 LYS A CA 1
ATOM 2793 C C . LYS A 1 339 ? 24.75 28.391 22.219 1 93.44 339 LYS A C 1
ATOM 2795 O O . LYS A 1 339 ? 25.641 27.531 22.219 1 93.44 339 LYS A O 1
ATOM 2800 N N . GLU A 1 340 ? 24.891 29.609 21.891 1 88.38 340 GLU A N 1
ATOM 2801 C CA . GLU A 1 340 ? 26.203 30.25 21.797 1 88.38 340 GLU A CA 1
ATOM 2802 C C . GLU A 1 340 ? 26.281 31.484 22.703 1 88.38 340 GLU A C 1
ATOM 2804 O O . GLU A 1 340 ? 25.516 32.438 22.531 1 88.38 340 GLU A O 1
ATOM 2809 N N . THR A 1 341 ? 27.125 31.375 23.734 1 78.38 341 THR A N 1
ATOM 2810 C CA . THR A 1 341 ? 27.234 32.5 24.672 1 78.38 341 THR A CA 1
ATOM 2811 C C . THR A 1 341 ? 28.312 33.469 24.25 1 78.38 341 THR A C 1
ATOM 2813 O O . THR A 1 341 ? 29.297 33.094 23.609 1 78.38 341 THR A O 1
ATOM 2816 N N . PHE A 1 342 ? 27.953 34.719 24.484 1 70.38 342 PHE A N 1
ATOM 2817 C CA . PHE A 1 342 ? 28.906 35.75 24.156 1 70.38 342 PHE A CA 1
ATOM 2818 C C . PHE A 1 342 ? 29.844 36.031 25.328 1 70.38 342 PHE A C 1
ATOM 2820 O O . PHE A 1 342 ? 29.422 35.969 26.484 1 70.38 342 PHE A O 1
ATOM 2827 N N . ASN A 1 343 ? 31.188 35.875 25.359 1 60.31 343 ASN A N 1
ATOM 2828 C CA . ASN A 1 343 ? 32.125 36.219 26.422 1 60.31 343 ASN A CA 1
ATOM 2829 C C . ASN A 1 343 ? 31.984 37.719 26.797 1 60.31 343 ASN A C 1
ATOM 2831 O O . ASN A 1 343 ? 32.312 38.094 27.922 1 60.31 343 ASN A O 1
ATOM 2835 N N . SER A 1 344 ? 31.922 38.75 25.906 1 53.69 344 SER A N 1
ATOM 2836 C CA . SER A 1 344 ? 31.797 40.188 26.172 1 53.69 344 SER A CA 1
ATOM 2837 C C . SER A 1 344 ? 30.438 40.719 25.734 1 53.69 344 SER A C 1
ATOM 2839 O O . SER A 1 344 ? 29.797 40.156 24.859 1 53.69 344 SER A O 1
ATOM 2841 N N . PRO A 1 345 ? 29.797 41.531 26.734 1 47.78 345 PRO A N 1
ATOM 2842 C CA . PRO A 1 345 ? 28.547 42.156 26.297 1 47.78 345 PRO A CA 1
ATOM 2843 C C . PRO A 1 345 ? 28.5 42.375 24.781 1 47.78 345 PRO A C 1
ATOM 2845 O O . PRO A 1 345 ? 29.438 42.906 24.203 1 47.78 345 PRO A O 1
ATOM 2848 N N . CYS A 1 346 ? 28.25 41.438 24.188 1 46.03 346 CYS A N 1
ATOM 2849 C CA . CYS A 1 346 ? 28.172 41.531 22.734 1 46.03 346 CYS A CA 1
ATOM 2850 C C . CYS A 1 346 ? 27.547 42.844 22.281 1 46.03 346 CYS A C 1
ATOM 2852 O O . CYS A 1 346 ? 26.359 43.062 22.469 1 46.03 346 CYS A O 1
ATOM 2854 N N . ALA A 1 347 ? 28.219 43.938 22.594 1 43 347 ALA A N 1
ATOM 2855 C CA . ALA A 1 347 ? 27.812 45.188 21.984 1 43 347 ALA A CA 1
ATOM 2856 C C . ALA A 1 347 ? 27.062 44.969 20.672 1 43 347 ALA A C 1
ATOM 2858 O O . ALA A 1 347 ? 25.984 45.531 20.469 1 43 347 ALA A O 1
ATOM 2859 N N . PHE A 1 348 ? 27.953 44.875 19.5 1 39.38 348 PHE A N 1
ATOM 2860 C CA . PHE A 1 348 ? 27.5 45.094 18.125 1 39.38 348 PHE A CA 1
ATOM 2861 C C . PHE A 1 348 ? 26.797 43.844 17.609 1 39.38 348 PHE A C 1
ATOM 2863 O O . PHE A 1 348 ? 27.422 42.781 17.422 1 39.38 348 PHE A O 1
ATOM 2870 N N . VAL A 1 349 ? 25.828 43.344 18.297 1 46.72 349 VAL A N 1
ATOM 2871 C CA . VAL A 1 349 ? 25.047 42.531 17.375 1 46.72 349 VAL A CA 1
ATOM 2872 C C . VAL A 1 349 ? 25.266 42.969 15.945 1 46.72 349 VAL A C 1
ATOM 2874 O O . VAL A 1 349 ? 24.891 44.094 15.578 1 46.72 349 VAL A O 1
ATOM 2877 N N . ILE A 1 350 ? 26.469 42.875 15.539 1 41.88 350 ILE A N 1
ATOM 2878 C CA . ILE A 1 350 ? 26.594 43.156 14.117 1 41.88 350 ILE A CA 1
ATOM 2879 C C . ILE A 1 350 ? 25.281 42.844 13.414 1 41.88 350 ILE A C 1
ATOM 2881 O O . ILE A 1 350 ? 24.812 41.719 13.414 1 41.88 350 ILE A O 1
ATOM 2885 N N . HIS A 1 351 ? 24.406 43.781 13.664 1 42.69 351 HIS A N 1
ATOM 2886 C CA . HIS A 1 351 ? 23.172 43.812 12.875 1 42.69 351 HIS A CA 1
ATOM 2887 C C . HIS A 1 351 ? 23.422 43.281 11.469 1 42.69 351 HIS A C 1
ATOM 2889 O O . HIS A 1 351 ? 23.844 44 10.578 1 42.69 351 HIS A O 1
ATOM 2895 N N . ASP A 1 352 ? 24.188 42.375 11.438 1 44.66 352 ASP A N 1
ATOM 2896 C CA . ASP A 1 352 ? 24.047 41.906 10.055 1 44.66 352 ASP A CA 1
ATOM 2897 C C . ASP A 1 352 ? 22.609 42.094 9.555 1 44.66 352 ASP A C 1
ATOM 2899 O O . ASP A 1 352 ? 21.656 41.781 10.273 1 44.66 352 ASP A O 1
ATOM 2903 N N . ILE A 1 353 ? 22.422 43.156 8.805 1 47.75 353 ILE A N 1
ATOM 2904 C CA . ILE A 1 353 ? 21.25 43.625 8.07 1 47.75 353 ILE A CA 1
ATOM 2905 C C . ILE A 1 353 ? 20.391 42.406 7.645 1 47.75 353 ILE A C 1
ATOM 2907 O O . ILE A 1 353 ? 20.625 41.844 6.574 1 47.75 353 ILE A O 1
ATOM 2911 N N . LYS A 1 354 ? 20.281 41.5 8.516 1 60.56 354 LYS A N 1
ATOM 2912 C CA . LYS A 1 354 ? 19.359 40.5 7.953 1 60.56 354 LYS A CA 1
ATOM 2913 C C . LYS A 1 354 ? 17.922 40.906 8.219 1 60.56 354 LYS A C 1
ATOM 2915 O O . LYS A 1 354 ? 17.547 41.219 9.352 1 60.56 354 LYS A O 1
ATOM 2920 N N . VAL A 1 355 ? 17.297 41.25 7.25 1 64 355 VAL A N 1
ATOM 2921 C CA . VAL A 1 355 ? 15.867 41.531 7.27 1 64 355 VAL A CA 1
ATOM 2922 C C . VAL A 1 355 ? 15.078 40.219 7.258 1 64 355 VAL A C 1
ATOM 2924 O O . VAL A 1 355 ? 14.938 39.594 6.211 1 64 355 VAL A O 1
ATOM 2927 N N . ASN A 1 356 ? 14.852 39.812 8.609 1 72.5 356 ASN A N 1
ATOM 2928 C CA . ASN A 1 356 ? 14 38.625 8.711 1 72.5 356 ASN A CA 1
ATOM 2929 C C . ASN A 1 356 ? 12.531 38.969 8.461 1 72.5 356 ASN A C 1
ATOM 2931 O O . ASN A 1 356 ? 12.07 40.062 8.836 1 72.5 356 ASN A O 1
ATOM 2935 N N . SER A 1 357 ? 11.93 38.094 7.793 1 73.88 357 SER A N 1
ATOM 2936 C CA . SER A 1 357 ? 10.484 38.25 7.605 1 73.88 357 SER A CA 1
ATOM 2937 C C . SER A 1 357 ? 9.734 38 8.914 1 73.88 357 SER A C 1
ATOM 2939 O O . SER A 1 357 ? 10.07 37.094 9.68 1 73.88 357 SER A O 1
ATOM 2941 N N . ILE A 1 358 ? 8.93 38.969 9.172 1 78 358 ILE A N 1
ATOM 2942 C CA . ILE A 1 358 ? 8.117 38.875 10.383 1 78 358 ILE A CA 1
ATOM 2943 C C . ILE A 1 358 ? 6.891 38 10.102 1 78 358 ILE A C 1
ATOM 2945 O O . ILE A 1 358 ? 6.293 38.094 9.023 1 78 358 ILE A O 1
ATOM 2949 N N . LYS A 1 359 ? 6.594 37.188 11.125 1 78.44 359 LYS A N 1
ATOM 2950 C CA . LYS A 1 359 ? 5.383 36.375 11.078 1 78.44 359 LYS A CA 1
ATOM 2951 C C . LYS A 1 359 ? 4.355 36.844 12.102 1 78.44 359 LYS A C 1
ATOM 2953 O O . LYS A 1 359 ? 4.336 36.375 13.234 1 78.44 359 LYS A O 1
ATOM 2958 N N . PRO A 1 360 ? 3.488 37.625 11.711 1 71.5 360 PRO A N 1
ATOM 2959 C CA . PRO A 1 360 ? 2.658 38.375 12.664 1 71.5 360 PRO A CA 1
ATOM 2960 C C . PRO A 1 360 ? 1.787 37.469 13.523 1 71.5 360 PRO A C 1
ATOM 2962 O O . PRO A 1 360 ? 1.479 37.812 14.672 1 71.5 360 PRO A O 1
ATOM 2965 N N . PHE A 1 361 ? 1.491 36.375 13.016 1 76.06 361 PHE A N 1
ATOM 2966 C CA . PHE A 1 361 ? 0.591 35.5 13.781 1 76.06 361 PHE A CA 1
ATOM 2967 C C . PHE A 1 361 ? 1.354 34.75 14.852 1 76.06 361 PHE A C 1
ATOM 2969 O O . PHE A 1 361 ? 0.75 34.156 15.766 1 76.06 361 PHE A O 1
ATOM 2976 N N . PHE A 1 362 ? 2.686 34.906 14.797 1 83.38 362 PHE A N 1
ATOM 2977 C CA . PHE A 1 362 ? 3.453 34 15.664 1 83.38 362 PHE A CA 1
ATOM 2978 C C . PHE A 1 362 ? 4.449 34.812 16.5 1 83.38 362 PHE A C 1
ATOM 2980 O O . PHE A 1 362 ? 5.184 34.219 17.312 1 83.38 362 PHE A O 1
ATOM 2987 N N . MET A 1 363 ? 4.414 36.094 16.281 1 82.69 363 MET A N 1
ATOM 2988 C CA . MET A 1 363 ? 5.434 36.875 16.953 1 82.69 363 MET A CA 1
ATOM 2989 C C . MET A 1 363 ? 4.875 38.25 17.375 1 82.69 363 MET A C 1
ATOM 2991 O O . MET A 1 363 ? 3.947 38.75 16.75 1 82.69 363 MET A O 1
ATOM 2995 N N . SER A 1 364 ? 5.336 38.625 18.5 1 80 364 SER A N 1
ATOM 2996 C CA . SER A 1 364 ? 5.062 40 18.938 1 80 364 SER A CA 1
ATOM 2997 C C . SER A 1 364 ? 6.336 40.812 19 1 80 364 SER A C 1
ATOM 2999 O O . SER A 1 364 ? 7.43 40.281 19.172 1 80 364 SER A O 1
ATOM 3001 N N . GLY A 1 365 ? 6.195 42 18.594 1 82.81 365 GLY A N 1
ATOM 3002 C CA . GLY A 1 365 ? 7.375 42.844 18.656 1 82.81 365 GLY A CA 1
ATOM 3003 C C . GLY A 1 365 ? 7.113 44.281 18.188 1 82.81 365 GLY A C 1
ATOM 3004 O O . GLY A 1 365 ? 5.957 44.688 18.078 1 82.81 365 GLY A O 1
ATOM 3005 N N . THR A 1 366 ? 8.219 45.031 18.188 1 75.31 366 THR A N 1
ATOM 3006 C CA . THR A 1 366 ? 8.117 46.469 17.859 1 75.31 366 THR A CA 1
ATOM 3007 C C . THR A 1 366 ? 9.07 46.812 16.719 1 75.31 366 THR A C 1
ATOM 3009 O O . THR A 1 366 ? 10.141 46.219 16.594 1 75.31 366 THR A O 1
ATOM 3012 N N . ILE A 1 367 ? 8.555 47.594 15.805 1 69.12 367 ILE A N 1
ATOM 3013 C CA . ILE A 1 367 ? 9.391 48.188 14.766 1 69.12 367 ILE A CA 1
ATOM 3014 C C . ILE A 1 367 ? 9.5 49.719 15 1 69.12 367 ILE A C 1
ATOM 3016 O O . ILE A 1 367 ? 8.492 50.406 15.102 1 69.12 367 ILE A O 1
ATOM 3020 N N . LYS A 1 368 ? 10.719 50.312 15.18 1 74.88 368 LYS A N 1
ATOM 3021 C CA . LYS A 1 368 ? 10.945 51.75 15.312 1 74.88 368 LYS A CA 1
ATOM 3022 C C . LYS A 1 368 ? 11.297 52.375 13.961 1 74.88 368 LYS A C 1
ATOM 3024 O O . LYS A 1 368 ? 12.211 51.906 13.281 1 74.88 368 LYS A O 1
ATOM 3029 N N . GLN A 1 369 ? 10.367 53.031 13.398 1 67.38 369 GLN A N 1
ATOM 3030 C CA . GLN A 1 369 ? 10.664 53.781 12.188 1 67.38 369 GLN A CA 1
ATOM 3031 C C . GLN A 1 369 ? 11.406 55.094 12.508 1 67.38 369 GLN A C 1
ATOM 3033 O O . GLN A 1 369 ? 10.938 55.875 13.32 1 67.38 369 GLN A O 1
ATOM 3038 N N . ILE A 1 370 ? 12.594 55.125 12.008 1 59.38 370 ILE A N 1
ATOM 3039 C CA . ILE A 1 370 ? 13.398 56.344 12.164 1 59.38 370 ILE A CA 1
ATOM 3040 C C . ILE A 1 370 ? 13.531 57.062 10.812 1 59.38 370 ILE A C 1
ATOM 3042 O O . ILE A 1 370 ? 13.867 56.406 9.805 1 59.38 370 ILE A O 1
ATOM 3046 N N . GLY A 1 371 ? 12.531 58.219 10.375 1 55.19 371 GLY A N 1
ATOM 3047 C CA . GLY A 1 371 ? 12.594 59.188 9.281 1 55.19 371 GLY A CA 1
ATOM 3048 C C . GLY A 1 371 ? 11.57 60.281 9.406 1 55.19 371 GLY A C 1
ATOM 3049 O O . GLY A 1 371 ? 10.578 60.156 10.125 1 55.19 371 GLY A O 1
ATOM 3050 N N . PHE A 1 372 ? 11.93 61.594 9.109 1 46.03 372 PHE A N 1
ATOM 3051 C CA . PHE A 1 372 ? 11.25 62.875 9.047 1 46.03 372 PHE A CA 1
ATOM 3052 C C . PHE A 1 372 ? 10.148 62.844 7.984 1 46.03 372 PHE A C 1
ATOM 3054 O O . PHE A 1 372 ? 10.344 62.312 6.898 1 46.03 372 PHE A O 1
ATOM 3061 N N . ASP A 1 373 ? 8.773 62.781 8.336 1 40.75 373 ASP A N 1
ATOM 3062 C CA . ASP A 1 373 ? 7.664 63.156 7.465 1 40.75 373 ASP A CA 1
ATOM 3063 C C . ASP A 1 373 ? 8.039 64.312 6.57 1 40.75 373 ASP A C 1
ATOM 3065 O O . ASP A 1 373 ? 8.438 65.375 7.066 1 40.75 373 ASP A O 1
ATOM 3069 N N . ASP A 1 374 ? 8.539 64.25 5.371 1 37.47 374 ASP A N 1
ATOM 3070 C CA . ASP A 1 374 ? 8.086 65.375 4.594 1 37.47 374 ASP A CA 1
ATOM 3071 C C . ASP A 1 374 ? 6.566 65.438 4.465 1 37.47 374 ASP A C 1
ATOM 3073 O O . ASP A 1 374 ? 5.957 64.438 4.105 1 37.47 374 ASP A O 1
ATOM 3077 N N . ALA A 1 375 ? 5.57 66.25 5.102 1 34.38 375 ALA A N 1
ATOM 3078 C CA . ALA A 1 375 ? 4.215 66.75 4.836 1 34.38 375 ALA A CA 1
ATOM 3079 C C . ALA A 1 375 ? 3.939 66.75 3.334 1 34.38 375 ALA A C 1
ATOM 3081 O O . ALA A 1 375 ? 2.783 66.812 2.91 1 34.38 375 ALA A O 1
ATOM 3082 N N . SER A 1 376 ? 4.762 67.438 2.326 1 29.97 376 SER A N 1
ATOM 3083 C CA . SER A 1 376 ? 4.117 68.125 1.195 1 29.97 376 SER A CA 1
ATOM 3084 C C . SER A 1 376 ? 3.547 67.125 0.21 1 29.97 376 SER A C 1
ATOM 3086 O O . SER A 1 376 ? 2.99 67.5 -0.824 1 29.97 376 SER A O 1
ATOM 3088 N N . PHE A 1 377 ? 3.369 65.812 0.117 1 23.23 377 PHE A N 1
ATOM 3089 C CA . PHE A 1 377 ? 2.264 65.5 -0.772 1 23.23 377 PHE A CA 1
ATOM 3090 C C . PHE A 1 377 ? 0.951 65.375 -0.002 1 23.23 377 PHE A C 1
ATOM 3092 O O . PHE A 1 377 ? 0.941 65.125 1.191 1 23.23 377 PHE A O 1
ATOM 3099 N N . MET B 1 1 ? 4.211 -4 -27.469 1 33.38 1 MET B N 1
ATOM 3100 C CA . MET B 1 1 ? 4.172 -5.414 -27.109 1 33.38 1 MET B CA 1
ATOM 3101 C C . MET B 1 1 ? 3.834 -5.586 -25.625 1 33.38 1 MET B C 1
ATOM 3103 O O . MET B 1 1 ? 4.547 -5.078 -24.766 1 33.38 1 MET B O 1
ATOM 3107 N N . THR B 1 2 ? 2.645 -5.605 -25.203 1 42.69 2 THR B N 1
ATOM 3108 C CA . THR B 1 2 ? 2.018 -5.746 -23.891 1 42.69 2 THR B CA 1
ATOM 3109 C C . THR B 1 2 ? 2.607 -6.934 -23.125 1 42.69 2 THR B C 1
ATOM 3111 O O . THR B 1 2 ? 2.916 -7.965 -23.734 1 42.69 2 THR B O 1
ATOM 3114 N N . ILE B 1 3 ? 3.115 -6.684 -21.953 1 46.69 3 ILE B N 1
ATOM 3115 C CA . ILE B 1 3 ? 3.658 -7.715 -21.062 1 46.69 3 ILE B CA 1
ATOM 3116 C C . ILE B 1 3 ? 3.002 -9.055 -21.391 1 46.69 3 ILE B C 1
ATOM 3118 O O . ILE B 1 3 ? 3.645 -10.109 -21.297 1 46.69 3 ILE B O 1
ATOM 3122 N N . LEU B 1 4 ? 1.707 -9.102 -21.906 1 47 4 LEU B N 1
ATOM 3123 C CA . LEU B 1 4 ? 0.85 -10.258 -22.141 1 47 4 LEU B CA 1
ATOM 3124 C C . LEU B 1 4 ? 1.351 -11.086 -23.312 1 47 4 LEU B C 1
ATOM 3126 O O . LEU B 1 4 ? 1.244 -12.312 -23.312 1 47 4 LEU B O 1
ATOM 3130 N N . ASN B 1 5 ? 1.758 -10.375 -24.375 1 44.78 5 ASN B N 1
ATOM 3131 C CA . ASN B 1 5 ? 2.092 -11.148 -25.562 1 44.78 5 ASN B CA 1
ATOM 3132 C C . ASN B 1 5 ? 3.357 -11.977 -25.359 1 44.78 5 ASN B C 1
ATOM 3134 O O . ASN B 1 5 ? 3.652 -12.875 -26.156 1 44.78 5 ASN B O 1
ATOM 3138 N N . CYS B 1 6 ? 4.316 -11.562 -24.641 1 49.91 6 CYS B N 1
ATOM 3139 C CA . CYS B 1 6 ? 5.645 -12.094 -24.359 1 49.91 6 CYS B CA 1
ATOM 3140 C C . CYS B 1 6 ? 5.559 -13.367 -23.531 1 49.91 6 CYS B C 1
ATOM 3142 O O . CYS B 1 6 ? 6.562 -14.055 -23.344 1 49.91 6 CYS B O 1
ATOM 3144 N N . ASP B 1 7 ? 4.297 -13.828 -23.172 1 64.19 7 ASP B N 1
ATOM 3145 C CA . ASP B 1 7 ? 4.008 -14.703 -22.047 1 64.19 7 ASP B CA 1
ATOM 3146 C C . ASP B 1 7 ? 4.27 -16.172 -22.391 1 64.19 7 ASP B C 1
ATOM 3148 O O . ASP B 1 7 ? 4.926 -16.891 -21.641 1 64.19 7 ASP B O 1
ATOM 3152 N N . VAL B 1 8 ? 4.039 -16.391 -23.688 1 65.31 8 VAL B N 1
ATOM 3153 C CA . VAL B 1 8 ? 4.105 -17.828 -23.953 1 65.31 8 VAL B CA 1
ATOM 3154 C C . VAL B 1 8 ? 5.562 -18.266 -24.109 1 65.31 8 VAL B C 1
ATOM 3156 O O . VAL B 1 8 ? 5.973 -19.281 -23.547 1 65.31 8 VAL B O 1
ATOM 3159 N N . GLY B 1 9 ? 6.336 -17.375 -24.734 1 83.44 9 GLY B N 1
ATOM 3160 C CA . GLY B 1 9 ? 7.742 -17.703 -24.922 1 83.44 9 GLY B CA 1
ATOM 3161 C C . GLY B 1 9 ? 8.516 -17.766 -23.609 1 83.44 9 GLY B C 1
ATOM 3162 O O . GLY B 1 9 ? 9.344 -18.656 -23.422 1 83.44 9 GLY B O 1
ATOM 3163 N N . LEU B 1 10 ? 8.141 -16.953 -22.781 1 90.5 10 LEU B N 1
ATOM 3164 C CA . LEU B 1 10 ? 8.844 -16.938 -21.5 1 90.5 10 LEU B CA 1
ATOM 3165 C C . LEU B 1 10 ? 8.492 -18.188 -20.688 1 90.5 10 LEU B C 1
ATOM 3167 O O . LEU B 1 10 ? 9.383 -18.812 -20.109 1 90.5 10 LEU B O 1
ATOM 3171 N N . ARG B 1 11 ? 7.289 -18.484 -20.672 1 90.56 11 ARG B N 1
ATOM 3172 C CA . ARG B 1 11 ? 6.828 -19.641 -19.906 1 90.56 11 ARG B CA 1
ATOM 3173 C C . ARG B 1 11 ? 7.527 -20.906 -20.375 1 90.56 11 ARG B C 1
ATOM 3175 O O . ARG B 1 11 ? 7.941 -21.734 -19.547 1 90.56 11 ARG B O 1
ATOM 3182 N N . ASP B 1 12 ? 7.66 -21.031 -21.641 1 90.69 12 ASP B N 1
ATOM 3183 C CA . ASP B 1 12 ? 8.32 -22.203 -22.219 1 90.69 12 ASP B CA 1
ATOM 3184 C C . ASP B 1 12 ? 9.789 -22.25 -21.812 1 90.69 12 ASP B C 1
ATOM 3186 O O . ASP B 1 12 ? 10.32 -23.328 -21.531 1 90.69 12 ASP B O 1
ATOM 3190 N N . LEU B 1 13 ? 10.352 -21.172 -21.812 1 92.44 13 LEU B N 1
ATOM 3191 C CA . LEU B 1 13 ? 11.75 -21.125 -21.406 1 92.44 13 LEU B CA 1
ATOM 3192 C C . LEU B 1 13 ? 11.914 -21.469 -19.938 1 92.44 13 LEU B C 1
ATOM 3194 O O . LEU B 1 13 ? 12.867 -22.172 -19.562 1 92.44 13 LEU B O 1
ATOM 3198 N N . LEU B 1 14 ? 11 -20.969 -19.172 1 94.62 14 LEU B N 1
ATOM 3199 C CA . LEU B 1 14 ? 11.07 -21.266 -17.734 1 94.62 14 LEU B CA 1
ATOM 3200 C C . LEU B 1 14 ? 10.914 -22.75 -17.484 1 94.62 14 LEU B C 1
ATOM 3202 O O . LEU B 1 14 ? 11.539 -23.312 -16.578 1 94.62 14 LEU B O 1
ATOM 3206 N N . LEU B 1 15 ? 10.086 -23.359 -18.281 1 93.06 15 LEU B N 1
ATOM 3207 C CA . LEU B 1 15 ? 9.898 -24.797 -18.203 1 93.06 15 LEU B CA 1
ATOM 3208 C C . LEU B 1 15 ? 11.156 -25.547 -18.656 1 93.06 15 LEU B C 1
ATOM 3210 O O . LEU B 1 15 ? 11.594 -26.484 -18 1 93.06 15 LEU B O 1
ATOM 3214 N N . GLU B 1 16 ? 11.711 -25.094 -19.672 1 92.44 16 GLU B N 1
ATOM 3215 C CA . GLU B 1 16 ? 12.906 -25.719 -20.25 1 92.44 16 GLU B CA 1
ATOM 3216 C C . GLU B 1 16 ? 14.078 -25.641 -19.281 1 92.44 16 GLU B C 1
ATOM 3218 O O . GLU B 1 16 ? 14.82 -26.609 -19.125 1 92.44 16 GLU B O 1
ATOM 3223 N N . TYR B 1 17 ? 14.203 -24.594 -18.578 1 94.38 17 TYR B N 1
ATOM 3224 C CA . TYR B 1 17 ? 15.359 -24.391 -17.719 1 94.38 17 TYR B CA 1
ATOM 3225 C C . TYR B 1 17 ? 15.031 -24.734 -16.266 1 94.38 17 TYR B C 1
ATOM 3227 O O . TYR B 1 17 ? 15.836 -24.484 -15.367 1 94.38 17 TYR B O 1
ATOM 3235 N N . LYS B 1 18 ? 13.844 -25.219 -16 1 95 18 LYS B N 1
ATOM 3236 C CA . LYS B 1 18 ? 13.391 -25.766 -14.727 1 95 18 LYS B CA 1
ATOM 3237 C C . LYS B 1 18 ? 13.359 -24.688 -13.641 1 95 18 LYS B C 1
ATOM 3239 O O . LYS B 1 18 ? 13.852 -24.906 -12.531 1 95 18 LYS B O 1
ATOM 3244 N N . VAL B 1 19 ? 12.844 -23.531 -13.992 1 96.44 19 VAL B N 1
ATOM 3245 C CA . VAL B 1 19 ? 12.625 -22.469 -13.023 1 96.44 19 VAL B CA 1
ATOM 3246 C C . VAL B 1 19 ? 11.188 -21.953 -13.125 1 96.44 19 VAL B C 1
ATOM 3248 O O . VAL B 1 19 ? 10.938 -20.75 -13.016 1 96.44 19 VAL B O 1
ATOM 3251 N N . TYR B 1 20 ? 10.289 -22.875 -13.336 1 95.19 20 TYR B N 1
ATOM 3252 C CA . TYR B 1 20 ? 8.891 -22.516 -13.57 1 95.19 20 TYR B CA 1
ATOM 3253 C C . TYR B 1 20 ? 8.266 -21.922 -12.312 1 95.19 20 TYR B C 1
ATOM 3255 O O . TYR B 1 20 ? 7.23 -21.25 -12.391 1 95.19 20 TYR B O 1
ATOM 3263 N N . ASP B 1 21 ? 8.828 -22.203 -11.156 1 95 21 ASP B N 1
ATOM 3264 C CA . ASP B 1 21 ? 8.312 -21.625 -9.922 1 95 21 ASP B CA 1
ATOM 3265 C C . ASP B 1 21 ? 8.359 -20.094 -9.977 1 95 21 ASP B C 1
ATOM 3267 O O . ASP B 1 21 ? 7.609 -19.422 -9.266 1 95 21 ASP B O 1
ATOM 3271 N N . SER B 1 22 ? 9.188 -19.516 -10.797 1 95.56 22 SER B N 1
ATOM 3272 C CA . SER B 1 22 ? 9.328 -18.062 -10.891 1 95.56 22 SER B CA 1
ATOM 3273 C C . SER B 1 22 ? 8.156 -17.438 -11.641 1 95.56 22 SER B C 1
ATOM 3275 O O . SER B 1 22 ? 7.895 -16.25 -11.5 1 95.56 22 SER B O 1
ATOM 3277 N N . TRP B 1 23 ? 7.422 -18.203 -12.391 1 94.19 23 TRP B N 1
ATOM 3278 C CA . TRP B 1 23 ? 6.301 -17.719 -13.188 1 94.19 23 TRP B CA 1
ATOM 3279 C C . TRP B 1 23 ? 5.258 -17.031 -12.305 1 94.19 23 TRP B C 1
ATOM 3281 O O . TRP B 1 23 ? 4.625 -16.062 -12.711 1 94.19 23 TRP B O 1
ATOM 3291 N N . GLN B 1 24 ? 5.117 -17.562 -11.148 1 93.56 24 GLN B N 1
ATOM 3292 C CA . GLN B 1 24 ? 4.133 -17.016 -10.227 1 93.56 24 GLN B CA 1
ATOM 3293 C C . GLN B 1 24 ? 4.414 -15.539 -9.945 1 93.56 24 GLN B C 1
ATOM 3295 O O . GLN B 1 24 ? 3.484 -14.758 -9.742 1 93.56 24 GLN B O 1
ATOM 3300 N N . PHE B 1 25 ? 5.66 -15.117 -10.031 1 94.62 25 PHE B N 1
ATOM 3301 C CA . PHE B 1 25 ? 6.023 -13.742 -9.711 1 94.62 25 PHE B CA 1
ATOM 3302 C C . PHE B 1 25 ? 5.898 -12.859 -10.945 1 94.62 25 PHE B C 1
ATOM 3304 O O . PHE B 1 25 ? 5.688 -11.648 -10.828 1 94.62 25 PHE B O 1
ATOM 3311 N N . VAL B 1 26 ? 6.004 -13.414 -12.109 1 93.69 26 VAL B N 1
ATOM 3312 C CA . VAL B 1 26 ? 5.691 -12.672 -13.328 1 93.69 26 VAL B CA 1
ATOM 3313 C C . VAL B 1 26 ? 4.211 -12.305 -13.344 1 93.69 26 VAL B C 1
ATOM 3315 O O . VAL B 1 26 ? 3.855 -11.148 -13.57 1 93.69 26 VAL B O 1
ATOM 3318 N N . THR B 1 27 ? 3.416 -13.297 -13.062 1 91.69 27 THR B N 1
ATOM 3319 C CA . THR B 1 27 ? 1.974 -13.086 -13.047 1 91.69 27 THR B CA 1
ATOM 3320 C C . THR B 1 27 ? 1.594 -12.055 -11.984 1 91.69 27 THR B C 1
ATOM 3322 O O . THR B 1 27 ? 0.735 -11.203 -12.219 1 91.69 27 THR B O 1
ATOM 3325 N N . ASN B 1 28 ? 2.207 -12.164 -10.852 1 93.31 28 ASN B N 1
ATOM 3326 C CA . ASN B 1 28 ? 1.931 -11.219 -9.773 1 93.31 28 ASN B CA 1
ATOM 3327 C C . ASN B 1 28 ? 2.352 -9.797 -10.148 1 93.31 28 ASN B C 1
ATOM 3329 O O . ASN B 1 28 ? 1.676 -8.828 -9.797 1 93.31 28 ASN B O 1
ATOM 3333 N N . SER B 1 29 ? 3.494 -9.688 -10.781 1 94.56 29 SER B N 1
ATOM 3334 C CA . SER B 1 29 ? 3.973 -8.383 -11.219 1 94.56 29 SER B CA 1
ATOM 3335 C C . SER B 1 29 ? 3.002 -7.738 -12.203 1 94.56 29 SER B C 1
ATOM 3337 O O . SER B 1 29 ? 2.695 -6.547 -12.094 1 94.56 29 SER B O 1
ATOM 3339 N N . ILE B 1 30 ? 2.523 -8.484 -13.07 1 92.88 30 ILE B N 1
ATOM 3340 C CA . ILE B 1 30 ? 1.584 -8.016 -14.078 1 92.88 30 ILE B CA 1
ATOM 3341 C C . ILE B 1 30 ? 0.268 -7.617 -13.414 1 92.88 30 ILE B C 1
ATOM 3343 O O . ILE B 1 30 ? -0.323 -6.59 -13.758 1 92.88 30 ILE B O 1
ATOM 3347 N N . LYS B 1 31 ? -0.138 -8.438 -12.531 1 92.88 31 LYS B N 1
ATOM 3348 C CA . LYS B 1 31 ? -1.365 -8.133 -11.805 1 92.88 31 LYS B CA 1
ATOM 3349 C C . LYS B 1 31 ? -1.253 -6.793 -11.078 1 92.88 31 LYS B C 1
ATOM 3351 O O . LYS B 1 31 ? -2.201 -6.008 -11.062 1 92.88 31 LYS B O 1
ATOM 3356 N N . ASN B 1 32 ? -0.155 -6.582 -10.43 1 95.5 32 ASN B N 1
ATOM 3357 C CA . ASN B 1 32 ? 0.078 -5.312 -9.75 1 95.5 32 ASN B CA 1
ATOM 3358 C C . ASN B 1 32 ? 0.086 -4.145 -10.727 1 95.5 32 ASN B C 1
ATOM 3360 O O . ASN B 1 32 ? -0.443 -3.072 -10.43 1 95.5 32 ASN B O 1
ATOM 3364 N N . LEU B 1 33 ? 0.669 -4.328 -11.859 1 96.06 33 LEU B N 1
ATOM 3365 C CA . LEU B 1 33 ? 0.707 -3.283 -12.883 1 96.06 33 LEU B CA 1
ATOM 3366 C C . LEU B 1 33 ? -0.695 -2.98 -13.398 1 96.06 33 LEU B C 1
ATOM 3368 O O . LEU B 1 33 ? -1.038 -1.82 -13.633 1 96.06 33 LEU B O 1
ATOM 3372 N N . GLU B 1 34 ? -1.445 -4.008 -13.562 1 94.69 34 GLU B N 1
ATOM 3373 C CA . GLU B 1 34 ? -2.828 -3.836 -14 1 94.69 34 GLU B CA 1
ATOM 3374 C C . GLU B 1 34 ? -3.637 -3.057 -12.961 1 94.69 34 GLU B C 1
ATOM 3376 O O . GLU B 1 34 ? -4.469 -2.221 -13.32 1 94.69 34 GLU B O 1
ATOM 3381 N N . THR B 1 35 ? -3.432 -3.367 -11.75 1 96.25 35 THR B N 1
ATOM 3382 C CA . THR B 1 35 ? -4.113 -2.639 -10.688 1 96.25 35 THR B CA 1
ATOM 3383 C C . THR B 1 35 ? -3.693 -1.172 -10.68 1 96.25 35 THR B C 1
ATOM 3385 O O . THR B 1 35 ? -4.523 -0.285 -10.469 1 96.25 35 THR B O 1
ATOM 3388 N N . ALA B 1 36 ? -2.412 -0.955 -10.906 1 97.88 36 ALA B N 1
ATOM 3389 C CA . ALA B 1 36 ? -1.93 0.42 -11.008 1 97.88 36 ALA B CA 1
ATOM 3390 C C . ALA B 1 36 ? -2.584 1.146 -12.18 1 97.88 36 ALA B C 1
ATOM 3392 O O . ALA B 1 36 ? -2.883 2.338 -12.086 1 97.88 36 ALA B O 1
ATOM 3393 N N . GLU B 1 37 ? -2.744 0.479 -13.234 1 97.31 37 GLU B N 1
ATOM 3394 C CA . GLU B 1 37 ? -3.426 1.045 -14.398 1 97.31 37 GLU B CA 1
ATOM 3395 C C . GLU B 1 37 ? -4.863 1.431 -14.062 1 97.31 37 GLU B C 1
ATOM 3397 O O . GLU B 1 37 ? -5.332 2.504 -14.445 1 97.31 37 GLU B O 1
ATOM 3402 N N . TYR B 1 38 ? -5.512 0.542 -13.398 1 97.12 38 TYR B N 1
ATOM 3403 C CA . TYR B 1 38 ? -6.867 0.834 -12.945 1 97.12 38 TYR B CA 1
ATOM 3404 C C . TYR B 1 38 ? -6.891 2.092 -12.078 1 97.12 38 TYR B C 1
ATOM 3406 O O . TYR B 1 38 ? -7.75 2.961 -12.266 1 97.12 38 TYR B O 1
ATOM 3414 N N . CYS B 1 39 ? -5.949 2.182 -11.133 1 97.88 39 CYS B N 1
ATOM 3415 C CA . CYS B 1 39 ? -5.859 3.355 -10.266 1 97.88 39 CYS B CA 1
ATOM 3416 C C . CYS B 1 39 ? -5.621 4.617 -11.086 1 97.88 39 CYS B C 1
ATOM 3418 O O . CYS B 1 39 ? -6.25 5.648 -10.836 1 97.88 39 CYS B O 1
ATOM 3420 N N . SER B 1 40 ? -4.734 4.508 -12.023 1 98.06 40 SER B N 1
ATOM 3421 C CA . SER B 1 40 ? -4.422 5.641 -12.883 1 98.06 40 SER B CA 1
ATOM 3422 C C . SER B 1 40 ? -5.66 6.121 -13.633 1 98.06 40 SER B C 1
ATOM 3424 O O . SER B 1 40 ? -5.906 7.324 -13.727 1 98.06 40 SER B O 1
ATOM 3426 N N . ASP B 1 41 ? -6.359 5.195 -14.141 1 97.25 41 ASP B N 1
ATOM 3427 C CA . ASP B 1 41 ? -7.586 5.512 -14.875 1 97.25 41 ASP B CA 1
ATOM 3428 C C . ASP B 1 41 ? -8.609 6.191 -13.961 1 97.25 41 ASP B C 1
ATOM 3430 O O . ASP B 1 41 ? -9.242 7.172 -14.359 1 97.25 41 ASP B O 1
ATOM 3434 N N . LEU B 1 42 ? -8.805 5.68 -12.781 1 96.56 42 LEU B N 1
ATOM 3435 C CA . LEU B 1 42 ? -9.773 6.246 -11.852 1 96.56 42 LEU B CA 1
ATOM 3436 C C . LEU B 1 42 ? -9.367 7.648 -11.422 1 96.56 42 LEU B C 1
ATOM 3438 O O . LEU B 1 42 ? -10.219 8.516 -11.203 1 96.56 42 LEU B O 1
ATOM 3442 N N . ILE B 1 43 ? -8.055 7.887 -11.211 1 97.12 43 ILE B N 1
ATOM 3443 C CA . ILE B 1 43 ? -7.543 9.211 -10.867 1 97.12 43 ILE B CA 1
ATOM 3444 C C . ILE B 1 43 ? -7.938 10.211 -11.953 1 97.12 43 ILE B C 1
ATOM 3446 O O . ILE B 1 43 ? -8.461 11.289 -11.648 1 97.12 43 ILE B O 1
ATOM 3450 N N . ARG B 1 44 ? -7.723 9.812 -13.156 1 96.81 44 ARG B N 1
ATOM 3451 C CA . ARG B 1 44 ? -8.07 10.672 -14.281 1 96.81 44 ARG B CA 1
ATOM 3452 C C . ARG B 1 44 ? -9.57 10.953 -14.312 1 96.81 44 ARG B C 1
ATOM 3454 O O . ARG B 1 44 ? -9.992 12.102 -14.5 1 96.81 44 ARG B O 1
ATOM 3461 N N . ARG B 1 45 ? -10.359 9.992 -14.102 1 95.38 45 ARG B N 1
ATOM 3462 C CA . ARG B 1 45 ? -11.812 10.133 -14.141 1 95.38 45 ARG B CA 1
ATOM 3463 C C . ARG B 1 45 ? -12.312 10.992 -12.984 1 95.38 45 ARG B C 1
ATOM 3465 O O . ARG B 1 45 ? -13.281 11.742 -13.141 1 95.38 45 ARG B O 1
ATOM 3472 N N . LEU B 1 46 ? -11.695 10.82 -11.859 1 94.69 46 LEU B N 1
ATOM 3473 C CA . LEU B 1 46 ? -12.07 11.625 -10.695 1 94.69 46 LEU B CA 1
ATOM 3474 C C . LEU B 1 46 ? -11.781 13.102 -10.945 1 94.69 46 LEU B C 1
ATOM 3476 O O . LEU B 1 46 ? -12.609 13.961 -10.641 1 94.69 46 LEU B O 1
ATOM 3480 N N . LEU B 1 47 ? -10.617 13.344 -11.438 1 93.94 47 LEU B N 1
ATOM 3481 C CA . LEU B 1 47 ? -10.25 14.727 -11.734 1 93.94 47 LEU B CA 1
ATOM 3482 C C . LEU B 1 47 ? -11.18 15.32 -12.789 1 93.94 47 LEU B C 1
ATOM 3484 O O . LEU B 1 47 ? -11.594 16.469 -12.68 1 93.94 47 LEU B O 1
ATOM 3488 N N . ASP B 1 48 ? -11.523 14.531 -13.797 1 92.75 48 ASP B N 1
ATOM 3489 C CA . ASP B 1 48 ? -12.469 14.961 -14.82 1 92.75 48 ASP B CA 1
ATOM 3490 C C . ASP B 1 48 ? -13.836 15.266 -14.211 1 92.75 48 ASP B C 1
ATOM 3492 O O . ASP B 1 48 ? -14.477 16.25 -14.57 1 92.75 48 ASP B O 1
ATOM 3496 N N . ALA B 1 49 ? -14.266 14.383 -13.367 1 90.75 49 ALA B N 1
ATOM 3497 C CA . ALA B 1 49 ? -15.555 14.57 -12.711 1 90.75 49 ALA B CA 1
ATOM 3498 C C . ALA B 1 49 ? -15.562 15.852 -11.883 1 90.75 49 ALA B C 1
ATOM 3500 O O . ALA B 1 49 ? -16.578 16.562 -11.828 1 90.75 49 ALA B O 1
ATOM 3501 N N . MET B 1 50 ? -14.523 16.125 -11.219 1 88.44 50 MET B N 1
ATOM 3502 C CA . MET B 1 50 ? -14.406 17.344 -10.414 1 88.44 50 MET B CA 1
ATOM 3503 C C . MET B 1 50 ? -14.438 18.578 -11.297 1 88.44 50 MET B C 1
ATOM 3505 O O . MET B 1 50 ? -15.055 19.594 -10.938 1 88.44 50 MET B O 1
ATOM 3509 N N . ASP B 1 51 ? -13.781 18.484 -12.367 1 88.44 51 ASP B N 1
ATOM 3510 C CA . ASP B 1 51 ? -13.789 19.594 -13.32 1 88.44 51 ASP B CA 1
ATOM 3511 C C . ASP B 1 51 ? -15.188 19.828 -13.875 1 88.44 51 ASP B C 1
ATOM 3513 O O . ASP B 1 51 ? -15.617 20.984 -14 1 88.44 51 ASP B O 1
ATOM 3517 N N . GLU B 1 52 ? -15.82 18.766 -14.227 1 88.25 52 GLU B N 1
ATOM 3518 C CA . GLU B 1 52 ? -17.172 18.875 -14.781 1 88.25 52 GLU B CA 1
ATOM 3519 C C . GLU B 1 52 ? -18.141 19.469 -13.773 1 88.25 52 GLU B C 1
ATOM 3521 O O . GLU B 1 52 ? -18.969 20.297 -14.125 1 88.25 52 GLU B O 1
ATOM 3526 N N . GLU B 1 53 ? -18.031 19 -12.625 1 85.38 53 GLU B N 1
ATOM 3527 C CA . GLU B 1 53 ? -18.891 19.547 -11.578 1 85.38 53 GLU B CA 1
ATOM 3528 C C . GLU B 1 53 ? -18.641 21.031 -11.367 1 85.38 53 GLU B C 1
ATOM 3530 O O . GLU B 1 53 ? -19.578 21.797 -11.125 1 85.38 53 GLU B O 1
ATOM 3535 N N . GLN B 1 54 ? -17.453 21.391 -11.398 1 84.12 54 GLN B N 1
ATOM 3536 C CA . GLN B 1 54 ? -17.109 22.797 -11.242 1 84.12 54 GLN B CA 1
ATOM 3537 C C . GLN B 1 54 ? -17.641 23.641 -12.398 1 84.12 54 GLN B C 1
ATOM 3539 O O . GLN B 1 54 ? -18.156 24.734 -12.188 1 84.12 54 GLN B O 1
ATOM 3544 N N . GLU B 1 55 ? -17.484 23.141 -13.5 1 85 55 GLU B N 1
ATOM 3545 C CA . GLU B 1 55 ? -17.969 23.828 -14.68 1 85 55 GLU B CA 1
ATOM 3546 C C . GLU B 1 55 ? -19.484 24.031 -14.609 1 85 55 GLU B C 1
ATOM 3548 O O . GLU B 1 55 ? -19.984 25.109 -14.961 1 85 55 GLU B O 1
ATOM 3553 N N . GLN B 1 56 ? -20.125 23.016 -14.172 1 84.81 56 GLN B N 1
ATOM 3554 C CA . GLN B 1 56 ? -21.562 23.109 -14.031 1 84.81 56 GLN B CA 1
ATOM 3555 C C . GLN B 1 56 ? -21.953 24.141 -12.977 1 84.81 56 GLN B C 1
ATOM 3557 O O . GLN B 1 56 ? -22.891 24.922 -13.172 1 84.81 56 GLN B O 1
ATOM 3562 N N . THR B 1 57 ? -21.266 24.109 -11.93 1 81.38 57 THR B N 1
ATOM 3563 C CA . THR B 1 57 ? -21.531 25.062 -10.859 1 81.38 57 THR B CA 1
ATOM 3564 C C . THR B 1 57 ? -21.25 26.484 -11.328 1 81.38 57 THR B C 1
ATOM 3566 O O . THR B 1 57 ? -22.031 27.406 -11.031 1 81.38 57 THR B O 1
ATOM 3569 N N . ASN B 1 58 ? -20.172 26.625 -12.031 1 80.94 58 ASN B N 1
ATOM 3570 C CA . ASN B 1 58 ? -19.828 27.938 -12.555 1 80.94 58 ASN B CA 1
ATOM 3571 C C . ASN B 1 58 ? -20.891 28.438 -13.547 1 80.94 58 ASN B C 1
ATOM 3573 O O . ASN B 1 58 ? -21.234 29.625 -13.539 1 80.94 58 ASN B O 1
ATOM 3577 N N . GLU B 1 59 ? -21.281 27.578 -14.344 1 83.75 59 GLU B N 1
ATOM 3578 C CA . GLU B 1 59 ? -22.297 27.938 -15.32 1 83.75 59 GLU B CA 1
ATOM 3579 C C . GLU B 1 59 ? -23.594 28.391 -14.633 1 83.75 59 GLU B C 1
ATOM 3581 O O . GLU B 1 59 ? -24.219 29.375 -15.062 1 83.75 59 GLU B O 1
ATOM 3586 N N . GLU B 1 60 ? -23.953 27.672 -13.68 1 82.19 60 GLU B N 1
ATOM 3587 C CA . GLU B 1 60 ? -25.156 28.031 -12.938 1 82.19 60 GLU B CA 1
ATOM 3588 C C . GLU B 1 60 ? -24.984 29.359 -12.227 1 82.19 60 GLU B C 1
ATOM 3590 O O . GLU B 1 60 ? -25.922 30.156 -12.164 1 82.19 60 GLU B O 1
ATOM 3595 N N . MET B 1 61 ? -23.875 29.562 -11.719 1 80.62 61 MET B N 1
ATOM 3596 C CA . MET B 1 61 ? -23.562 30.828 -11.039 1 80.62 61 MET B CA 1
ATOM 3597 C C . MET B 1 61 ? -23.641 32 -12.016 1 80.62 61 MET B C 1
ATOM 3599 O O . MET B 1 61 ? -24.25 33.031 -11.703 1 80.62 61 MET B O 1
ATOM 3603 N N . TRP B 1 62 ? -23.047 31.766 -13.109 1 82.62 62 TRP B N 1
ATOM 3604 C CA . TRP B 1 62 ? -23.031 32.844 -14.102 1 82.62 62 TRP B CA 1
ATOM 3605 C C . TRP B 1 62 ? -24.438 33.125 -14.617 1 82.62 62 TRP B C 1
ATOM 3607 O O . TRP B 1 62 ? -24.781 34.281 -14.875 1 82.62 62 TRP B O 1
ATOM 3617 N N . LYS B 1 63 ? -25.172 32.094 -14.766 1 83.75 63 LYS B N 1
ATOM 3618 C CA . LYS B 1 63 ? -26.547 32.25 -15.195 1 83.75 63 LYS B CA 1
ATOM 3619 C C . LYS B 1 63 ? -27.344 33.062 -14.164 1 83.75 63 LYS B C 1
ATOM 3621 O O . LYS B 1 63 ? -28.109 33.938 -14.516 1 83.75 63 LYS B O 1
ATOM 3626 N N . LYS B 1 64 ? -27.094 32.688 -12.977 1 81.69 64 LYS B N 1
ATOM 3627 C CA . LYS B 1 64 ? -27.781 33.406 -11.891 1 81.69 64 LYS B CA 1
ATOM 3628 C C . LYS B 1 64 ? -27.312 34.844 -11.789 1 81.69 64 LYS B C 1
ATOM 3630 O O . LYS B 1 64 ? -28.109 35.75 -11.516 1 81.69 64 LYS B O 1
ATOM 3635 N N . LEU B 1 65 ? -26.078 35.031 -11.906 1 80.88 65 LEU B N 1
ATOM 3636 C CA . LEU B 1 65 ? -25.516 36.375 -11.859 1 80.88 65 LEU B CA 1
ATOM 3637 C C . LEU B 1 65 ? -26.062 37.25 -12.984 1 80.88 65 LEU B C 1
ATOM 3639 O O . LEU B 1 65 ? -26.344 38.438 -12.781 1 80.88 65 LEU B O 1
ATOM 3643 N N . LYS B 1 66 ? -26.172 36.688 -14.078 1 83.31 66 LYS B N 1
ATOM 3644 C CA . LYS B 1 66 ? -26.703 37.406 -15.227 1 83.31 66 LYS B CA 1
ATOM 3645 C C . LYS B 1 66 ? -28.172 37.781 -15.008 1 83.31 66 LYS B C 1
ATOM 3647 O O . LYS B 1 66 ? -28.609 38.844 -15.398 1 83.31 66 LYS B O 1
ATOM 3652 N N . LYS B 1 67 ? -28.828 36.875 -14.289 1 84.44 67 LYS B N 1
ATOM 3653 C CA . LYS B 1 67 ? -30.266 37.062 -14.094 1 84.44 67 LYS B CA 1
ATOM 3654 C C . LYS B 1 67 ? -30.516 38 -12.922 1 84.44 67 LYS B C 1
ATOM 3656 O O . LYS B 1 67 ? -31.375 38.906 -13.016 1 84.44 67 LYS B O 1
ATOM 3661 N N . GLU B 1 68 ? -29.734 37.844 -11.844 1 80.75 68 GLU B N 1
ATOM 3662 C CA . GLU B 1 68 ? -30.062 38.562 -10.609 1 80.75 68 GLU B CA 1
ATOM 3663 C C . GLU B 1 68 ? -29.094 39.719 -10.375 1 80.75 68 GLU B C 1
ATOM 3665 O O . GLU B 1 68 ? -29.375 40.625 -9.578 1 80.75 68 GLU B O 1
ATOM 3670 N N . GLY B 1 69 ? -28 39.75 -11.094 1 77 69 GLY B N 1
ATOM 3671 C CA . GLY B 1 69 ? -27.031 40.844 -10.984 1 77 69 GLY B CA 1
ATOM 3672 C C . GLY B 1 69 ? -26.094 40.656 -9.797 1 77 69 GLY B C 1
ATOM 3673 O O . GLY B 1 69 ? -25.125 41.406 -9.664 1 77 69 GLY B O 1
ATOM 3674 N N . GLN B 1 70 ? -26.5 39.781 -8.758 1 75.06 70 GLN B N 1
ATOM 3675 C CA . GLN B 1 70 ? -25.656 39.531 -7.598 1 75.06 70 GLN B CA 1
ATOM 3676 C C . GLN B 1 70 ? -25.641 38.062 -7.25 1 75.06 70 GLN B C 1
ATOM 3678 O O . GLN B 1 70 ? -26.578 37.312 -7.578 1 75.06 70 GLN B O 1
ATOM 3683 N N . TYR B 1 71 ? -24.422 37.531 -6.863 1 70.31 71 TYR B N 1
ATOM 3684 C CA . TYR B 1 71 ? -24.328 36.156 -6.438 1 70.31 71 TYR B CA 1
ATOM 3685 C C . TYR B 1 71 ? -23.656 36.031 -5.078 1 70.31 71 TYR B C 1
ATOM 3687 O O . TYR B 1 71 ? -22.594 36.625 -4.859 1 70.31 71 TYR B O 1
ATOM 3695 N N . SER B 1 72 ? -24.344 35.531 -4.02 1 70.19 72 SER B N 1
ATOM 3696 C CA . SER B 1 72 ? -23.766 35.25 -2.709 1 70.19 72 SER B CA 1
ATOM 3697 C C . SER B 1 72 ? -23.25 33.812 -2.607 1 70.19 72 SER B C 1
ATOM 3699 O O . SER B 1 72 ? -23.984 32.875 -2.918 1 70.19 72 SER B O 1
ATOM 3701 N N . PHE B 1 73 ? -21.922 33.719 -2.371 1 63.78 73 PHE B N 1
ATOM 3702 C CA . PHE B 1 73 ? -21.297 32.406 -2.273 1 63.78 73 PHE B CA 1
ATOM 3703 C C . PHE B 1 73 ? -21.484 31.812 -0.882 1 63.78 73 PHE B C 1
ATOM 3705 O O . PHE B 1 73 ? -21.203 32.469 0.122 1 63.78 73 PHE B O 1
ATOM 3712 N N . ASN B 1 74 ? -22.328 30.812 -0.741 1 60.06 74 ASN B N 1
ATOM 3713 C CA . ASN B 1 74 ? -22.359 30.031 0.494 1 60.06 74 ASN B CA 1
ATOM 3714 C C . ASN B 1 74 ? -21.531 28.75 0.376 1 60.06 74 ASN B C 1
ATOM 3716 O O . ASN B 1 74 ? -21.438 28.172 -0.705 1 60.06 74 ASN B O 1
ATOM 3720 N N . ILE B 1 75 ? -20.812 28.406 1.433 1 61.06 75 ILE B N 1
ATOM 3721 C CA . ILE B 1 75 ? -19.938 27.234 1.479 1 61.06 75 ILE B CA 1
ATOM 3722 C C . ILE B 1 75 ? -20.703 26 0.982 1 61.06 75 ILE B C 1
ATOM 3724 O O . ILE B 1 75 ? -20.125 25.125 0.341 1 61.06 75 ILE B O 1
ATOM 3728 N N . GLU B 1 76 ? -21.984 26.078 1.221 1 58.28 76 GLU B N 1
ATOM 3729 C CA . GLU B 1 76 ? -22.828 24.938 0.867 1 58.28 76 GLU B CA 1
ATOM 3730 C C . GLU B 1 76 ? -22.984 24.812 -0.647 1 58.28 76 GLU B C 1
ATOM 3732 O O . GLU B 1 76 ? -23.297 23.734 -1.159 1 58.28 76 GLU B O 1
ATOM 3737 N N . ASP B 1 77 ? -22.719 25.828 -1.28 1 58.44 77 ASP B N 1
ATOM 3738 C CA . ASP B 1 77 ? -22.906 25.875 -2.729 1 58.44 77 ASP B CA 1
ATOM 3739 C C . ASP B 1 77 ? -21.734 25.219 -3.451 1 58.44 77 ASP B C 1
ATOM 3741 O O . ASP B 1 77 ? -21.812 24.953 -4.648 1 58.44 77 ASP B O 1
ATOM 3745 N N . PHE B 1 78 ? -20.797 24.984 -2.719 1 62.94 78 PHE B N 1
ATOM 3746 C CA . PHE B 1 78 ? -19.609 24.438 -3.363 1 62.94 78 PHE B CA 1
ATOM 3747 C C . PHE B 1 78 ? -19.797 22.953 -3.646 1 62.94 78 PHE B C 1
ATOM 3749 O O . PHE B 1 78 ? -20.469 22.25 -2.885 1 62.94 78 PHE B O 1
ATOM 3756 N N . PRO B 1 79 ? -19.422 22.672 -4.926 1 62.38 79 PRO B N 1
ATOM 3757 C CA . PRO B 1 79 ? -19.547 21.25 -5.277 1 62.38 79 PRO B CA 1
ATOM 3758 C C . PRO B 1 79 ? -19.094 20.328 -4.156 1 62.38 79 PRO B C 1
ATOM 3760 O O . PRO B 1 79 ? -18.047 20.578 -3.533 1 62.38 79 PRO B O 1
ATOM 3763 N N . LYS B 1 80 ? -20.078 19.562 -3.783 1 65.19 80 LYS B N 1
ATOM 3764 C CA . LYS B 1 80 ? -19.766 18.656 -2.686 1 65.19 80 LYS B CA 1
ATOM 3765 C C . LYS B 1 80 ? -18.797 17.562 -3.129 1 65.19 80 LYS B C 1
ATOM 3767 O O . LYS B 1 80 ? -18.016 17.062 -2.32 1 65.19 80 LYS B O 1
ATOM 3772 N N . GLY B 1 81 ? -18.703 17.391 -4.488 1 81.19 81 GLY B N 1
ATOM 3773 C CA . GLY B 1 81 ? -17.719 16.5 -5.078 1 81.19 81 GLY B CA 1
ATOM 3774 C C . GLY B 1 81 ? -17.797 15.078 -4.547 1 81.19 81 GLY B C 1
ATOM 3775 O O . GLY B 1 81 ? -16.812 14.555 -4.012 1 81.19 81 GLY B O 1
ATOM 3776 N N . LYS B 1 82 ? -19.078 14.43 -4.719 1 86.44 82 LYS B N 1
ATOM 3777 C CA . LYS B 1 82 ? -19.25 13.062 -4.234 1 86.44 82 LYS B CA 1
ATOM 3778 C C . LYS B 1 82 ? -19.562 12.109 -5.383 1 86.44 82 LYS B C 1
ATOM 3780 O O . LYS B 1 82 ? -20.031 12.539 -6.445 1 86.44 82 LYS B O 1
ATOM 3785 N N . VAL B 1 83 ? -19.234 10.93 -5.203 1 87.69 83 VAL B N 1
ATOM 3786 C CA . VAL B 1 83 ? -19.516 9.859 -6.148 1 87.69 83 VAL B CA 1
ATOM 3787 C C . VAL B 1 83 ? -20.109 8.656 -5.41 1 87.69 83 VAL B C 1
ATOM 3789 O O . VAL B 1 83 ? -19.766 8.406 -4.254 1 87.69 83 VAL B O 1
ATOM 3792 N N . ASP B 1 84 ? -21 8.023 -6.09 1 88.19 84 ASP B N 1
ATOM 3793 C CA . ASP B 1 84 ? -21.609 6.816 -5.523 1 88.19 84 ASP B CA 1
ATOM 3794 C C . ASP B 1 84 ? -20.844 5.566 -5.949 1 88.19 84 ASP B C 1
ATOM 3796 O O . ASP B 1 84 ? -20.703 5.293 -7.145 1 88.19 84 ASP B O 1
ATOM 3800 N N . ILE B 1 85 ? -20.344 4.867 -4.996 1 87.5 85 ILE B N 1
ATOM 3801 C CA . ILE B 1 85 ? -19.703 3.586 -5.23 1 87.5 85 ILE B CA 1
ATOM 3802 C C . ILE B 1 85 ? -20.438 2.484 -4.473 1 87.5 85 ILE B C 1
ATOM 3804 O O . ILE B 1 85 ? -20.312 2.369 -3.252 1 87.5 85 ILE B O 1
ATOM 3808 N N . LEU B 1 86 ? -21.141 1.62 -5.199 1 87.62 86 LEU B N 1
ATOM 3809 C CA . LEU B 1 86 ? -21.891 0.51 -4.625 1 87.62 86 LEU B CA 1
ATOM 3810 C C . LEU B 1 86 ? -22.844 1.002 -3.537 1 87.62 86 LEU B C 1
ATOM 3812 O O . LEU B 1 86 ? -22.906 0.421 -2.451 1 87.62 86 LEU B O 1
ATOM 3816 N N . GLY B 1 87 ? -23.453 2.17 -3.738 1 85.5 87 GLY B N 1
ATOM 3817 C CA . GLY B 1 87 ? -24.453 2.697 -2.828 1 85.5 87 GLY B CA 1
ATOM 3818 C C . GLY B 1 87 ? -23.875 3.604 -1.76 1 85.5 87 GLY B C 1
ATOM 3819 O O . GLY B 1 87 ? -24.609 4.168 -0.95 1 85.5 87 GLY B O 1
ATOM 3820 N N . LYS B 1 88 ? -22.609 3.727 -1.776 1 89.75 88 LYS B N 1
ATOM 3821 C CA . LYS B 1 88 ? -22 4.602 -0.788 1 89.75 88 LYS B CA 1
ATOM 3822 C C . LYS B 1 88 ? -21.531 5.91 -1.425 1 89.75 88 LYS B C 1
ATOM 3824 O O . LYS B 1 88 ? -20.812 5.902 -2.424 1 89.75 88 LYS B O 1
ATOM 3829 N N . SER B 1 89 ? -21.969 6.961 -0.749 1 91.19 89 SER B N 1
ATOM 3830 C CA . SER B 1 89 ? -21.531 8.281 -1.19 1 91.19 89 SER B CA 1
ATOM 3831 C C . SER B 1 89 ? -20.172 8.641 -0.614 1 91.19 89 SER B C 1
ATOM 3833 O O . SER B 1 89 ? -19.984 8.633 0.604 1 91.19 89 SER B O 1
ATOM 3835 N N . VAL B 1 90 ? -19.266 8.93 -1.575 1 92.25 90 VAL B N 1
ATOM 3836 C CA . VAL B 1 90 ? -17.891 9.18 -1.129 1 92.25 90 VAL B CA 1
ATOM 3837 C C . VAL B 1 90 ? -17.359 10.461 -1.778 1 92.25 90 VAL B C 1
ATOM 3839 O O . VAL B 1 90 ? -17.672 10.742 -2.938 1 92.25 90 VAL B O 1
ATOM 3842 N N . SER B 1 91 ? -16.562 11.172 -1.001 1 91.75 91 SER B N 1
ATOM 3843 C CA . SER B 1 91 ? -15.977 12.414 -1.489 1 91.75 91 SER B CA 1
ATOM 3844 C C . SER B 1 91 ? -14.977 12.148 -2.607 1 91.75 91 SER B C 1
ATOM 3846 O O . SER B 1 91 ? -14.203 11.188 -2.545 1 91.75 91 SER B O 1
ATOM 3848 N N . HIS B 1 92 ? -15 13.055 -3.666 1 91.56 92 HIS B N 1
ATOM 3849 C CA . HIS B 1 92 ? -14.023 12.984 -4.738 1 91.56 92 HIS B CA 1
ATOM 3850 C C . HIS B 1 92 ? -12.602 13.094 -4.195 1 91.56 92 HIS B C 1
ATOM 3852 O O . HIS B 1 92 ? -11.703 12.359 -4.625 1 91.56 92 HIS B O 1
ATOM 3858 N N . TYR B 1 93 ? -12.477 13.969 -3.238 1 89.75 93 TYR B N 1
ATOM 3859 C CA . TYR B 1 93 ? -11.148 14.227 -2.688 1 89.75 93 TYR B CA 1
ATOM 3860 C C . TYR B 1 93 ? -10.617 13.008 -1.95 1 89.75 93 TYR B C 1
ATOM 3862 O O . TYR B 1 93 ? -9.445 12.656 -2.086 1 89.75 93 TYR B O 1
ATOM 3870 N N . PHE B 1 94 ? -11.484 12.438 -1.209 1 93.06 94 PHE B N 1
ATOM 3871 C CA . PHE B 1 94 ? -11.109 11.242 -0.465 1 93.06 94 PHE B CA 1
ATOM 3872 C C . PHE B 1 94 ? -10.656 10.133 -1.412 1 93.06 94 PHE B C 1
ATOM 3874 O O . PHE B 1 94 ? -9.602 9.523 -1.202 1 93.06 94 PHE B O 1
ATOM 3881 N N . LEU B 1 95 ? -11.398 9.883 -2.439 1 95 95 LEU B N 1
ATOM 3882 C CA . LEU B 1 95 ? -11.078 8.828 -3.395 1 95 95 LEU B CA 1
ATOM 3883 C C . LEU B 1 95 ? -9.797 9.148 -4.156 1 95 95 LEU B C 1
ATOM 3885 O O . LEU B 1 95 ? -8.977 8.258 -4.41 1 95 95 LEU B O 1
ATOM 3889 N N . LEU B 1 96 ? -9.711 10.414 -4.477 1 94.81 96 LEU B N 1
ATOM 3890 C CA . LEU B 1 96 ? -8.516 10.836 -5.195 1 94.81 96 LEU B CA 1
ATOM 3891 C C . LEU B 1 96 ? -7.262 10.586 -4.359 1 94.81 96 LEU B C 1
ATOM 3893 O O . LEU B 1 96 ? -6.281 10.023 -4.855 1 94.81 96 LEU B O 1
ATOM 3897 N N . ASP B 1 97 ? -7.309 10.984 -3.166 1 94.81 97 ASP B N 1
ATOM 3898 C CA . ASP B 1 97 ? -6.203 10.789 -2.232 1 94.81 97 ASP B CA 1
ATOM 3899 C C . ASP B 1 97 ? -5.871 9.305 -2.074 1 94.81 97 ASP B C 1
ATOM 3901 O O . ASP B 1 97 ? -4.703 8.922 -2.137 1 94.81 97 ASP B O 1
ATOM 3905 N N . LYS B 1 98 ? -6.848 8.469 -1.939 1 96.06 98 LYS B N 1
ATOM 3906 C CA . LYS B 1 98 ? -6.656 7.031 -1.767 1 96.06 98 LYS B CA 1
ATOM 3907 C C . LYS B 1 98 ? -6.031 6.402 -3.01 1 96.06 98 LYS B C 1
ATOM 3909 O O . LYS B 1 98 ? -5.086 5.621 -2.908 1 96.06 98 LYS B O 1
ATOM 3914 N N . TYR B 1 99 ? -6.574 6.734 -4.156 1 97.25 99 TYR B N 1
ATOM 3915 C CA . TYR B 1 99 ? -6.156 6.055 -5.375 1 97.25 99 TYR B CA 1
ATOM 3916 C C . TYR B 1 99 ? -4.758 6.5 -5.797 1 97.25 99 TYR B C 1
ATOM 3918 O O . TYR B 1 99 ? -4.02 5.738 -6.426 1 97.25 99 TYR B O 1
ATOM 3926 N N . ILE B 1 100 ? -4.375 7.719 -5.426 1 97.31 100 ILE B N 1
ATOM 3927 C CA . ILE B 1 100 ? -3.002 8.141 -5.676 1 97.31 100 ILE B CA 1
ATOM 3928 C C . ILE B 1 100 ? -2.043 7.301 -4.84 1 97.31 100 ILE B C 1
ATOM 3930 O O . ILE B 1 100 ? -1.033 6.805 -5.348 1 97.31 100 ILE B O 1
ATOM 3934 N N . LYS B 1 101 ? -2.354 7.141 -3.623 1 96.69 101 LYS B N 1
ATOM 3935 C CA . LYS B 1 101 ? -1.528 6.32 -2.738 1 96.69 101 LYS B CA 1
ATOM 3936 C C . LYS B 1 101 ? -1.475 4.875 -3.223 1 96.69 101 LYS B C 1
ATOM 3938 O O . LYS B 1 101 ? -0.4 4.273 -3.279 1 96.69 101 LYS B O 1
ATOM 3943 N N . ASP B 1 102 ? -2.652 4.324 -3.604 1 97.06 102 ASP B N 1
ATOM 3944 C CA . ASP B 1 102 ? -2.732 2.953 -4.098 1 97.06 102 ASP B CA 1
ATOM 3945 C C . ASP B 1 102 ? -1.9 2.779 -5.367 1 97.06 102 ASP B C 1
ATOM 3947 O O . ASP B 1 102 ? -1.209 1.771 -5.531 1 97.06 102 ASP B O 1
ATOM 3951 N N . PHE B 1 103 ? -1.989 3.799 -6.223 1 98.12 103 PHE B N 1
ATOM 3952 C CA . PHE B 1 103 ? -1.288 3.75 -7.504 1 98.12 103 PHE B CA 1
ATOM 3953 C C . PHE B 1 103 ? 0.206 3.531 -7.293 1 98.12 103 PHE B C 1
ATOM 3955 O O . PHE B 1 103 ? 0.787 2.602 -7.852 1 98.12 103 PHE B O 1
ATOM 3962 N N . PHE B 1 104 ? 0.785 4.34 -6.461 1 97.56 104 PHE B N 1
ATOM 3963 C CA . PHE B 1 104 ? 2.227 4.266 -6.254 1 97.56 104 PHE B CA 1
ATOM 3964 C C . PHE B 1 104 ? 2.6 2.994 -5.504 1 97.56 104 PHE B C 1
ATOM 3966 O O . PHE B 1 104 ? 3.664 2.418 -5.734 1 97.56 104 PHE B O 1
ATOM 3973 N N . GLN B 1 105 ? 1.753 2.531 -4.648 1 96 105 GLN B N 1
ATOM 3974 C CA . GLN B 1 105 ? 1.999 1.282 -3.934 1 96 105 GLN B CA 1
ATOM 3975 C C . GLN B 1 105 ? 2.047 0.1 -4.895 1 96 105 GLN B C 1
ATOM 3977 O O . GLN B 1 105 ? 2.939 -0.745 -4.805 1 96 105 GLN B O 1
ATOM 3982 N N . TYR B 1 106 ? 1.111 0.024 -5.773 1 96.88 106 TYR B N 1
ATOM 3983 C CA . TYR B 1 106 ? 1.026 -1.11 -6.688 1 96.88 106 TYR B CA 1
ATOM 3984 C C . TYR B 1 106 ? 2.168 -1.088 -7.695 1 96.88 106 TYR B C 1
ATOM 3986 O O . TYR B 1 106 ? 2.648 -2.141 -8.125 1 96.88 106 TYR B O 1
ATOM 3994 N N . LEU B 1 107 ? 2.65 0.12 -8.062 1 97.25 107 LEU B N 1
ATOM 3995 C CA . LEU B 1 107 ? 3.844 0.194 -8.898 1 97.25 107 LEU B CA 1
ATOM 3996 C C . LEU B 1 107 ? 5.051 -0.391 -8.18 1 97.25 107 LEU B C 1
ATOM 3998 O O . LEU B 1 107 ? 5.828 -1.146 -8.766 1 97.25 107 LEU B O 1
ATOM 4002 N N . ARG B 1 108 ? 5.145 -0.026 -6.957 1 95.31 108 ARG B N 1
ATOM 4003 C CA . ARG B 1 108 ? 6.258 -0.542 -6.164 1 95.31 108 ARG B CA 1
ATOM 4004 C C . ARG B 1 108 ? 6.156 -2.055 -6 1 95.31 108 ARG B C 1
ATOM 4006 O O . ARG B 1 108 ? 7.156 -2.766 -6.121 1 95.31 108 ARG B O 1
ATOM 4013 N N . ASN B 1 109 ? 4.953 -2.553 -5.707 1 94.5 109 ASN B N 1
ATOM 4014 C CA . ASN B 1 109 ? 4.727 -3.986 -5.566 1 94.5 109 ASN B CA 1
ATOM 4015 C C . ASN B 1 109 ? 5.121 -4.742 -6.832 1 94.5 109 ASN B C 1
ATOM 4017 O O . ASN B 1 109 ? 5.629 -5.863 -6.758 1 94.5 109 ASN B O 1
ATOM 4021 N N . SER B 1 110 ? 4.824 -4.141 -7.941 1 95.38 110 SER B N 1
ATOM 4022 C CA . SER B 1 110 ? 5.16 -4.766 -9.219 1 95.38 110 SER B CA 1
ATOM 4023 C C . SER B 1 110 ? 6.664 -4.965 -9.352 1 95.38 110 SER B C 1
ATOM 4025 O O . SER B 1 110 ? 7.117 -6.023 -9.797 1 95.38 110 SER B O 1
ATOM 4027 N N . LEU B 1 111 ? 7.414 -3.99 -8.93 1 95.12 111 LEU B N 1
ATOM 4028 C CA . LEU B 1 111 ? 8.867 -4.074 -9.016 1 95.12 111 LEU B CA 1
ATOM 4029 C C . LEU B 1 111 ? 9.406 -5.109 -8.031 1 95.12 111 LEU B C 1
ATOM 4031 O O . LEU B 1 111 ? 10.352 -5.836 -8.352 1 95.12 111 LEU B O 1
ATOM 4035 N N . ASP B 1 112 ? 8.82 -5.168 -6.875 1 93.88 112 ASP B N 1
ATOM 4036 C CA . ASP B 1 112 ? 9.234 -6.16 -5.891 1 93.88 112 ASP B CA 1
ATOM 4037 C C . ASP B 1 112 ? 8.961 -7.578 -6.391 1 93.88 112 ASP B C 1
ATOM 4039 O O . ASP B 1 112 ? 9.766 -8.484 -6.18 1 93.88 112 ASP B O 1
ATOM 4043 N N . SER B 1 113 ? 7.816 -7.734 -7.039 1 95.06 113 SER B N 1
ATOM 4044 C CA . SER B 1 113 ? 7.484 -9.031 -7.617 1 95.06 113 SER B CA 1
ATOM 4045 C C . SER B 1 113 ? 8.445 -9.398 -8.734 1 95.06 113 SER B C 1
ATOM 4047 O O . SER B 1 113 ? 8.812 -10.57 -8.891 1 95.06 113 SER B O 1
ATOM 4049 N N . LEU B 1 114 ? 8.836 -8.445 -9.469 1 95.62 114 LEU B N 1
ATOM 4050 C CA . LEU B 1 114 ? 9.797 -8.695 -10.531 1 95.62 114 LEU B CA 1
ATOM 4051 C C . LEU B 1 114 ? 11.148 -9.094 -9.953 1 95.62 114 LEU B C 1
ATOM 4053 O O . LEU B 1 114 ? 11.852 -9.938 -10.523 1 95.62 114 LEU B O 1
ATOM 4057 N N . ALA B 1 115 ? 11.516 -8.484 -8.875 1 96.88 115 ALA B N 1
ATOM 4058 C CA . ALA B 1 115 ? 12.742 -8.867 -8.195 1 96.88 115 ALA B CA 1
ATOM 4059 C C . ALA B 1 115 ? 12.688 -10.328 -7.746 1 96.88 115 ALA B C 1
ATOM 4061 O O . ALA B 1 115 ? 13.688 -11.055 -7.844 1 96.88 115 ALA B O 1
ATOM 4062 N N . GLN B 1 116 ? 11.523 -10.75 -7.293 1 96.56 116 GLN B N 1
ATOM 4063 C CA . GLN B 1 116 ? 11.328 -12.148 -6.922 1 96.56 116 GLN B CA 1
ATOM 4064 C C . GLN B 1 116 ? 11.508 -13.07 -8.125 1 96.56 116 GLN B C 1
ATOM 4066 O O . GLN B 1 116 ? 12.102 -14.141 -8.016 1 96.56 116 GLN B O 1
ATOM 4071 N N . PHE B 1 117 ? 10.977 -12.609 -9.234 1 96.62 117 PHE B N 1
ATOM 4072 C CA . PHE B 1 117 ? 11.125 -13.352 -10.484 1 96.62 117 PHE B CA 1
ATOM 4073 C C . PHE B 1 117 ? 12.594 -13.539 -10.828 1 96.62 117 PHE B C 1
ATOM 4075 O O . PHE B 1 117 ? 13.039 -14.656 -11.102 1 96.62 117 PHE B O 1
ATOM 4082 N N . ILE B 1 118 ? 13.328 -12.523 -10.742 1 97.06 118 ILE B N 1
ATOM 4083 C CA . ILE B 1 118 ? 14.742 -12.562 -11.086 1 97.06 118 ILE B CA 1
ATOM 4084 C C . ILE B 1 118 ? 15.5 -13.414 -10.07 1 97.06 118 ILE B C 1
ATOM 4086 O O . ILE B 1 118 ? 16.375 -14.195 -10.438 1 97.06 118 ILE B O 1
ATOM 4090 N N . ASN B 1 119 ? 15.141 -13.305 -8.852 1 96.81 119 ASN B N 1
ATOM 4091 C CA . ASN B 1 119 ? 15.734 -14.078 -7.77 1 96.81 119 ASN B CA 1
ATOM 4092 C C . ASN B 1 119 ? 15.602 -15.578 -8.016 1 96.81 119 ASN B C 1
ATOM 4094 O O . ASN B 1 119 ? 16.562 -16.328 -7.836 1 96.81 119 ASN B O 1
ATOM 4098 N N . LEU B 1 120 ? 14.445 -15.992 -8.555 1 95.62 120 LEU B N 1
ATOM 4099 C CA . LEU B 1 120 ? 14.164 -17.422 -8.703 1 95.62 120 LEU B CA 1
ATOM 4100 C C . LEU B 1 120 ? 14.555 -17.906 -10.094 1 95.62 120 LEU B C 1
ATOM 4102 O O . LEU B 1 120 ? 14.492 -19.109 -10.375 1 95.62 120 LEU B O 1
ATOM 4106 N N . THR B 1 121 ? 14.992 -17.031 -10.906 1 95.75 121 THR B N 1
ATOM 4107 C CA . THR B 1 121 ? 15.422 -17.422 -12.242 1 95.75 121 THR B CA 1
ATOM 4108 C C . THR B 1 121 ? 16.938 -17.328 -12.367 1 95.75 121 THR B C 1
ATOM 4110 O O . THR B 1 121 ? 17.641 -18.344 -12.336 1 95.75 121 THR B O 1
ATOM 4113 N N . LEU B 1 122 ? 17.422 -16.156 -12.258 1 95.56 122 LEU B N 1
ATOM 4114 C CA . LEU B 1 122 ? 18.828 -15.93 -12.555 1 95.56 122 LEU B CA 1
ATOM 4115 C C . LEU B 1 122 ? 19.703 -16.266 -11.344 1 95.56 122 LEU B C 1
ATOM 4117 O O . LEU B 1 122 ? 20.875 -16.594 -11.492 1 95.56 122 LEU B O 1
ATOM 4121 N N . LEU B 1 123 ? 19.109 -16.172 -10.219 1 94.31 123 LEU B N 1
ATOM 4122 C CA . LEU B 1 123 ? 19.844 -16.531 -9.016 1 94.31 123 LEU B CA 1
ATOM 4123 C C . LEU B 1 123 ? 19.375 -17.875 -8.469 1 94.31 123 LEU B C 1
ATOM 4125 O O . LEU B 1 123 ? 19.547 -18.172 -7.285 1 94.31 123 LEU B O 1
ATOM 4129 N N . ALA B 1 124 ? 18.859 -18.703 -9.289 1 92.31 124 ALA B N 1
ATOM 4130 C CA . ALA B 1 124 ? 18.172 -19.938 -8.906 1 92.31 124 ALA B CA 1
ATOM 4131 C C . ALA B 1 124 ? 19.125 -20.891 -8.195 1 92.31 124 ALA B C 1
ATOM 4133 O O . ALA B 1 124 ? 18.688 -21.703 -7.371 1 92.31 124 ALA B O 1
ATOM 4134 N N . GLU B 1 125 ? 20.344 -20.875 -8.445 1 86.94 125 GLU B N 1
ATOM 4135 C CA . GLU B 1 125 ? 21.312 -21.766 -7.816 1 86.94 125 GLU B CA 1
ATOM 4136 C C . GLU B 1 125 ? 21.453 -21.469 -6.324 1 86.94 125 GLU B C 1
ATOM 4138 O O . GLU B 1 125 ? 21.609 -22.391 -5.52 1 86.94 125 GLU B O 1
ATOM 4143 N N . ASN B 1 126 ? 21.469 -20.203 -6.09 1 88.5 126 ASN B N 1
ATOM 4144 C CA . ASN B 1 126 ? 21.5 -19.734 -4.707 1 88.5 126 ASN B CA 1
ATOM 4145 C C . ASN B 1 126 ? 20.578 -18.531 -4.496 1 88.5 126 ASN B C 1
ATOM 4147 O O . ASN B 1 126 ? 21.047 -17.422 -4.258 1 88.5 126 ASN B O 1
ATOM 4151 N N . PRO B 1 127 ? 19.344 -18.875 -4.457 1 92.75 127 PRO B N 1
ATOM 4152 C CA . PRO B 1 127 ? 18.391 -17.766 -4.355 1 92.75 127 PRO B CA 1
ATOM 4153 C C . PRO B 1 127 ? 18.453 -17.062 -3.002 1 92.75 127 PRO B C 1
ATOM 4155 O O . PRO B 1 127 ? 18.75 -17.703 -1.986 1 92.75 127 PRO B O 1
ATOM 4158 N N . MET B 1 128 ? 18.156 -15.836 -3.068 1 93.94 128 MET B N 1
ATOM 4159 C CA . MET B 1 128 ? 17.969 -15.094 -1.825 1 93.94 128 MET B CA 1
ATOM 4160 C C . MET B 1 128 ? 16.719 -15.555 -1.093 1 93.94 128 MET B C 1
ATOM 4162 O O . MET B 1 128 ? 15.781 -16.078 -1.713 1 93.94 128 MET B O 1
ATOM 4166 N N . ASP B 1 129 ? 16.781 -15.383 0.215 1 91.31 129 ASP B N 1
ATOM 4167 C CA . ASP B 1 129 ? 15.578 -15.617 1.001 1 91.31 129 ASP B CA 1
ATOM 4168 C C . ASP B 1 129 ? 14.422 -14.758 0.496 1 91.31 129 ASP B C 1
ATOM 4170 O O . ASP B 1 129 ? 14.539 -13.539 0.412 1 91.31 129 ASP B O 1
ATOM 4174 N N . ILE B 1 130 ? 13.414 -15.406 0.196 1 90.62 130 ILE B N 1
ATOM 4175 C CA . ILE B 1 130 ? 12.258 -14.758 -0.42 1 90.62 130 ILE B CA 1
ATOM 4176 C C . ILE B 1 130 ? 11.758 -13.633 0.481 1 90.62 130 ILE B C 1
ATOM 4178 O O . ILE B 1 130 ? 11.203 -12.641 -0.002 1 90.62 130 ILE B O 1
ATOM 4182 N N . GLU B 1 131 ? 11.938 -13.711 1.78 1 86.44 131 GLU B N 1
ATOM 4183 C CA . GLU B 1 131 ? 11.469 -12.727 2.748 1 86.44 131 GLU B CA 1
ATOM 4184 C C . GLU B 1 131 ? 12.359 -11.484 2.74 1 86.44 131 GLU B C 1
ATOM 4186 O O . GLU B 1 131 ? 11.969 -10.43 3.25 1 86.44 131 GLU B O 1
ATOM 4191 N N . ARG B 1 132 ? 13.469 -11.57 2.064 1 87.94 132 ARG B N 1
ATOM 4192 C CA . ARG B 1 132 ? 14.445 -10.484 2.107 1 87.94 132 ARG B CA 1
ATOM 4193 C C . ARG B 1 132 ? 14.672 -9.898 0.719 1 87.94 132 ARG B C 1
ATOM 4195 O O . ARG B 1 132 ? 15.617 -9.125 0.512 1 87.94 132 ARG B O 1
ATOM 4202 N N . VAL B 1 133 ? 13.797 -10.273 -0.112 1 92.69 133 VAL B N 1
ATOM 4203 C CA . VAL B 1 133 ? 13.969 -9.859 -1.501 1 92.69 133 VAL B CA 1
ATOM 4204 C C . VAL B 1 133 ? 13.367 -8.469 -1.707 1 92.69 133 VAL B C 1
ATOM 4206 O O . VAL B 1 133 ? 12.25 -8.203 -1.259 1 92.69 133 VAL B O 1
ATOM 4209 N N . ASP B 1 134 ? 14.109 -7.602 -2.27 1 90.88 134 ASP B N 1
ATOM 4210 C CA . ASP B 1 134 ? 13.641 -6.355 -2.871 1 90.88 134 ASP B CA 1
ATOM 4211 C C . ASP B 1 134 ? 14.484 -5.977 -4.082 1 90.88 134 ASP B C 1
ATOM 4213 O O . ASP B 1 134 ? 15.484 -6.637 -4.379 1 90.88 134 ASP B O 1
ATOM 4217 N N . PHE B 1 135 ? 14.109 -4.992 -4.758 1 94.81 135 PHE B N 1
ATOM 4218 C CA . PHE B 1 135 ? 14.695 -4.648 -6.051 1 94.81 135 PHE B CA 1
ATOM 4219 C C . PHE B 1 135 ? 16.156 -4.277 -5.902 1 94.81 135 PHE B C 1
ATOM 4221 O O . PHE B 1 135 ? 17.016 -4.848 -6.582 1 94.81 135 PHE B O 1
ATOM 4228 N N . PRO B 1 136 ? 16.562 -3.4 -4.938 1 94.12 136 PRO B N 1
ATOM 4229 C CA . PRO B 1 136 ? 17.984 -3.049 -4.785 1 94.12 136 PRO B CA 1
ATOM 4230 C C . PRO B 1 136 ? 18.828 -4.227 -4.316 1 94.12 136 PRO B C 1
ATOM 4232 O O . PRO B 1 136 ? 19.969 -4.375 -4.754 1 94.12 136 PRO B O 1
ATOM 4235 N N . ARG B 1 137 ? 18.406 -5.113 -3.492 1 95.06 137 ARG B N 1
ATOM 4236 C CA . ARG B 1 137 ? 19.172 -6.23 -2.951 1 95.06 137 ARG B CA 1
ATOM 4237 C C . ARG B 1 137 ? 19.438 -7.285 -4.023 1 95.06 137 ARG B C 1
ATOM 4239 O O . ARG B 1 137 ? 20.516 -7.879 -4.062 1 95.06 137 ARG B O 1
ATOM 4246 N N . VAL B 1 138 ? 18.406 -7.52 -4.859 1 97.25 138 VAL B N 1
ATOM 4247 C CA . VAL B 1 138 ? 18.578 -8.484 -5.941 1 97.25 138 VAL B CA 1
ATOM 4248 C C . VAL B 1 138 ? 19.641 -7.977 -6.922 1 97.25 138 VAL B C 1
ATOM 4250 O O . VAL B 1 138 ? 20.484 -8.75 -7.395 1 97.25 138 VAL B O 1
ATOM 4253 N N . LEU B 1 139 ? 19.609 -6.68 -7.164 1 97.44 139 LEU B N 1
ATOM 4254 C CA . LEU B 1 139 ? 20.609 -6.09 -8.031 1 97.44 139 LEU B CA 1
ATOM 4255 C C . LEU B 1 139 ? 22 -6.266 -7.445 1 97.44 139 LEU B C 1
ATOM 4257 O O . LEU B 1 139 ? 22.953 -6.613 -8.164 1 97.44 139 LEU B O 1
ATOM 4261 N N . THR B 1 140 ? 22.141 -6.086 -6.18 1 96.88 140 THR B N 1
ATOM 4262 C CA . THR B 1 140 ? 23.422 -6.254 -5.496 1 96.88 140 THR B CA 1
ATOM 4263 C C . THR B 1 140 ? 23.906 -7.695 -5.617 1 96.88 140 THR B C 1
ATOM 4265 O O . THR B 1 140 ? 25.094 -7.934 -5.871 1 96.88 140 THR B O 1
ATOM 4268 N N . SER B 1 141 ? 23.047 -8.602 -5.453 1 96.19 141 SER B N 1
ATOM 4269 C CA . SER B 1 141 ? 23.375 -10.016 -5.555 1 96.19 141 SER B CA 1
ATOM 4270 C C . SER B 1 141 ? 23.75 -10.391 -6.984 1 96.19 141 SER B C 1
ATOM 4272 O O . SER B 1 141 ? 24.672 -11.188 -7.203 1 96.19 141 SER B O 1
ATOM 4274 N N . LEU B 1 142 ? 23.078 -9.828 -7.926 1 96.12 142 LEU B N 1
ATOM 4275 C CA . LEU B 1 142 ? 23.344 -10.102 -9.336 1 96.12 142 LEU B CA 1
ATOM 4276 C C . LEU B 1 142 ? 24.719 -9.57 -9.742 1 96.12 142 LEU B C 1
ATOM 4278 O O . LEU B 1 142 ? 25.406 -10.18 -10.562 1 96.12 142 LEU B O 1
ATOM 4282 N N . LYS B 1 143 ? 25.047 -8.484 -9.195 1 95.94 143 LYS B N 1
ATOM 4283 C CA . LYS B 1 143 ? 26.312 -7.824 -9.547 1 95.94 143 LYS B CA 1
ATOM 4284 C C . LYS B 1 143 ? 27.5 -8.672 -9.141 1 95.94 143 LYS B C 1
ATOM 4286 O O . LYS B 1 143 ? 28.609 -8.508 -9.68 1 95.94 143 LYS B O 1
ATOM 4291 N N . LYS B 1 144 ? 27.266 -9.547 -8.312 1 94.12 144 LYS B N 1
ATOM 4292 C CA . LYS B 1 144 ? 28.328 -10.453 -7.883 1 94.12 144 LYS B CA 1
ATOM 4293 C C . LYS B 1 144 ? 28.578 -11.539 -8.922 1 94.12 144 LYS B C 1
ATOM 4295 O O . LYS B 1 144 ? 29.594 -12.227 -8.875 1 94.12 144 LYS B O 1
ATOM 4300 N N . GLN B 1 145 ? 27.672 -11.641 -9.852 1 91.56 145 GLN B N 1
ATOM 4301 C CA . GLN B 1 145 ? 27.797 -12.633 -10.914 1 91.56 145 GLN B CA 1
ATOM 4302 C C . GLN B 1 145 ? 28.469 -12.039 -12.148 1 91.56 145 GLN B C 1
ATOM 4304 O O . GLN B 1 145 ? 28.328 -10.844 -12.422 1 91.56 145 GLN B O 1
ATOM 4309 N N . SER B 1 146 ? 29.172 -12.836 -12.852 1 91.06 146 SER B N 1
ATOM 4310 C CA . SER B 1 146 ? 29.844 -12.367 -14.055 1 91.06 146 SER B CA 1
ATOM 4311 C C . SER B 1 146 ? 28.875 -12.273 -15.234 1 91.06 146 SER B C 1
ATOM 4313 O O . SER B 1 146 ? 29.094 -11.484 -16.156 1 91.06 146 SER B O 1
ATOM 4315 N N . ASN B 1 147 ? 27.828 -12.977 -15.188 1 93.25 147 ASN B N 1
ATOM 4316 C CA . ASN B 1 147 ? 26.859 -13.016 -16.281 1 93.25 147 ASN B CA 1
ATOM 4317 C C . ASN B 1 147 ? 25.734 -12 -16.062 1 93.25 147 ASN B C 1
ATOM 4319 O O . ASN B 1 147 ? 25.844 -11.133 -15.195 1 93.25 147 ASN B O 1
ATOM 4323 N N . TYR B 1 148 ? 24.828 -11.906 -17.031 1 96.31 148 TYR B N 1
ATOM 4324 C CA . TYR B 1 148 ? 23.562 -11.188 -16.969 1 96.31 148 TYR B CA 1
ATOM 4325 C C . TYR B 1 148 ? 23.797 -9.68 -17.094 1 96.31 148 TYR B C 1
ATOM 4327 O O . TYR B 1 148 ? 23.281 -8.906 -16.281 1 96.31 148 TYR B O 1
ATOM 4335 N N . VAL B 1 149 ? 24.516 -9.312 -17.984 1 97.25 149 VAL B N 1
ATOM 4336 C CA . VAL B 1 149 ? 24.938 -7.926 -18.156 1 97.25 149 VAL B CA 1
ATOM 4337 C C . VAL B 1 149 ? 23.734 -7.059 -18.516 1 97.25 149 VAL B C 1
ATOM 4339 O O . VAL B 1 149 ? 23.562 -5.969 -17.969 1 97.25 149 VAL B O 1
ATOM 4342 N N . ALA B 1 150 ? 22.922 -7.516 -19.406 1 97.31 150 ALA B N 1
ATOM 4343 C CA . ALA B 1 150 ? 21.781 -6.738 -19.859 1 97.31 150 ALA B CA 1
ATOM 4344 C C . ALA B 1 150 ? 20.781 -6.516 -18.719 1 97.31 150 ALA B C 1
ATOM 4346 O O . ALA B 1 150 ? 20.25 -5.418 -18.562 1 97.31 150 ALA B O 1
ATOM 4347 N N . VAL B 1 151 ? 20.562 -7.539 -17.938 1 97.81 151 VAL B N 1
ATOM 4348 C CA . VAL B 1 151 ? 19.625 -7.441 -16.812 1 97.81 151 VAL B CA 1
ATOM 4349 C C . VAL B 1 151 ? 20.172 -6.473 -15.773 1 97.81 151 VAL B C 1
ATOM 4351 O O . VAL B 1 151 ? 19.453 -5.605 -15.281 1 97.81 151 VAL B O 1
ATOM 4354 N N . LYS B 1 152 ? 21.438 -6.574 -15.5 1 98 152 LYS B N 1
ATOM 4355 C CA . LYS B 1 152 ? 22.078 -5.691 -14.531 1 98 152 LYS B CA 1
ATOM 4356 C C . LYS B 1 152 ? 22 -4.234 -14.984 1 98 152 LYS B C 1
ATOM 4358 O O . LYS B 1 152 ? 21.688 -3.348 -14.188 1 98 152 LYS B O 1
ATOM 4363 N N . THR B 1 153 ? 22.266 -4.059 -16.188 1 98 153 THR B N 1
ATOM 4364 C CA . THR B 1 153 ? 22.266 -2.709 -16.75 1 98 153 THR B CA 1
ATOM 4365 C C . THR B 1 153 ? 20.875 -2.09 -16.656 1 98 153 THR B C 1
ATOM 4367 O O . THR B 1 153 ? 20.719 -0.929 -16.281 1 98 153 THR B O 1
ATOM 4370 N N . GLU B 1 154 ? 19.906 -2.867 -17 1 97.81 154 GLU B N 1
ATOM 4371 C CA . GLU B 1 154 ? 18.531 -2.375 -16.953 1 97.81 154 GLU B CA 1
ATOM 4372 C C . GLU B 1 154 ? 18.078 -2.1 -15.531 1 97.81 154 GLU B C 1
ATOM 4374 O O . GLU B 1 154 ? 17.422 -1.092 -15.266 1 97.81 154 GLU B O 1
ATOM 4379 N N . MET B 1 155 ? 18.406 -2.996 -14.617 1 98.12 155 MET B N 1
ATOM 4380 C CA . MET B 1 155 ? 18.031 -2.797 -13.219 1 98.12 155 MET B CA 1
ATOM 4381 C C . MET B 1 155 ? 18.719 -1.562 -12.648 1 98.12 155 MET B C 1
ATOM 4383 O O . MET B 1 155 ? 18.125 -0.814 -11.875 1 98.12 155 MET B O 1
ATOM 4387 N N . GLU B 1 156 ? 19.922 -1.353 -13.031 1 97.88 156 GLU B N 1
ATOM 4388 C CA . GLU B 1 156 ? 20.656 -0.167 -12.594 1 97.88 156 GLU B CA 1
ATOM 4389 C C . GLU B 1 156 ? 20.031 1.105 -13.148 1 97.88 156 GLU B C 1
ATOM 4391 O O . GLU B 1 156 ? 19.953 2.125 -12.461 1 97.88 156 GLU B O 1
ATOM 4396 N N . PHE B 1 157 ? 19.641 1.028 -14.328 1 98.06 157 PHE B N 1
ATOM 4397 C CA . PHE B 1 157 ? 18.984 2.166 -14.961 1 98.06 157 PHE B CA 1
ATOM 4398 C C . PHE B 1 157 ? 17.688 2.516 -14.219 1 98.06 157 PHE B C 1
ATOM 4400 O O . PHE B 1 157 ? 17.453 3.682 -13.898 1 98.06 157 PHE B O 1
ATOM 4407 N N . ILE B 1 158 ? 16.922 1.546 -13.961 1 97.69 158 ILE B N 1
ATOM 4408 C CA . ILE B 1 158 ? 15.656 1.754 -13.25 1 97.69 158 ILE B CA 1
ATOM 4409 C C . ILE B 1 158 ? 15.938 2.359 -11.875 1 97.69 158 ILE B C 1
ATOM 4411 O O . ILE B 1 158 ? 15.344 3.373 -11.508 1 97.69 158 ILE B O 1
ATOM 4415 N N . LYS B 1 159 ? 16.859 1.797 -11.141 1 96.69 159 LYS B N 1
ATOM 4416 C CA . LYS B 1 159 ? 17.156 2.205 -9.766 1 96.69 159 LYS B CA 1
ATOM 4417 C C . LYS B 1 159 ? 17.672 3.643 -9.719 1 96.69 159 LYS B C 1
ATOM 4419 O O . LYS B 1 159 ? 17.406 4.367 -8.758 1 96.69 159 LYS B O 1
ATOM 4424 N N . SER B 1 160 ? 18.281 4.086 -10.773 1 96.19 160 SER B N 1
ATOM 4425 C CA . SER B 1 160 ? 18.906 5.402 -10.797 1 96.19 160 SER B CA 1
ATOM 4426 C C . SER B 1 160 ? 17.984 6.449 -11.398 1 96.19 160 SER B C 1
ATOM 4428 O O . SER B 1 160 ? 18.328 7.633 -11.453 1 96.19 160 SER B O 1
ATOM 4430 N N . SER B 1 161 ? 16.859 6.094 -11.773 1 96.88 161 SER B N 1
ATOM 4431 C CA . SER B 1 161 ? 15.945 7.004 -12.453 1 96.88 161 SER B CA 1
ATOM 4432 C C . SER B 1 161 ? 15.195 7.879 -11.461 1 96.88 161 SER B C 1
ATOM 4434 O O . SER B 1 161 ? 15.016 7.496 -10.305 1 96.88 161 SER B O 1
ATOM 4436 N N . VAL B 1 162 ? 14.688 9.008 -11.938 1 95.19 162 VAL B N 1
ATOM 4437 C CA . VAL B 1 162 ? 13.906 9.922 -11.117 1 95.19 162 VAL B CA 1
ATOM 4438 C C . VAL B 1 162 ? 12.531 9.328 -10.844 1 95.19 162 VAL B C 1
ATOM 4440 O O . VAL B 1 162 ? 11.953 9.547 -9.773 1 95.19 162 VAL B O 1
ATOM 4443 N N . GLU B 1 163 ? 12.047 8.547 -11.781 1 96.62 163 GLU B N 1
ATOM 4444 C CA . GLU B 1 163 ? 10.75 7.91 -11.617 1 96.62 163 GLU B CA 1
ATOM 4445 C C . GLU B 1 163 ? 10.766 6.906 -10.469 1 96.62 163 GLU B C 1
ATOM 4447 O O . GLU B 1 163 ? 9.875 6.918 -9.617 1 96.62 163 GLU B O 1
ATOM 4452 N N . TYR B 1 164 ? 11.82 6.109 -10.43 1 96.56 164 TYR B N 1
ATOM 4453 C CA . TYR B 1 164 ? 11.953 5.125 -9.367 1 96.56 164 TYR B CA 1
ATOM 4454 C C . TYR B 1 164 ? 12.102 5.805 -8.008 1 96.56 164 TYR B C 1
ATOM 4456 O O . TYR B 1 164 ? 11.492 5.379 -7.023 1 96.56 164 TYR B O 1
ATOM 4464 N N . ALA B 1 165 ? 12.875 6.789 -8.008 1 95.25 165 ALA B N 1
ATOM 4465 C CA . ALA B 1 165 ? 13.094 7.523 -6.766 1 95.25 165 ALA B CA 1
ATOM 4466 C C . ALA B 1 165 ? 11.781 8.109 -6.242 1 95.25 165 ALA B C 1
ATOM 4468 O O . ALA B 1 165 ? 11.5 8.047 -5.047 1 95.25 165 ALA B O 1
ATOM 4469 N N . TYR B 1 166 ? 11.031 8.719 -7.113 1 96 166 TYR B N 1
ATOM 4470 C CA . TYR B 1 166 ? 9.766 9.32 -6.711 1 96 166 TYR B CA 1
ATOM 4471 C C . TYR B 1 166 ? 8.805 8.258 -6.188 1 96 166 TYR B C 1
ATOM 4473 O O . TYR B 1 166 ? 8.188 8.438 -5.133 1 96 166 TYR B O 1
ATOM 4481 N N . ILE B 1 167 ? 8.703 7.125 -6.879 1 96.12 167 ILE B N 1
ATOM 4482 C CA . ILE B 1 167 ? 7.809 6.039 -6.492 1 96.12 167 ILE B CA 1
ATOM 4483 C C . ILE B 1 167 ? 8.203 5.508 -5.117 1 96.12 167 ILE B C 1
ATOM 4485 O O . ILE B 1 167 ? 7.363 5.367 -4.23 1 96.12 167 ILE B O 1
ATOM 4489 N N . SER B 1 168 ? 9.453 5.215 -4.973 1 93.56 168 SER B N 1
ATOM 4490 C CA . SER B 1 168 ? 9.977 4.594 -3.762 1 93.56 168 SER B CA 1
ATOM 4491 C C . SER B 1 168 ? 9.828 5.516 -2.557 1 93.56 168 SER B C 1
ATOM 4493 O O . SER B 1 168 ? 9.344 5.094 -1.503 1 93.56 168 SER B O 1
ATOM 4495 N N . GLU B 1 169 ? 10.148 6.734 -2.727 1 91.94 169 GLU B N 1
ATOM 4496 C CA . GLU B 1 169 ? 10.156 7.656 -1.595 1 91.94 169 GLU B CA 1
ATOM 4497 C C . GLU B 1 169 ? 8.742 8.125 -1.248 1 91.94 169 GLU B C 1
ATOM 4499 O O . GLU B 1 169 ? 8.43 8.336 -0.077 1 91.94 169 GLU B O 1
ATOM 4504 N N . PHE B 1 170 ? 7.949 8.336 -2.273 1 93.25 170 PHE B N 1
ATOM 4505 C CA . PHE B 1 170 ? 6.547 8.633 -2.02 1 93.25 170 PHE B CA 1
ATOM 4506 C C . PHE B 1 170 ? 5.891 7.52 -1.216 1 93.25 170 PHE B C 1
ATOM 4508 O O . PHE B 1 170 ? 5.215 7.781 -0.218 1 93.25 170 PHE B O 1
ATOM 4515 N N . ASN B 1 171 ? 6.098 6.312 -1.655 1 91.38 171 ASN B N 1
ATOM 4516 C CA . ASN B 1 171 ? 5.508 5.152 -0.995 1 91.38 171 ASN B CA 1
ATOM 4517 C C . ASN B 1 171 ? 6.016 5.004 0.436 1 91.38 171 ASN B C 1
ATOM 4519 O O . ASN B 1 171 ? 5.242 4.711 1.348 1 91.38 171 ASN B O 1
ATOM 4523 N N . ASN B 1 172 ? 7.254 5.188 0.618 1 86.81 172 ASN B N 1
ATOM 4524 C CA . ASN B 1 172 ? 7.844 5.055 1.945 1 86.81 172 ASN B CA 1
ATOM 4525 C C . ASN B 1 172 ? 7.316 6.117 2.902 1 86.81 172 ASN B C 1
ATOM 4527 O O . ASN B 1 172 ? 7.09 5.84 4.082 1 86.81 172 ASN B O 1
ATOM 4531 N N . LYS B 1 173 ? 7.188 7.238 2.406 1 88.31 173 LYS B N 1
ATOM 4532 C CA . LYS B 1 173 ? 6.652 8.328 3.221 1 88.31 173 LYS B CA 1
ATOM 4533 C C . LYS B 1 173 ? 5.219 8.031 3.654 1 88.31 173 LYS B C 1
ATOM 4535 O O . LYS B 1 173 ? 4.891 8.125 4.84 1 88.31 173 LYS B O 1
ATOM 4540 N N . VAL B 1 174 ? 4.406 7.656 2.721 1 87.75 174 VAL B N 1
ATOM 4541 C CA . VAL B 1 174 ? 2.984 7.434 2.957 1 87.75 174 VAL B CA 1
ATOM 4542 C C . VAL B 1 174 ? 2.797 6.258 3.912 1 87.75 174 VAL B C 1
ATOM 4544 O O . VAL B 1 174 ? 1.929 6.289 4.785 1 87.75 174 VAL B O 1
ATOM 4547 N N . LYS B 1 175 ? 3.607 5.344 3.805 1 82.38 175 LYS B N 1
ATOM 4548 C CA . LYS B 1 175 ? 3.465 4.129 4.598 1 82.38 175 LYS B CA 1
ATOM 4549 C C . LYS B 1 175 ? 3.941 4.348 6.031 1 82.38 175 LYS B C 1
ATOM 4551 O O . LYS B 1 175 ? 3.373 3.791 6.973 1 82.38 175 LYS B O 1
ATOM 4556 N N . HIS B 1 176 ? 5.047 5.172 6.133 1 76.06 176 HIS B N 1
ATOM 4557 C CA . HIS B 1 176 ? 5.73 5.141 7.422 1 76.06 176 HIS B CA 1
ATOM 4558 C C . HIS B 1 176 ? 5.68 6.504 8.102 1 76.06 176 HIS B C 1
ATOM 4560 O O . HIS B 1 176 ? 5.961 6.617 9.297 1 76.06 176 HIS B O 1
ATOM 4566 N N . ILE B 1 177 ? 5.387 7.469 7.395 1 83.25 177 ILE B N 1
ATOM 4567 C CA . ILE B 1 177 ? 5.523 8.797 7.984 1 83.25 177 ILE B CA 1
ATOM 4568 C C . ILE B 1 177 ? 4.18 9.516 7.949 1 83.25 177 ILE B C 1
ATOM 4570 O O . ILE B 1 177 ? 3.465 9.555 8.953 1 83.25 177 ILE B O 1
ATOM 4574 N N . SER B 1 178 ? 3.795 9.977 6.766 1 82.38 178 SER B N 1
ATOM 4575 C CA . SER B 1 178 ? 2.533 10.703 6.66 1 82.38 178 SER B CA 1
ATOM 4576 C C . SER B 1 178 ? 2.076 10.812 5.211 1 82.38 178 SER B C 1
ATOM 4578 O O . SER B 1 178 ? 2.879 10.664 4.289 1 82.38 178 SER B O 1
ATOM 4580 N N . ASP B 1 179 ? 0.875 11.18 5.16 1 82.44 179 ASP B N 1
ATOM 4581 C CA . ASP B 1 179 ? 0.255 11.367 3.854 1 82.44 179 ASP B CA 1
ATOM 4582 C C . ASP B 1 179 ? 0.939 12.492 3.078 1 82.44 179 ASP B C 1
ATOM 4584 O O . ASP B 1 179 ? 1.516 13.406 3.676 1 82.44 179 ASP B O 1
ATOM 4588 N N . ALA B 1 180 ? 0.931 12.273 1.776 1 80.81 180 ALA B N 1
ATOM 4589 C CA . ALA B 1 180 ? 1.335 13.383 0.912 1 80.81 180 ALA B CA 1
ATOM 4590 C C . ALA B 1 180 ? 0.212 14.406 0.768 1 80.81 180 ALA B C 1
ATOM 4592 O O . ALA B 1 180 ? -0.949 14.039 0.569 1 80.81 180 ALA B O 1
ATOM 4593 N N . LYS B 1 181 ? 0.558 15.609 0.893 1 84.31 181 LYS B N 1
ATOM 4594 C CA . LYS B 1 181 ? -0.448 16.656 0.78 1 84.31 181 LYS B CA 1
ATOM 4595 C C . LYS B 1 181 ? -0.86 16.875 -0.673 1 84.31 181 LYS B C 1
ATOM 4597 O O . LYS B 1 181 ? -0.007 16.969 -1.558 1 84.31 181 LYS B O 1
ATOM 4602 N N . LEU B 1 182 ? -2.162 16.844 -0.879 1 89.81 182 LEU B N 1
ATOM 4603 C CA . LEU B 1 182 ? -2.717 17.125 -2.197 1 89.81 182 LEU B CA 1
ATOM 4604 C C . LEU B 1 182 ? -3.285 18.547 -2.254 1 89.81 182 LEU B C 1
ATOM 4606 O O . LEU B 1 182 ? -3.898 19.016 -1.291 1 89.81 182 LEU B O 1
ATOM 4610 N N . VAL B 1 183 ? -2.977 19.156 -3.303 1 87.88 183 VAL B N 1
ATOM 4611 C CA . VAL B 1 183 ? -3.572 20.469 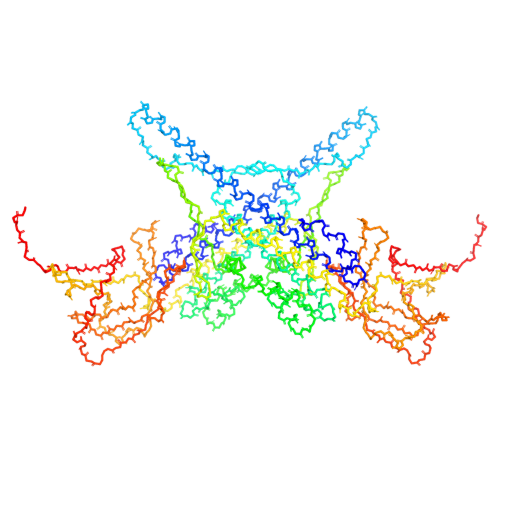-3.574 1 87.88 183 VAL B CA 1
ATOM 4612 C C . VAL B 1 183 ? -4.496 20.375 -4.785 1 87.88 183 VAL B C 1
ATOM 4614 O O . VAL B 1 183 ? -4.031 20.234 -5.918 1 87.88 183 VAL B O 1
ATOM 4617 N N . VAL B 1 184 ? -5.773 20.453 -4.449 1 87.31 184 VAL B N 1
ATOM 4618 C CA . VAL B 1 184 ? -6.781 20.453 -5.5 1 87.31 184 VAL B CA 1
ATOM 4619 C C . VAL B 1 184 ? -7.625 21.734 -5.398 1 87.31 184 VAL B C 1
ATOM 4621 O O . VAL B 1 184 ? -8.367 21.906 -4.43 1 87.31 184 VAL B O 1
ATOM 4624 N N . SER B 1 185 ? -7.332 22.562 -6.328 1 84.31 185 SER B N 1
ATOM 4625 C CA . SER B 1 185 ? -8.039 23.844 -6.297 1 84.31 185 SER B CA 1
ATOM 4626 C C . SER B 1 185 ? -8.672 24.156 -7.648 1 84.31 185 SER B C 1
ATOM 4628 O O . SER B 1 185 ? -8.188 23.688 -8.688 1 84.31 185 SER B O 1
ATOM 4630 N N . ARG B 1 186 ? -9.852 24.766 -7.535 1 82.19 186 ARG B N 1
ATOM 4631 C CA . ARG B 1 186 ? -10.555 25.234 -8.727 1 82.19 186 ARG B CA 1
ATOM 4632 C C . ARG B 1 186 ? -11.016 26.672 -8.562 1 82.19 186 ARG B C 1
ATOM 4634 O O . ARG B 1 186 ? -11.508 27.062 -7.5 1 82.19 186 ARG B O 1
ATOM 4641 N N . SER B 1 187 ? -10.648 27.375 -9.641 1 76.56 187 SER B N 1
ATOM 4642 C CA . SER B 1 187 ? -11.07 28.766 -9.633 1 76.56 187 SER B CA 1
ATOM 4643 C C . SER B 1 187 ? -12.539 28.891 -10.023 1 76.56 187 SER B C 1
ATOM 4645 O O . SER B 1 187 ? -13.008 28.219 -10.945 1 76.56 187 SER B O 1
ATOM 4647 N N . ILE B 1 188 ? -13.164 29.656 -9.32 1 71.94 188 ILE B N 1
ATOM 4648 C CA . ILE B 1 188 ? -14.57 29.922 -9.609 1 71.94 188 ILE B CA 1
ATOM 4649 C C . ILE B 1 188 ? -14.688 30.875 -10.797 1 71.94 188 ILE B C 1
ATOM 4651 O O . ILE B 1 188 ? -15.719 30.891 -11.477 1 71.94 188 ILE B O 1
ATOM 4655 N N . LEU B 1 189 ? -13.539 31.547 -11.094 1 69.38 189 LEU B N 1
ATOM 4656 C CA . LEU B 1 189 ? -13.609 32.594 -12.102 1 69.38 189 LEU B CA 1
ATOM 4657 C C . LEU B 1 189 ? -13.305 32.062 -13.492 1 69.38 189 LEU B C 1
ATOM 4659 O O . LEU B 1 189 ? -14.008 32.375 -14.453 1 69.38 189 LEU B O 1
ATOM 4663 N N . ASP B 1 190 ? -12.266 31.344 -13.68 1 69.88 190 ASP B N 1
ATOM 4664 C CA . ASP B 1 190 ? -11.844 30.969 -15.031 1 69.88 190 ASP B CA 1
ATOM 4665 C C . ASP B 1 190 ? -11.688 29.453 -15.164 1 69.88 190 ASP B C 1
ATOM 4667 O O . ASP B 1 190 ? -11.047 28.984 -16.094 1 69.88 190 ASP B O 1
ATOM 4671 N N . ASN B 1 191 ? -12.25 28.766 -14.352 1 69.69 191 ASN B N 1
ATOM 4672 C CA . ASN B 1 191 ? -12.234 27.312 -14.398 1 69.69 191 ASN B CA 1
ATOM 4673 C C . ASN B 1 191 ? -10.812 26.766 -14.312 1 69.69 191 ASN B C 1
ATOM 4675 O O . ASN B 1 191 ? -10.578 25.594 -14.609 1 69.69 191 ASN B O 1
ATOM 4679 N N . SER B 1 192 ? -9.852 27.703 -14.078 1 79.06 192 SER B N 1
ATOM 4680 C CA . SER B 1 192 ? -8.5 27.188 -13.891 1 79.06 192 SER B CA 1
ATOM 4681 C C . SER B 1 192 ? -8.367 26.453 -12.57 1 79.06 192 SER B C 1
ATOM 4683 O O . SER B 1 192 ? -9.18 26.641 -11.656 1 79.06 192 SER B O 1
ATOM 4685 N N . GLY B 1 193 ? -7.59 25.391 -12.617 1 83.38 193 GLY B N 1
ATOM 4686 C CA . GLY B 1 193 ? -7.414 24.625 -11.391 1 83.38 193 GLY B CA 1
ATOM 4687 C C . GLY B 1 193 ? -6.027 24.031 -11.25 1 83.38 193 GLY B C 1
ATOM 4688 O O . GLY B 1 193 ? -5.215 24.109 -12.172 1 83.38 193 GLY B O 1
ATOM 4689 N N . LYS B 1 194 ? -5.715 23.719 -10.078 1 89.12 194 LYS B N 1
ATOM 4690 C CA . LYS B 1 194 ? -4.461 23.047 -9.75 1 89.12 194 LYS B CA 1
ATOM 4691 C C . LYS B 1 194 ? -4.715 21.672 -9.141 1 89.12 194 LYS B C 1
ATOM 4693 O O . LYS B 1 194 ? -5.621 21.5 -8.32 1 89.12 194 LYS B O 1
ATOM 4698 N N . ASN B 1 195 ? -4.148 20.719 -9.711 1 94 195 ASN B N 1
ATOM 4699 C CA . ASN B 1 195 ? -4.121 19.359 -9.18 1 94 195 ASN B CA 1
ATOM 4700 C C . ASN B 1 195 ? -2.691 18.891 -8.922 1 94 195 ASN B C 1
ATOM 4702 O O . ASN B 1 195 ? -2.041 18.344 -9.812 1 94 195 ASN B O 1
ATOM 4706 N N . LEU B 1 196 ? -2.236 19.031 -7.652 1 94.44 196 LEU B N 1
ATOM 4707 C CA . LEU B 1 196 ? -0.818 18.812 -7.383 1 94.44 196 LEU B CA 1
ATOM 4708 C C . LEU B 1 196 ? -0.623 17.891 -6.191 1 94.44 196 LEU B C 1
ATOM 4710 O O . LEU B 1 196 ? -1.441 17.875 -5.27 1 94.44 196 LEU B O 1
ATOM 4714 N N . ILE B 1 197 ? 0.389 17.078 -6.262 1 94.06 197 ILE B N 1
ATOM 4715 C CA . ILE B 1 197 ? 0.987 16.5 -5.062 1 94.06 197 ILE B CA 1
ATOM 4716 C C . ILE B 1 197 ? 2.062 17.438 -4.52 1 94.06 197 ILE B C 1
ATOM 4718 O O . ILE B 1 197 ? 3.004 17.797 -5.23 1 94.06 197 ILE B O 1
ATOM 4722 N N . SER B 1 198 ? 1.976 17.797 -3.328 1 89.69 198 SER B N 1
ATOM 4723 C CA . SER B 1 198 ? 2.889 18.766 -2.744 1 89.69 198 SER B CA 1
ATOM 4724 C C . SER B 1 198 ? 4.297 18.203 -2.617 1 89.69 198 SER B C 1
ATOM 4726 O O . SER B 1 198 ? 4.492 16.984 -2.686 1 89.69 198 SER B O 1
ATOM 4728 N N . SER B 1 199 ? 5.195 19.141 -2.453 1 89.12 199 SER B N 1
ATOM 4729 C CA . SER B 1 199 ? 6.586 18.734 -2.258 1 89.12 199 SER B CA 1
ATOM 4730 C C . SER B 1 199 ? 6.77 18.016 -0.926 1 89.12 199 SER B C 1
ATOM 4732 O O . SER B 1 199 ? 5.965 18.188 -0.008 1 89.12 199 SER B O 1
ATOM 4734 N N . PHE B 1 200 ? 7.82 17.25 -0.917 1 86.31 200 PHE B N 1
ATOM 4735 C CA . PHE B 1 200 ? 8.188 16.594 0.332 1 86.31 200 PHE B CA 1
ATOM 4736 C C . PHE B 1 200 ? 9.68 16.266 0.353 1 86.31 200 PHE B C 1
ATOM 4738 O O . PHE B 1 200 ? 10.344 16.312 -0.685 1 86.31 200 PHE B O 1
ATOM 4745 N N . VAL B 1 201 ? 10.164 16.078 1.529 1 80.75 201 VAL B N 1
ATOM 4746 C CA . VAL B 1 201 ? 11.57 15.734 1.707 1 80.75 201 VAL B CA 1
ATOM 4747 C C . VAL B 1 201 ? 11.688 14.305 2.225 1 80.75 201 VAL B C 1
ATOM 4749 O O . VAL B 1 201 ? 10.906 13.883 3.078 1 80.75 201 VAL B O 1
ATOM 4752 N N . LYS B 1 202 ? 12.602 13.625 1.59 1 78.06 202 LYS B N 1
ATOM 4753 C CA . LYS B 1 202 ? 12.914 12.273 2.061 1 78.06 202 LYS B CA 1
ATOM 4754 C C . LYS B 1 202 ? 14.422 12.016 2.02 1 78.06 202 LYS B C 1
ATOM 4756 O O . LYS B 1 202 ? 15.07 12.281 1.007 1 78.06 202 LYS B O 1
ATOM 4761 N N . LYS B 1 203 ? 14.898 11.531 3.119 1 74.31 203 LYS B N 1
ATOM 4762 C CA . LYS B 1 203 ? 16.328 11.289 3.287 1 74.31 203 LYS B CA 1
ATOM 4763 C C . LYS B 1 203 ? 17.141 12.516 2.879 1 74.31 203 LYS B C 1
ATOM 4765 O O . LYS B 1 203 ? 18.141 12.398 2.158 1 74.31 203 LYS B O 1
ATOM 4770 N N . GLY B 1 204 ? 16.562 13.617 3.18 1 71.56 204 GLY B N 1
ATOM 4771 C CA . GLY B 1 204 ? 17.266 14.875 2.957 1 71.56 204 GLY B CA 1
ATOM 4772 C C . GLY B 1 204 ? 17.125 15.391 1.535 1 71.56 204 GLY B C 1
ATOM 4773 O O . GLY B 1 204 ? 17.609 16.469 1.214 1 71.56 204 GLY B O 1
ATOM 4774 N N . GLU B 1 205 ? 16.484 14.656 0.683 1 82.19 205 GLU B N 1
ATOM 4775 C CA . GLU B 1 205 ? 16.328 15.078 -0.707 1 82.19 205 GLU B CA 1
ATOM 4776 C C . GLU B 1 205 ? 14.922 15.594 -0.97 1 82.19 205 GLU B C 1
ATOM 4778 O O . GLU B 1 205 ? 13.938 14.938 -0.63 1 82.19 205 GLU B O 1
ATOM 4783 N N . PRO B 1 206 ? 14.914 16.719 -1.58 1 86.5 206 PRO B N 1
ATOM 4784 C CA . PRO B 1 206 ? 13.602 17.297 -1.86 1 86.5 206 PRO B CA 1
ATOM 4785 C C . PRO B 1 206 ? 12.969 16.75 -3.141 1 86.5 206 PRO B C 1
ATOM 4787 O O . PRO B 1 206 ? 13.672 16.516 -4.125 1 86.5 206 PRO B O 1
ATOM 4790 N N . PHE B 1 207 ? 11.727 16.516 -3.15 1 90.62 207 PHE B N 1
ATOM 4791 C CA . PHE B 1 207 ? 10.891 16.219 -4.309 1 90.62 207 PHE B CA 1
ATOM 4792 C C . PHE B 1 207 ? 9.883 17.344 -4.555 1 90.62 207 PHE B C 1
ATOM 4794 O O . PHE B 1 207 ? 9.031 17.625 -3.707 1 90.62 207 PHE B O 1
ATOM 4801 N N . LYS B 1 208 ? 10.031 17.906 -5.598 1 90.44 208 LYS B N 1
ATOM 4802 C CA . LYS B 1 208 ? 9.203 19.062 -5.922 1 90.44 208 LYS B CA 1
ATOM 4803 C C . LYS B 1 208 ? 7.75 18.656 -6.141 1 90.44 208 LYS B C 1
ATOM 4805 O O . LYS B 1 208 ? 7.453 17.484 -6.348 1 90.44 208 LYS B O 1
ATOM 4810 N N . GLU B 1 209 ? 6.973 19.703 -6.082 1 92.94 209 GLU B N 1
ATOM 4811 C CA . GLU B 1 209 ? 5.559 19.5 -6.371 1 92.94 209 GLU B CA 1
ATOM 4812 C C . GLU B 1 209 ? 5.355 18.969 -7.789 1 92.94 209 GLU B C 1
ATOM 4814 O O . GLU B 1 209 ? 6.094 19.344 -8.703 1 92.94 209 GLU B O 1
ATOM 4819 N N . GLN B 1 210 ? 4.391 18.078 -7.91 1 95.31 210 GLN B N 1
ATOM 4820 C CA . GLN B 1 210 ? 4.113 17.453 -9.203 1 95.31 210 GLN B CA 1
ATOM 4821 C C . GLN B 1 210 ? 2.633 17.562 -9.555 1 95.31 210 GLN B C 1
ATOM 4823 O O . GLN B 1 210 ? 1.771 17.422 -8.688 1 95.31 210 GLN B O 1
ATOM 4828 N N . GLU B 1 211 ? 2.418 17.828 -10.805 1 96.88 211 GLU B N 1
ATOM 4829 C CA . GLU B 1 211 ? 1.054 17.703 -11.305 1 96.88 211 GLU B CA 1
ATOM 4830 C C . GLU B 1 211 ? 0.592 16.25 -11.312 1 96.88 211 GLU B C 1
ATOM 4832 O O . GLU B 1 211 ? 1.302 15.367 -11.797 1 96.88 211 GLU B O 1
ATOM 4837 N N . ILE B 1 212 ? -0.574 15.992 -10.852 1 97.25 212 ILE B N 1
ATOM 4838 C CA . ILE B 1 212 ? -1.035 14.641 -10.539 1 97.25 212 ILE B CA 1
ATOM 4839 C C . ILE B 1 212 ? -1.071 13.805 -11.82 1 97.25 212 ILE B C 1
ATOM 4841 O O . ILE B 1 212 ? -0.448 12.742 -11.891 1 97.25 212 ILE B O 1
ATOM 4845 N N . ASN B 1 213 ? -1.769 14.242 -12.852 1 97 213 ASN B N 1
ATOM 4846 C CA . ASN B 1 213 ? -1.901 13.461 -14.078 1 97 213 ASN B CA 1
ATOM 4847 C C . ASN B 1 213 ? -0.545 13.211 -14.734 1 97 213 ASN B C 1
ATOM 4849 O O . ASN B 1 213 ? -0.3 12.125 -15.266 1 97 213 ASN B O 1
ATOM 4853 N N . THR B 1 214 ? 0.282 14.164 -14.641 1 97.62 214 THR B N 1
ATOM 4854 C CA . THR B 1 214 ? 1.589 14.07 -15.281 1 97.62 214 THR B CA 1
ATOM 4855 C C . THR B 1 214 ? 2.461 13.031 -14.586 1 97.62 214 THR B C 1
ATOM 4857 O O . THR B 1 214 ? 3.025 12.148 -15.234 1 97.62 214 THR B O 1
ATOM 4860 N N . ILE B 1 215 ? 2.555 13.141 -13.273 1 98 215 ILE B N 1
ATOM 4861 C CA . ILE B 1 215 ? 3.445 12.25 -12.539 1 98 215 ILE B CA 1
ATOM 4862 C C . ILE B 1 215 ? 2.904 10.82 -12.586 1 98 215 ILE B C 1
ATOM 4864 O O . ILE B 1 215 ? 3.674 9.859 -12.656 1 98 215 ILE B O 1
ATOM 4868 N N . VAL B 1 216 ? 1.573 10.617 -12.609 1 98.25 216 VAL B N 1
ATOM 4869 C CA . VAL B 1 216 ? 0.941 9.305 -12.672 1 98.25 216 VAL B CA 1
ATOM 4870 C C . VAL B 1 216 ? 1.208 8.664 -14.039 1 98.25 216 VAL B C 1
ATOM 4872 O O . VAL B 1 216 ? 1.638 7.516 -14.117 1 98.25 216 VAL B O 1
ATOM 4875 N N . ALA B 1 217 ? 1.047 9.422 -15.047 1 98.06 217 ALA B N 1
ATOM 4876 C CA . ALA B 1 217 ? 1.263 8.914 -16.406 1 98.06 217 ALA B CA 1
ATOM 4877 C C . ALA B 1 217 ? 2.734 8.586 -16.641 1 98.06 217 ALA B C 1
ATOM 4879 O O . ALA B 1 217 ? 3.062 7.551 -17.219 1 98.06 217 ALA B O 1
ATOM 4880 N N . GLN B 1 218 ? 3.543 9.453 -16.188 1 98.25 218 GLN B N 1
ATOM 4881 C CA . GLN B 1 218 ? 4.977 9.312 -16.422 1 98.25 218 GLN B CA 1
ATOM 4882 C C . GLN B 1 218 ? 5.523 8.078 -15.695 1 98.25 218 GLN B C 1
ATOM 4884 O O . GLN B 1 218 ? 6.254 7.285 -16.297 1 98.25 218 GLN B O 1
ATOM 4889 N N . THR B 1 219 ? 5.215 7.934 -14.492 1 98.44 219 THR B N 1
ATOM 4890 C CA . THR B 1 219 ? 5.75 6.828 -13.711 1 98.44 219 THR B CA 1
ATOM 4891 C C . THR B 1 219 ? 5.164 5.5 -14.172 1 98.44 219 THR B C 1
ATOM 4893 O O . THR B 1 219 ? 5.859 4.484 -14.211 1 98.44 219 THR B O 1
ATOM 4896 N N . TYR B 1 220 ? 3.861 5.457 -14.562 1 98.38 220 TYR B N 1
ATOM 4897 C CA . TYR B 1 220 ? 3.254 4.238 -15.078 1 98.38 220 TYR B CA 1
ATOM 4898 C C . TYR B 1 220 ? 3.947 3.783 -16.359 1 98.38 220 TYR B C 1
ATOM 4900 O O . TYR B 1 220 ? 4.332 2.619 -16.484 1 98.38 220 TYR B O 1
ATOM 4908 N N . SER B 1 221 ? 4.082 4.719 -17.266 1 97.81 221 SER B N 1
ATOM 4909 C CA . SER B 1 221 ? 4.695 4.402 -18.562 1 97.81 221 SER B CA 1
ATOM 4910 C C . SER B 1 221 ? 6.133 3.924 -18.375 1 97.81 221 SER B C 1
ATOM 4912 O O . SER B 1 221 ? 6.594 3.045 -19.109 1 97.81 221 SER B O 1
ATOM 4914 N N . PHE B 1 222 ? 6.816 4.582 -17.516 1 97.94 222 PHE B N 1
ATOM 4915 C CA . PHE B 1 222 ? 8.195 4.211 -17.234 1 97.94 222 PHE B CA 1
ATOM 4916 C C . PHE B 1 222 ? 8.281 2.771 -16.734 1 97.94 222 PHE B C 1
ATOM 4918 O O . PHE B 1 222 ? 9.055 1.972 -17.266 1 97.94 222 PHE B O 1
ATOM 4925 N N . ILE B 1 223 ? 7.465 2.379 -15.719 1 97.5 223 ILE B N 1
ATOM 4926 C CA . ILE B 1 223 ? 7.523 1.047 -15.125 1 97.5 223 ILE B CA 1
ATOM 4927 C C . ILE B 1 223 ? 7.051 0.008 -16.141 1 97.5 223 ILE B C 1
ATOM 4929 O O . I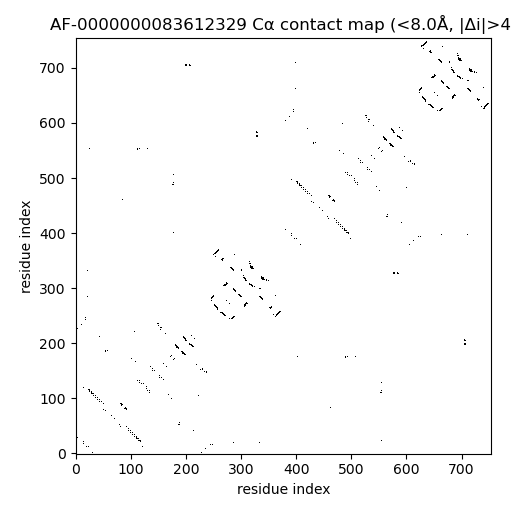LE B 1 223 ? 7.645 -1.068 -16.25 1 97.5 223 ILE B O 1
ATOM 4933 N N . GLU B 1 224 ? 5.988 0.322 -16.844 1 96.5 224 GLU B N 1
ATOM 4934 C CA . GLU B 1 224 ? 5.465 -0.608 -17.844 1 96.5 224 GLU B CA 1
ATOM 4935 C C . GLU B 1 224 ? 6.52 -0.943 -18.891 1 96.5 224 GLU B C 1
ATOM 4937 O O . GLU B 1 224 ? 6.75 -2.115 -19.203 1 96.5 224 GLU B O 1
ATOM 4942 N N . SER B 1 225 ? 7.16 0.067 -19.359 1 96.38 225 SER B N 1
ATOM 4943 C CA . SER B 1 225 ? 8.148 -0.116 -20.422 1 96.38 225 SER B CA 1
ATOM 4944 C C . SER B 1 225 ? 9.367 -0.872 -19.922 1 96.38 225 SER B C 1
ATOM 4946 O O . SER B 1 225 ? 9.883 -1.764 -20.594 1 96.38 225 SER B O 1
ATOM 4948 N N . HIS B 1 226 ? 9.773 -0.535 -18.781 1 96 226 HIS B N 1
ATOM 4949 C CA . HIS B 1 226 ? 11.008 -1.123 -18.281 1 96 226 HIS B CA 1
ATOM 4950 C C . HIS B 1 226 ? 10.766 -2.52 -17.719 1 96 226 HIS B C 1
ATOM 4952 O O . HIS B 1 226 ? 11.688 -3.342 -17.672 1 96 226 HIS B O 1
ATOM 4958 N N . LEU B 1 227 ? 9.586 -2.773 -17.281 1 94.62 227 LEU B N 1
ATOM 4959 C CA . LEU B 1 227 ? 9.227 -4.137 -16.906 1 94.62 227 LEU B CA 1
ATOM 4960 C C . LEU B 1 227 ? 9.32 -5.07 -18.109 1 94.62 227 LEU B C 1
ATOM 4962 O O . LEU B 1 227 ? 9.859 -6.172 -18.016 1 94.62 227 LEU B O 1
ATOM 4966 N N . ASP B 1 228 ? 8.82 -4.582 -19.188 1 92.94 228 ASP B N 1
ATOM 4967 C CA . ASP B 1 228 ? 8.859 -5.355 -20.438 1 92.94 228 ASP B CA 1
ATOM 4968 C C . ASP B 1 228 ? 10.305 -5.594 -20.875 1 92.94 228 ASP B C 1
ATOM 4970 O O . ASP B 1 228 ? 10.656 -6.703 -21.281 1 92.94 228 ASP B O 1
ATOM 4974 N N . LEU B 1 229 ? 11.047 -4.582 -20.781 1 94.94 229 LEU B N 1
ATOM 4975 C CA . LEU B 1 229 ? 12.445 -4.68 -21.188 1 94.94 229 LEU B CA 1
ATOM 4976 C C . LEU B 1 229 ? 13.211 -5.633 -20.266 1 94.94 229 LEU B C 1
ATOM 4978 O O . LEU B 1 229 ? 14.016 -6.438 -20.734 1 94.94 229 LEU B O 1
ATOM 4982 N N . LEU B 1 230 ? 12.984 -5.562 -19.047 1 95.5 230 LEU B N 1
ATOM 4983 C CA . LEU B 1 230 ? 13.672 -6.402 -18.078 1 95.5 230 LEU B CA 1
ATOM 4984 C C . LEU B 1 230 ? 13.305 -7.867 -18.266 1 95.5 230 LEU B C 1
ATOM 4986 O O . LEU B 1 230 ? 14.172 -8.742 -18.219 1 95.5 230 LEU B O 1
ATOM 4990 N N . ILE B 1 231 ? 12.047 -8.141 -18.438 1 94.75 231 ILE B N 1
ATOM 4991 C CA . ILE B 1 231 ? 11.586 -9.5 -18.688 1 94.75 231 ILE B CA 1
ATOM 4992 C C . ILE B 1 231 ? 12.211 -10.023 -19.984 1 94.75 231 ILE B C 1
ATOM 4994 O O . ILE B 1 231 ? 12.648 -11.172 -20.047 1 94.75 231 ILE B O 1
ATOM 4998 N N . GLY B 1 232 ? 12.25 -9.156 -20.969 1 93.88 232 GLY B N 1
ATOM 4999 C CA . GLY B 1 232 ? 12.922 -9.508 -22.203 1 93.88 232 GLY B CA 1
ATOM 5000 C C . GLY B 1 232 ? 14.391 -9.844 -22.016 1 93.88 232 GLY B C 1
ATOM 5001 O O . GLY B 1 232 ? 14.898 -10.797 -22.609 1 93.88 232 GLY B O 1
ATOM 5002 N N . ASN B 1 233 ? 15.055 -9.109 -21.234 1 95.81 233 ASN B N 1
ATOM 5003 C CA . ASN B 1 233 ? 16.469 -9.359 -20.953 1 95.81 233 ASN B CA 1
ATOM 5004 C C . ASN B 1 233 ? 16.672 -10.688 -20.219 1 95.81 233 ASN B C 1
ATOM 5006 O O . ASN B 1 233 ? 17.641 -11.398 -20.484 1 95.81 233 ASN B O 1
ATOM 5010 N N . VAL B 1 234 ? 15.781 -10.961 -19.312 1 95.38 234 VAL B N 1
ATOM 5011 C CA . VAL B 1 234 ? 15.867 -12.227 -18.609 1 95.38 234 VAL B CA 1
ATOM 5012 C C . VAL B 1 234 ? 15.695 -13.383 -19.594 1 95.38 234 VAL B C 1
ATOM 5014 O O . VAL B 1 234 ? 16.438 -14.375 -19.531 1 95.38 234 VAL B O 1
ATOM 5017 N N . LYS B 1 235 ? 14.797 -13.234 -20.484 1 93.44 235 LYS B N 1
ATOM 5018 C CA . LYS B 1 235 ? 14.555 -14.234 -21.516 1 93.44 235 LYS B CA 1
ATOM 5019 C C . LYS B 1 235 ? 15.812 -14.492 -22.344 1 93.44 235 LYS B C 1
ATOM 5021 O O . LYS B 1 235 ? 16.156 -15.641 -22.641 1 93.44 235 LYS B O 1
ATOM 5026 N N . ASN B 1 236 ? 16.5 -13.5 -22.594 1 93.56 236 ASN B N 1
ATOM 5027 C CA . ASN B 1 236 ? 17.672 -13.578 -23.453 1 93.56 236 ASN B CA 1
ATOM 5028 C C . ASN B 1 236 ? 18.875 -14.164 -22.703 1 93.56 236 ASN B C 1
ATOM 5030 O O . ASN B 1 236 ? 19.766 -14.758 -23.328 1 93.56 236 ASN B O 1
ATOM 5034 N N . GLU B 1 237 ? 18.844 -14.047 -21.406 1 95.25 237 GLU B N 1
ATOM 5035 C CA . GLU B 1 237 ? 20.047 -14.422 -20.672 1 95.25 237 GLU B CA 1
ATOM 5036 C C . GLU B 1 237 ? 19.812 -15.672 -19.828 1 95.25 237 GLU B C 1
ATOM 5038 O O . GLU B 1 237 ? 20.719 -16.141 -19.125 1 95.25 237 GLU B O 1
ATOM 5043 N N . ILE B 1 238 ? 18.641 -16.25 -19.953 1 93.69 238 ILE B N 1
ATOM 5044 C CA . ILE B 1 238 ? 18.266 -17.391 -19.141 1 93.69 238 ILE B CA 1
ATOM 5045 C C . ILE B 1 238 ? 19.141 -18.594 -19.484 1 93.69 238 ILE B C 1
ATOM 5047 O O . ILE B 1 238 ? 19.359 -19.469 -18.656 1 93.69 238 ILE B O 1
ATOM 5051 N N . SER B 1 239 ? 19.719 -18.609 -20.656 1 91.06 239 SER B N 1
ATOM 5052 C CA . SER B 1 239 ? 20.531 -19.719 -21.125 1 91.06 239 SER B CA 1
ATOM 5053 C C . SER B 1 239 ? 21.828 -19.828 -20.328 1 91.06 239 SER B C 1
ATOM 5055 O O . SER B 1 239 ? 22.5 -20.859 -20.359 1 91.06 239 SER B O 1
ATOM 5057 N N . ASN B 1 240 ? 22.125 -18.859 -19.594 1 89.44 240 ASN B N 1
ATOM 5058 C CA . ASN B 1 240 ? 23.328 -18.875 -18.766 1 89.44 240 ASN B CA 1
ATOM 5059 C C . ASN B 1 240 ? 23.125 -19.672 -17.484 1 89.44 240 ASN B C 1
ATOM 5061 O O . ASN B 1 240 ? 24.062 -19.922 -16.75 1 89.44 240 ASN B O 1
ATOM 5065 N N . LEU B 1 241 ? 21.922 -20.172 -17.25 1 87.75 241 LEU B N 1
ATOM 5066 C CA . LEU B 1 241 ? 21.641 -20.969 -16.062 1 87.75 241 LEU B CA 1
ATOM 5067 C C . LEU B 1 241 ? 22.25 -22.359 -16.172 1 87.75 241 LEU B C 1
ATOM 5069 O O . LEU B 1 241 ? 22.109 -23.031 -17.188 1 87.75 241 LEU B O 1
ATOM 5073 N N . ALA B 1 242 ? 22.922 -22.781 -15.148 1 76 242 ALA B N 1
ATOM 5074 C CA . ALA B 1 242 ? 23.641 -24.062 -15.203 1 76 242 ALA B CA 1
ATOM 5075 C C . ALA B 1 242 ? 22.906 -25.141 -14.43 1 76 242 ALA B C 1
ATOM 5077 O O . ALA B 1 242 ? 23.219 -26.328 -14.547 1 76 242 ALA B O 1
ATOM 5078 N N . MET B 1 243 ? 21.875 -24.906 -13.75 1 77.19 243 MET B N 1
ATOM 5079 C CA . MET B 1 243 ? 21.391 -25.844 -12.742 1 77.19 243 MET B CA 1
ATOM 5080 C C . MET B 1 243 ? 20.234 -26.672 -13.281 1 77.19 243 MET B C 1
ATOM 5082 O O . MET B 1 243 ? 19.516 -27.328 -12.508 1 77.19 243 MET B O 1
ATOM 5086 N N . ARG B 1 244 ? 20.141 -26.875 -14.461 1 79.38 244 ARG B N 1
ATOM 5087 C CA . ARG B 1 244 ? 18.969 -27.562 -15.023 1 79.38 244 ARG B CA 1
ATOM 5088 C C . ARG B 1 244 ? 18.969 -29.047 -14.664 1 79.38 244 ARG B C 1
ATOM 5090 O O . ARG B 1 244 ? 17.922 -29.625 -14.438 1 79.38 244 ARG B O 1
ATOM 5097 N N . ASP B 1 245 ? 20.109 -29.562 -14.5 1 82.81 245 ASP B N 1
ATOM 5098 C CA . ASP B 1 245 ? 20.203 -31 -14.328 1 82.81 245 ASP B CA 1
ATOM 5099 C C . ASP B 1 245 ? 19.922 -31.406 -12.883 1 82.81 245 ASP B C 1
ATOM 5101 O O . ASP B 1 245 ? 19.797 -32.594 -12.578 1 82.81 245 ASP B O 1
ATOM 5105 N N . ARG B 1 246 ? 19.719 -30.438 -12.047 1 90.25 246 ARG B N 1
ATOM 5106 C CA . ARG B 1 246 ? 19.5 -30.734 -10.633 1 90.25 246 ARG B CA 1
ATOM 5107 C C . ARG B 1 246 ? 18.031 -30.562 -10.266 1 90.25 246 ARG B C 1
ATOM 5109 O O . ARG B 1 246 ? 17.656 -30.703 -9.094 1 90.25 246 ARG B O 1
ATOM 5116 N N . ARG B 1 247 ? 17.234 -30.25 -11.227 1 93.69 247 ARG B N 1
ATOM 5117 C CA . ARG B 1 247 ? 15.828 -30 -10.969 1 93.69 247 ARG B CA 1
ATOM 5118 C C . ARG B 1 247 ? 14.945 -30.938 -11.766 1 93.69 247 ARG B C 1
ATOM 5120 O O . ARG B 1 247 ? 15.242 -31.25 -12.922 1 93.69 247 ARG B O 1
ATOM 5127 N N . TYR B 1 248 ? 13.93 -31.453 -11.109 1 93.19 248 TYR B N 1
ATOM 5128 C CA . TYR B 1 248 ? 13.055 -32.438 -11.719 1 93.19 248 TYR B CA 1
ATOM 5129 C C . TYR B 1 248 ? 11.609 -31.969 -11.703 1 93.19 248 TYR B C 1
ATOM 5131 O O . TYR B 1 248 ? 11.148 -31.391 -10.719 1 93.19 248 TYR B O 1
ATOM 5139 N N . TYR B 1 249 ? 10.875 -32.281 -12.781 1 93.19 249 TYR B N 1
ATOM 5140 C CA . TYR B 1 249 ? 9.445 -32 -12.883 1 93.19 249 TYR B CA 1
ATOM 5141 C C . TYR B 1 249 ? 8.633 -33.281 -12.719 1 93.19 249 TYR B C 1
ATOM 5143 O O . TYR B 1 249 ? 7.469 -33.25 -12.312 1 93.19 249 TYR B O 1
ATOM 5151 N N . GLN B 1 250 ? 9.195 -34.312 -13.117 1 89.56 250 GLN B N 1
ATOM 5152 C CA . GLN B 1 250 ? 8.523 -35.594 -13.078 1 89.56 250 GLN B CA 1
ATOM 5153 C C . GLN B 1 250 ? 9.406 -36.656 -12.43 1 89.56 250 GLN B C 1
ATOM 5155 O O . GLN B 1 250 ? 10.625 -36.688 -12.633 1 89.56 250 GLN B O 1
ATOM 5160 N N . ILE B 1 251 ? 8.719 -37.375 -11.641 1 89.31 251 ILE B N 1
ATOM 5161 C CA . ILE B 1 251 ? 9.391 -38.531 -11.008 1 89.31 251 ILE B CA 1
ATOM 5162 C C . ILE B 1 251 ? 8.555 -39.781 -11.172 1 89.31 251 ILE B C 1
ATOM 5164 O O . ILE B 1 251 ? 7.488 -39.75 -11.789 1 89.31 251 ILE B O 1
ATOM 5168 N N . LYS B 1 252 ? 9.094 -40.844 -10.773 1 88.88 252 LYS B N 1
ATOM 5169 C CA . LYS B 1 252 ? 8.445 -42.125 -11.008 1 88.88 252 LYS B CA 1
ATOM 5170 C C . LYS B 1 252 ? 8.039 -42.781 -9.695 1 88.88 252 LYS B C 1
ATOM 5172 O O . LYS B 1 252 ? 8.453 -42.344 -8.617 1 88.88 252 LYS B O 1
ATOM 5177 N N . PHE B 1 253 ? 7.062 -43.656 -9.852 1 86.19 253 PHE B N 1
ATOM 5178 C CA . PHE B 1 253 ? 6.656 -44.438 -8.68 1 86.19 253 PHE B CA 1
ATOM 5179 C C . PHE B 1 253 ? 6.559 -45.906 -9.023 1 86.19 253 PHE B C 1
ATOM 5181 O O . PHE B 1 253 ? 6.441 -46.281 -10.195 1 86.19 253 PHE B O 1
ATOM 5188 N N . GLU B 1 254 ? 6.789 -46.781 -8.117 1 83.25 254 GLU B N 1
ATOM 5189 C CA . GLU B 1 254 ? 6.555 -48.219 -8.172 1 83.25 254 GLU B CA 1
ATOM 5190 C C . GLU B 1 254 ? 5.914 -48.719 -6.883 1 83.25 254 GLU B C 1
ATOM 5192 O O . GLU B 1 254 ? 6.238 -48.219 -5.793 1 83.25 254 GLU B O 1
ATOM 5197 N N . GLY B 1 255 ? 4.797 -49.469 -7.156 1 78.69 255 GLY B N 1
ATOM 5198 C CA . GLY B 1 255 ? 4.109 -49.969 -5.98 1 78.69 255 GLY B CA 1
ATOM 5199 C C . GLY B 1 255 ? 3.645 -51.406 -6.137 1 78.69 255 GLY B C 1
ATOM 5200 O O . GLY B 1 255 ? 3.695 -51.969 -7.234 1 78.69 255 GLY B O 1
ATOM 5201 N N . GLN B 1 256 ? 3.451 -51.969 -5.059 1 75.56 256 GLN B N 1
ATOM 5202 C CA . GLN B 1 256 ? 2.9 -53.312 -4.965 1 75.56 256 GLN B CA 1
ATOM 5203 C C . GLN B 1 256 ? 1.707 -53.375 -4.016 1 75.56 256 GLN B C 1
ATOM 5205 O O . GLN B 1 256 ? 1.717 -52.719 -2.969 1 75.56 256 GLN B O 1
ATOM 5210 N N . ARG B 1 257 ? 0.532 -53.812 -4.555 1 73.06 257 ARG B N 1
ATOM 5211 C CA . ARG B 1 257 ? -0.638 -54 -3.703 1 73.06 257 ARG B CA 1
ATOM 5212 C C . ARG B 1 257 ? -0.936 -55.469 -3.502 1 73.06 257 ARG B C 1
ATOM 5214 O O . ARG B 1 257 ? -1.062 -56.219 -4.473 1 73.06 257 ARG B O 1
ATOM 5221 N N . ILE B 1 258 ? -0.791 -55.906 -2.328 1 63.75 258 ILE B N 1
ATOM 5222 C CA . ILE B 1 258 ? -1.184 -57.281 -2.025 1 63.75 258 ILE B CA 1
ATOM 5223 C C . ILE B 1 258 ? -2.537 -57.281 -1.319 1 63.75 258 ILE B C 1
ATOM 5225 O O . ILE B 1 258 ? -2.693 -56.656 -0.257 1 63.75 258 ILE B O 1
ATOM 5229 N N . ASN B 1 259 ? -3.629 -57.75 -2.006 1 61.75 259 ASN B N 1
ATOM 5230 C CA . ASN B 1 259 ? -4.949 -57.875 -1.398 1 61.75 259 ASN B CA 1
ATOM 5231 C C . ASN B 1 259 ? -4.887 -58.562 -0.041 1 61.75 259 ASN B C 1
ATOM 5233 O O . ASN B 1 259 ? -4.34 -59.656 0.076 1 61.75 259 ASN B O 1
ATOM 5237 N N . GLY B 1 260 ? -5.355 -57.969 0.842 1 62.34 260 GLY B N 1
ATOM 5238 C CA . GLY B 1 260 ? -5.438 -58.562 2.166 1 62.34 260 GLY B CA 1
ATOM 5239 C C . GLY B 1 260 ? -4.156 -58.438 2.967 1 62.34 260 GLY B C 1
ATOM 5240 O O . GLY B 1 260 ? -4.082 -58.875 4.113 1 62.34 260 GLY B O 1
ATOM 5241 N N . ASP B 1 261 ? -3.094 -57.969 2.363 1 61.28 261 ASP B N 1
ATOM 5242 C CA . ASP B 1 261 ? -1.828 -57.844 3.08 1 61.28 261 ASP B CA 1
ATOM 5243 C C . ASP B 1 261 ? -1.3 -56.438 3.016 1 61.28 261 ASP B C 1
ATOM 5245 O O . ASP B 1 261 ? -0.468 -56.094 2.166 1 61.28 261 ASP B O 1
ATOM 5249 N N . ALA B 1 262 ? -1.829 -55.625 3.877 1 62.06 262 ALA B N 1
ATOM 5250 C CA . ALA B 1 262 ? -1.462 -54.219 3.945 1 62.06 262 ALA B CA 1
ATOM 5251 C C . ALA B 1 262 ? 0.037 -54.062 4.18 1 62.06 262 ALA B C 1
ATOM 5253 O O . ALA B 1 262 ? 0.625 -53.062 3.781 1 62.06 262 ALA B O 1
ATOM 5254 N N . GLN B 1 263 ? 0.608 -55.062 4.855 1 59.12 263 GLN B N 1
ATOM 5255 C CA . GLN B 1 263 ? 2.004 -54.938 5.262 1 59.12 263 GLN B CA 1
ATOM 5256 C C . GLN B 1 263 ? 2.936 -54.969 4.055 1 59.12 263 GLN B C 1
ATOM 5258 O O . GLN B 1 263 ? 4.062 -54.5 4.113 1 59.12 263 GLN B O 1
ATOM 5263 N N . ASN B 1 264 ? 2.373 -55.531 3.045 1 60.47 264 ASN B N 1
ATOM 5264 C CA . ASN B 1 264 ? 3.252 -55.656 1.887 1 60.47 264 ASN B CA 1
ATOM 5265 C C . ASN B 1 264 ? 2.84 -54.719 0.766 1 60.47 264 ASN B C 1
ATOM 5267 O O . ASN B 1 264 ? 3.268 -54.875 -0.378 1 60.47 264 ASN B O 1
ATOM 5271 N N . THR B 1 265 ? 2.039 -53.781 1.104 1 67.25 265 THR B N 1
ATOM 5272 C CA . THR B 1 265 ? 1.637 -52.75 0.155 1 67.25 265 THR B CA 1
ATOM 5273 C C . THR B 1 265 ? 2.537 -51.5 0.277 1 67.25 265 THR B C 1
ATOM 5275 O O . THR B 1 265 ? 2.768 -51 1.381 1 67.25 265 THR B O 1
ATOM 5278 N N . PHE B 1 266 ? 3.314 -51.25 -0.729 1 71.56 266 PHE B N 1
ATOM 527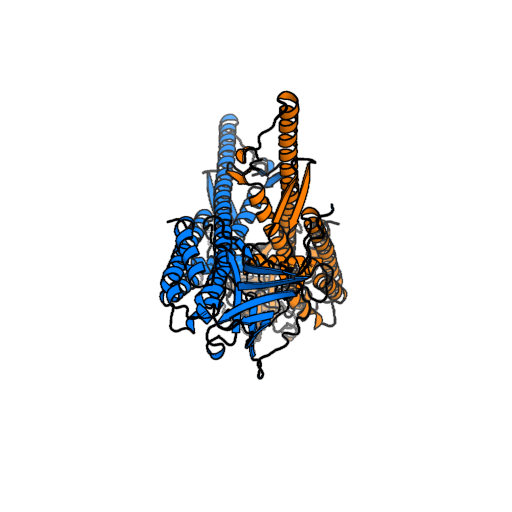9 C CA . PHE B 1 266 ? 4.16 -50.062 -0.676 1 71.56 266 PHE B CA 1
ATOM 5280 C C . PHE B 1 266 ? 4.09 -49.281 -1.986 1 71.56 266 PHE B C 1
ATOM 5282 O O . PHE B 1 266 ? 3.648 -49.812 -3.006 1 71.56 266 PHE B O 1
ATOM 5289 N N . THR B 1 267 ? 4.309 -48 -1.894 1 81.31 267 THR B N 1
ATOM 5290 C CA . THR B 1 267 ? 4.543 -47.125 -3.031 1 81.31 267 THR B CA 1
ATOM 5291 C C . THR B 1 267 ? 5.859 -46.344 -2.867 1 81.31 267 THR B C 1
ATOM 5293 O O . THR B 1 267 ? 6.012 -45.562 -1.938 1 81.31 267 THR B O 1
ATOM 5296 N N . ASN B 1 268 ? 6.852 -46.688 -3.695 1 82.81 268 ASN B N 1
ATOM 5297 C CA . ASN B 1 268 ? 8.133 -46 -3.68 1 82.81 268 ASN B CA 1
ATOM 5298 C C . ASN B 1 268 ? 8.219 -44.969 -4.789 1 82.81 268 ASN B C 1
ATOM 5300 O O . ASN B 1 268 ? 7.746 -45.188 -5.902 1 82.81 268 ASN B O 1
ATOM 5304 N N . ILE B 1 269 ? 8.656 -43.812 -4.336 1 89.56 269 ILE B N 1
ATOM 5305 C CA . ILE B 1 269 ? 8.922 -42.75 -5.273 1 89.56 269 ILE B CA 1
ATOM 5306 C C . ILE B 1 269 ? 10.406 -42.688 -5.621 1 89.56 269 ILE B C 1
ATOM 5308 O O . ILE B 1 269 ? 11.258 -42.75 -4.73 1 89.56 269 ILE B O 1
ATOM 5312 N N . PHE B 1 270 ? 10.688 -42.625 -6.914 1 88.88 270 PHE B N 1
ATOM 5313 C CA . PHE B 1 270 ? 12.102 -42.75 -7.227 1 88.88 270 PHE B CA 1
ATOM 5314 C C . PHE B 1 270 ? 12.438 -41.969 -8.5 1 88.88 270 PHE B C 1
ATOM 5316 O O . PHE B 1 270 ? 11.539 -41.562 -9.242 1 88.88 270 PHE B O 1
ATOM 5323 N N . ILE B 1 271 ? 13.703 -41.75 -8.695 1 90.94 271 ILE B N 1
ATOM 5324 C CA . ILE B 1 271 ? 14.281 -41.281 -9.945 1 90.94 271 ILE B CA 1
ATOM 5325 C C . ILE B 1 271 ? 15.266 -42.312 -10.484 1 90.94 271 ILE B C 1
ATOM 5327 O O . ILE B 1 271 ? 15.781 -43.125 -9.727 1 90.94 271 ILE B O 1
ATOM 5331 N N . GLU B 1 272 ? 15.438 -42.219 -11.789 1 89.62 272 GLU B N 1
ATOM 5332 C CA . GLU B 1 272 ? 16.359 -43.156 -12.422 1 89.62 272 GLU B CA 1
ATOM 5333 C C . GLU B 1 272 ? 17.656 -42.469 -12.805 1 89.62 272 GLU B C 1
ATOM 5335 O O . GLU B 1 272 ? 17.672 -41.312 -13.195 1 89.62 272 GLU B O 1
ATOM 5340 N N . CYS B 1 273 ? 18.688 -43.188 -12.609 1 87.06 273 CYS B N 1
ATOM 5341 C CA . CYS B 1 273 ? 19.984 -42.688 -13.023 1 87.06 273 CYS B CA 1
ATOM 5342 C C . CYS B 1 273 ? 20.922 -43.781 -13.461 1 87.06 273 CYS B C 1
ATOM 5344 O O . CYS B 1 273 ? 20.812 -44.938 -12.977 1 87.06 273 CYS B O 1
ATOM 5346 N N . ALA B 1 274 ? 21.75 -43.469 -14.383 1 84.88 274 ALA B N 1
ATOM 5347 C CA . ALA B 1 274 ? 22.75 -44.406 -14.836 1 84.88 274 ALA B CA 1
ATOM 5348 C C . ALA B 1 274 ? 23.891 -44.531 -13.82 1 84.88 274 ALA B C 1
ATOM 5350 O O . ALA B 1 274 ? 24.422 -45.625 -13.609 1 84.88 274 ALA B O 1
ATOM 5351 N N . ASP B 1 275 ? 24.25 -43.406 -13.281 1 85.38 275 ASP B N 1
ATOM 5352 C CA . ASP B 1 275 ? 25.344 -43.344 -12.32 1 85.38 275 ASP B CA 1
ATOM 5353 C C . ASP B 1 275 ? 25.016 -42.375 -11.172 1 85.38 275 ASP B C 1
ATOM 5355 O O . ASP B 1 275 ? 24.922 -41.188 -11.367 1 85.38 275 ASP B O 1
ATOM 5359 N N . ILE B 1 276 ? 24.953 -42.906 -10.039 1 84.81 276 ILE B N 1
ATOM 5360 C CA . ILE B 1 276 ? 24.547 -42.156 -8.867 1 84.81 276 ILE B CA 1
ATOM 5361 C C . ILE B 1 276 ? 25.625 -41.094 -8.539 1 84.81 276 ILE B C 1
ATOM 5363 O O . ILE B 1 276 ? 25.312 -40.062 -7.98 1 84.81 276 ILE B O 1
ATOM 5367 N N . ASP B 1 277 ? 26.828 -41.406 -8.875 1 84.31 277 ASP B N 1
ATOM 5368 C CA . ASP B 1 277 ? 27.922 -40.469 -8.562 1 84.31 277 ASP B CA 1
ATOM 5369 C C . ASP B 1 277 ? 27.828 -39.219 -9.406 1 84.31 277 ASP B C 1
ATOM 5371 O O . ASP B 1 277 ? 28.391 -38.188 -9.039 1 84.31 277 ASP B O 1
ATOM 5375 N N . LYS B 1 278 ? 27.062 -39.312 -10.43 1 86.44 278 LYS B N 1
ATOM 5376 C CA . LYS B 1 278 ? 26.922 -38.188 -11.328 1 86.44 278 LYS B CA 1
ATOM 5377 C C . LYS B 1 278 ? 25.75 -37.312 -10.922 1 86.44 278 LYS B C 1
ATOM 5379 O O . LYS B 1 278 ? 25.625 -36.156 -11.383 1 86.44 278 LYS B O 1
ATOM 5384 N N . LEU B 1 279 ? 25.016 -37.844 -10.031 1 88.69 279 LEU B N 1
ATOM 5385 C CA . LEU B 1 279 ? 23.875 -37.062 -9.578 1 88.69 279 LEU B CA 1
ATOM 5386 C C . LEU B 1 279 ? 24.328 -36 -8.602 1 88.69 279 LEU B C 1
ATOM 5388 O O . LEU B 1 279 ? 25.281 -36.188 -7.848 1 88.69 279 LEU B O 1
ATOM 5392 N N . ALA B 1 280 ? 23.672 -34.938 -8.648 1 90.62 280 ALA B N 1
ATOM 5393 C CA . ALA B 1 280 ? 23.984 -33.812 -7.781 1 90.62 280 ALA B CA 1
ATOM 5394 C C . ALA B 1 280 ? 23.75 -34.156 -6.312 1 90.62 280 ALA B C 1
ATOM 5396 O O . ALA B 1 280 ? 22.891 -34.969 -5.996 1 90.62 280 ALA B O 1
ATOM 5397 N N . ASP B 1 281 ? 24.531 -33.5 -5.461 1 91.88 281 ASP B N 1
ATOM 5398 C CA . ASP B 1 281 ? 24.375 -33.719 -4.023 1 91.88 281 ASP B CA 1
ATOM 5399 C C . ASP B 1 281 ? 23.031 -33.188 -3.527 1 91.88 281 ASP B C 1
ATOM 5401 O O . ASP B 1 281 ? 22.484 -33.719 -2.559 1 91.88 281 ASP B O 1
ATOM 5405 N N . GLU B 1 282 ? 22.594 -32.219 -4.18 1 93.31 282 GLU B N 1
ATOM 5406 C CA . GLU B 1 282 ? 21.297 -31.625 -3.867 1 93.31 282 GLU B CA 1
ATOM 5407 C C . GLU B 1 282 ? 20.453 -31.453 -5.125 1 93.31 282 GLU B C 1
ATOM 5409 O O . GLU B 1 282 ? 20.953 -31.062 -6.176 1 93.31 282 GLU B O 1
ATOM 5414 N N . ILE B 1 283 ? 19.188 -31.875 -4.949 1 94.25 283 ILE B N 1
ATOM 5415 C CA . ILE B 1 283 ? 18.281 -31.719 -6.082 1 94.25 283 ILE B CA 1
ATOM 5416 C C . ILE B 1 283 ? 17.031 -30.969 -5.633 1 94.25 283 ILE B C 1
ATOM 5418 O O . ILE B 1 283 ? 16.797 -30.797 -4.434 1 94.25 283 ILE B O 1
ATOM 5422 N N . GLY B 1 284 ? 16.344 -30.391 -6.617 1 94.88 284 GLY B N 1
ATOM 5423 C CA . GLY B 1 284 ? 15.047 -29.781 -6.395 1 94.88 284 GLY B CA 1
ATOM 5424 C C . GLY B 1 284 ? 13.938 -30.406 -7.203 1 94.88 284 GLY B C 1
ATOM 5425 O O . GLY B 1 284 ? 14.133 -30.766 -8.367 1 94.88 284 GLY B O 1
ATOM 5426 N N . ILE B 1 285 ? 12.766 -30.594 -6.508 1 95.31 285 ILE B N 1
ATOM 5427 C CA . ILE B 1 285 ? 11.656 -31.203 -7.227 1 95.31 285 ILE B CA 1
ATOM 5428 C C . ILE B 1 285 ? 10.43 -30.297 -7.152 1 95.31 285 ILE B C 1
ATOM 5430 O O . ILE B 1 285 ? 10.062 -29.828 -6.074 1 95.31 285 ILE B O 1
ATOM 5434 N N . LEU B 1 286 ? 9.898 -29.969 -8.25 1 95.75 286 LEU B N 1
ATOM 5435 C CA . LEU B 1 286 ? 8.609 -29.312 -8.453 1 95.75 286 LEU B CA 1
ATOM 5436 C C . LEU B 1 286 ? 7.781 -30.078 -9.484 1 95.75 286 LEU B C 1
ATOM 5438 O O . LEU B 1 286 ? 8.242 -30.312 -10.609 1 95.75 286 LEU B O 1
ATOM 5442 N N . PHE B 1 287 ? 6.602 -30.453 -9.078 1 93.88 287 PHE B N 1
ATOM 5443 C CA . PHE B 1 287 ? 5.762 -31.188 -10.023 1 93.88 287 PHE B CA 1
ATOM 5444 C C . PHE B 1 287 ? 5.172 -30.25 -11.07 1 93.88 287 PHE B C 1
ATOM 5446 O O . PHE B 1 287 ? 4.449 -29.312 -10.727 1 93.88 287 PHE B O 1
ATOM 5453 N N . VAL B 1 288 ? 5.543 -30.562 -12.289 1 93.81 288 VAL B N 1
ATOM 5454 C CA . VAL B 1 288 ? 5.004 -29.766 -13.391 1 93.81 288 VAL B CA 1
ATOM 5455 C C . VAL B 1 288 ? 4.523 -30.703 -14.5 1 93.81 288 VAL B C 1
ATOM 5457 O O . VAL B 1 288 ? 5.25 -31.609 -14.914 1 93.81 288 VAL B O 1
ATOM 5460 N N . ASN B 1 289 ? 3.287 -30.578 -14.852 1 90.88 289 ASN B N 1
ATOM 5461 C CA . ASN B 1 289 ? 2.723 -31.25 -16.016 1 90.88 289 ASN B CA 1
ATOM 5462 C C . ASN B 1 289 ? 2.381 -30.25 -17.125 1 90.88 289 ASN B C 1
ATOM 5464 O O . ASN B 1 289 ? 1.385 -29.531 -17.031 1 90.88 289 ASN B O 1
ATOM 5468 N N . ASP B 1 290 ? 3.213 -30.297 -18.125 1 86.94 290 ASP B N 1
ATOM 5469 C CA . ASP B 1 290 ? 3.061 -29.297 -19.172 1 86.94 290 ASP B CA 1
ATOM 5470 C C . ASP B 1 290 ? 2.578 -29.938 -20.469 1 86.94 290 ASP B C 1
ATOM 5472 O O . ASP B 1 290 ? 2.863 -29.438 -21.562 1 86.94 290 ASP B O 1
ATOM 5476 N N . VAL B 1 291 ? 1.903 -31.078 -20.391 1 83.25 291 VAL B N 1
ATOM 5477 C CA . VAL B 1 291 ? 1.373 -31.766 -21.562 1 83.25 291 VAL B CA 1
ATOM 5478 C C . VAL B 1 291 ? 0.399 -30.844 -22.297 1 83.25 291 VAL B C 1
ATOM 5480 O O . VAL B 1 291 ? 0.429 -30.75 -23.531 1 83.25 291 VAL B O 1
ATOM 5483 N N . ASP B 1 292 ? -0.418 -30.188 -21.5 1 78.75 292 ASP B N 1
ATOM 5484 C CA . ASP B 1 292 ? -1.28 -29.141 -22.031 1 78.75 292 ASP B CA 1
ATOM 5485 C C . ASP B 1 292 ? -0.667 -27.75 -21.781 1 78.75 292 ASP B C 1
ATOM 5487 O O . ASP B 1 292 ? -0.693 -27.25 -20.656 1 78.75 292 ASP B O 1
ATOM 5491 N N . LYS B 1 293 ? -0.188 -27.266 -22.844 1 79.31 293 LYS B N 1
ATOM 5492 C CA . LYS B 1 293 ? 0.535 -26 -22.719 1 79.31 293 LYS B CA 1
ATOM 5493 C C . LYS B 1 293 ? -0.393 -24.875 -22.281 1 79.31 293 LYS B C 1
ATOM 5495 O O . LYS B 1 293 ? 0.06 -23.875 -21.719 1 79.31 293 LYS B O 1
ATOM 5500 N N . ASP B 1 294 ? -1.642 -25.016 -22.516 1 77.81 294 ASP B N 1
ATOM 5501 C CA . ASP B 1 294 ? -2.602 -23.969 -22.125 1 77.81 294 ASP B CA 1
ATOM 5502 C C . ASP B 1 294 ? -3.043 -24.141 -20.672 1 77.81 294 ASP B C 1
ATOM 5504 O O . ASP B 1 294 ? -3.574 -23.203 -20.078 1 77.81 294 ASP B O 1
ATOM 5508 N N . ASN B 1 295 ? -2.758 -25.344 -20.188 1 82.94 295 ASN B N 1
ATOM 5509 C CA . ASN B 1 295 ? -3.164 -25.641 -18.812 1 82.94 295 ASN B CA 1
ATOM 5510 C C . ASN B 1 295 ? -2.074 -26.391 -18.062 1 82.94 295 ASN B C 1
ATOM 5512 O O . ASN B 1 295 ? -2.229 -27.578 -17.75 1 82.94 295 ASN B O 1
ATOM 5516 N N . ILE B 1 296 ? -1.105 -25.703 -17.688 1 87.5 296 ILE B N 1
ATOM 5517 C CA . ILE B 1 296 ? 0.014 -26.297 -16.969 1 87.5 296 ILE B CA 1
ATOM 5518 C C . ILE B 1 296 ? -0.371 -26.531 -15.508 1 87.5 296 ILE B C 1
ATOM 5520 O O . ILE B 1 296 ? -0.863 -25.609 -14.836 1 87.5 296 ILE B O 1
ATOM 5524 N N . ARG B 1 297 ? -0.239 -27.75 -15.086 1 89.25 297 ARG B N 1
ATOM 5525 C CA . ARG B 1 297 ? -0.489 -28.078 -13.688 1 89.25 297 ARG B CA 1
ATOM 5526 C C . ARG B 1 297 ? 0.812 -28.125 -12.891 1 89.25 297 ARG B C 1
ATOM 5528 O O . ARG B 1 297 ? 1.814 -28.672 -13.359 1 89.25 297 ARG B O 1
ATOM 5535 N N . VAL B 1 298 ? 0.731 -27.5 -11.805 1 92 298 VAL B N 1
ATOM 5536 C CA . VAL B 1 298 ? 1.935 -27.422 -10.984 1 92 298 VAL B CA 1
ATOM 5537 C C . VAL B 1 298 ? 1.577 -27.641 -9.516 1 92 298 VAL B C 1
ATOM 5539 O O . VAL B 1 298 ? 0.503 -27.234 -9.062 1 92 298 VAL B O 1
ATOM 5542 N N . MET B 1 299 ? 2.43 -28.375 -8.812 1 92 299 MET B N 1
ATOM 5543 C CA . MET B 1 299 ? 2.246 -28.562 -7.379 1 92 299 MET B CA 1
ATOM 5544 C C . MET B 1 299 ? 3.584 -28.812 -6.688 1 92 299 MET B C 1
ATOM 5546 O O . MET B 1 299 ? 4.516 -29.328 -7.301 1 92 299 MET B O 1
ATOM 5550 N N . ASN B 1 300 ? 3.668 -28.469 -5.461 1 92.94 300 ASN B N 1
ATOM 5551 C CA . ASN B 1 300 ? 4.863 -28.734 -4.668 1 92.94 300 ASN B CA 1
ATOM 5552 C C . ASN B 1 300 ? 5.008 -30.219 -4.363 1 92.94 300 ASN B C 1
ATOM 5554 O O . ASN B 1 300 ? 4.012 -30.922 -4.199 1 92.94 300 ASN B O 1
ATOM 5558 N N . CYS B 1 301 ? 6.18 -30.641 -4.246 1 93.69 301 CYS B N 1
ATOM 5559 C CA . CYS B 1 301 ? 6.438 -32.031 -3.912 1 93.69 301 CYS B CA 1
ATOM 5560 C C . CYS B 1 301 ? 6.266 -32.281 -2.418 1 93.69 301 CYS B C 1
ATOM 5562 O O . CYS B 1 301 ? 6.887 -31.594 -1.599 1 93.69 301 CYS B O 1
ATOM 5564 N N . GLU B 1 302 ? 5.488 -33.281 -2.074 1 91.75 302 GLU B N 1
ATOM 5565 C CA . GLU B 1 302 ? 5.18 -33.5 -0.667 1 91.75 302 GLU B CA 1
ATOM 5566 C C . GLU B 1 302 ? 6.008 -34.656 -0.103 1 91.75 302 GLU B C 1
ATOM 5568 O O . GLU B 1 302 ? 6.004 -34.906 1.106 1 91.75 302 GLU B O 1
ATOM 5573 N N . TYR B 1 303 ? 6.738 -35.375 -0.944 1 91.56 303 TYR B N 1
ATOM 5574 C CA . TYR B 1 303 ? 7.414 -36.594 -0.506 1 91.56 303 TYR B CA 1
ATOM 5575 C C . TYR B 1 303 ? 8.664 -36.25 0.3 1 91.56 303 TYR B C 1
ATOM 5577 O O . TYR B 1 303 ? 9.43 -35.344 -0.067 1 91.56 303 TYR B O 1
ATOM 5585 N N . ASP B 1 304 ? 8.93 -37 1.299 1 92.38 304 ASP B N 1
ATOM 5586 C CA . ASP B 1 304 ? 10.07 -36.75 2.164 1 92.38 304 ASP B CA 1
ATOM 5587 C C . ASP B 1 304 ? 11.312 -37.5 1.668 1 92.38 304 ASP B C 1
ATOM 5589 O O . ASP B 1 304 ? 12.438 -37.125 1.994 1 92.38 304 ASP B O 1
ATOM 5593 N N . GLU B 1 305 ? 11.023 -38.531 0.894 1 91.62 305 GLU B N 1
ATOM 5594 C CA . GLU B 1 305 ? 12.133 -39.344 0.385 1 91.62 305 GLU B CA 1
ATOM 5595 C C . GLU B 1 305 ? 11.914 -39.719 -1.076 1 91.62 305 GLU B C 1
ATOM 5597 O O . GLU B 1 305 ? 10.789 -40.031 -1.481 1 91.62 305 GLU B O 1
ATOM 5602 N N . ILE B 1 306 ? 12.984 -39.625 -1.794 1 92.31 306 ILE B N 1
ATOM 5603 C CA . ILE B 1 306 ? 13.016 -40.031 -3.195 1 92.31 306 ILE B CA 1
ATOM 5604 C C . ILE B 1 306 ? 14.133 -41.062 -3.416 1 92.31 306 ILE B C 1
ATOM 5606 O O . ILE B 1 306 ? 15.312 -40.719 -3.285 1 92.31 306 ILE B O 1
ATOM 5610 N N . PHE B 1 307 ? 13.727 -42.156 -3.879 1 89.75 307 PHE B N 1
ATOM 5611 C CA . PHE B 1 307 ? 14.734 -43.188 -4.098 1 89.75 307 PHE B CA 1
ATOM 5612 C C . PHE B 1 307 ? 15.414 -43 -5.449 1 89.75 307 PHE B C 1
ATOM 5614 O O . PHE B 1 307 ? 14.898 -42.281 -6.32 1 89.75 307 PHE B O 1
ATOM 5621 N N . VAL B 1 308 ? 16.625 -43.594 -5.496 1 90.5 308 VAL B N 1
ATOM 5622 C CA . VAL B 1 308 ? 17.359 -43.625 -6.758 1 90.5 308 VAL B CA 1
ATOM 5623 C C . VAL B 1 308 ? 17.5 -45.062 -7.262 1 90.5 308 VAL B C 1
ATOM 5625 O O . VAL B 1 308 ? 18.031 -45.906 -6.555 1 90.5 308 VAL B O 1
ATOM 5628 N N . LYS B 1 309 ? 17.016 -45.188 -8.445 1 87.94 309 LYS B N 1
ATOM 5629 C CA . LYS B 1 309 ? 17.109 -46.5 -9.078 1 87.94 309 LYS B CA 1
ATOM 5630 C C . LYS B 1 309 ? 18.109 -46.5 -10.227 1 87.94 309 LYS B C 1
ATOM 5632 O O . LYS B 1 309 ? 18.156 -45.531 -11 1 87.94 309 LYS B O 1
ATOM 5637 N N . ASP B 1 310 ? 18.875 -47.531 -10.312 1 85.44 310 ASP B N 1
ATOM 5638 C CA . ASP B 1 310 ? 19.828 -47.625 -11.414 1 85.44 310 ASP B CA 1
ATOM 5639 C C . ASP B 1 310 ? 19.203 -48.312 -12.625 1 85.44 310 ASP B C 1
ATOM 5641 O O . ASP B 1 310 ? 18.016 -48.625 -12.609 1 85.44 310 ASP B O 1
ATOM 5645 N N . GLU B 1 311 ? 19.984 -48.5 -13.719 1 84.81 311 GLU B N 1
ATOM 5646 C CA . GLU B 1 311 ? 19.484 -49.062 -14.969 1 84.81 311 GLU B CA 1
ATOM 5647 C C . GLU B 1 311 ? 19.062 -50.531 -14.781 1 84.81 311 GLU B C 1
ATOM 5649 O O . GLU B 1 311 ? 18.219 -51.031 -15.516 1 84.81 311 GLU B O 1
ATOM 5654 N N . GLY B 1 312 ? 19.609 -51.156 -13.836 1 81.44 312 GLY B N 1
ATOM 5655 C CA . GLY B 1 312 ? 19.281 -52.531 -13.547 1 81.44 312 GLY B CA 1
ATOM 5656 C C . GLY B 1 312 ? 18.047 -52.688 -12.688 1 81.44 312 GLY B C 1
ATOM 5657 O O . GLY B 1 312 ? 17.594 -53.812 -12.422 1 81.44 312 GLY B O 1
ATOM 5658 N N . GLY B 1 313 ? 17.5 -51.594 -12.234 1 81.5 313 GLY B N 1
ATOM 5659 C CA . GLY B 1 313 ? 16.297 -51.625 -11.422 1 81.5 313 GLY B CA 1
ATOM 5660 C C . GLY B 1 313 ? 16.578 -51.719 -9.938 1 81.5 313 GLY B C 1
ATOM 5661 O O . GLY B 1 313 ? 15.656 -51.906 -9.133 1 81.5 313 GLY B O 1
ATOM 5662 N N . LYS B 1 314 ? 17.781 -51.594 -9.547 1 81.94 314 LYS B N 1
ATOM 5663 C CA . LYS B 1 314 ? 18.141 -51.656 -8.141 1 81.94 314 LYS B CA 1
ATOM 5664 C C . LYS B 1 314 ? 18.203 -50.281 -7.504 1 81.94 314 LYS B C 1
ATOM 5666 O O . LYS B 1 314 ? 18.672 -49.312 -8.133 1 81.94 314 LYS B O 1
ATOM 5671 N N . TYR B 1 315 ? 17.75 -50.188 -6.285 1 84.25 315 TYR B N 1
ATOM 5672 C CA . TYR B 1 315 ? 17.875 -48.938 -5.531 1 84.25 315 TYR B CA 1
ATOM 5673 C C . TYR B 1 315 ? 19.297 -48.719 -5.062 1 84.25 315 TYR B C 1
ATOM 5675 O O . TYR B 1 315 ? 19.875 -49.594 -4.387 1 84.25 315 TYR B O 1
ATOM 5683 N N . VAL B 1 316 ? 19.875 -47.656 -5.359 1 85.5 316 VAL B N 1
ATOM 5684 C CA . VAL B 1 316 ? 21.297 -47.406 -5.082 1 85.5 316 VAL B CA 1
ATOM 5685 C C . VAL B 1 316 ? 21.438 -46.25 -4.109 1 85.5 316 VAL B C 1
ATOM 5687 O O . VAL B 1 316 ? 22.516 -46 -3.58 1 85.5 316 VAL B O 1
ATOM 5690 N N . GLY B 1 317 ? 20.406 -45.531 -3.848 1 88.56 317 GLY B N 1
ATOM 5691 C CA . GLY B 1 317 ? 20.453 -44.406 -2.938 1 88.56 317 GLY B CA 1
ATOM 5692 C C . GLY B 1 317 ? 19.109 -43.75 -2.758 1 88.56 317 GLY B C 1
ATOM 5693 O O . GLY B 1 317 ? 18.078 -44.281 -3.143 1 88.56 317 GLY B O 1
ATOM 5694 N N . LYS B 1 318 ? 19.203 -42.688 -1.986 1 90.75 318 LYS B N 1
ATOM 5695 C CA . LYS B 1 318 ? 17.984 -41.906 -1.808 1 90.75 318 LYS B CA 1
ATOM 5696 C C . LYS B 1 318 ? 18.297 -40.438 -1.572 1 90.75 318 LYS B C 1
ATOM 5698 O O . LYS B 1 318 ? 19.438 -40.062 -1.257 1 90.75 318 LYS B O 1
ATOM 5703 N N . TYR B 1 319 ? 17.344 -39.688 -1.88 1 93 319 TYR B N 1
ATOM 5704 C CA . TYR B 1 319 ? 17.328 -38.25 -1.518 1 93 319 TYR B CA 1
ATOM 5705 C C . TYR B 1 319 ? 16.359 -38 -0.377 1 93 319 TYR B C 1
ATOM 5707 O O . TYR B 1 319 ? 15.227 -38.5 -0.382 1 93 319 TYR B O 1
ATOM 5715 N N . LYS B 1 320 ? 16.797 -37.281 0.596 1 95 320 LYS B N 1
ATOM 5716 C CA . LYS B 1 320 ? 15.953 -36.906 1.723 1 95 320 LYS B CA 1
ATOM 5717 C C . LYS B 1 320 ? 15.68 -35.406 1.727 1 95 320 LYS B C 1
ATOM 5719 O O . LYS B 1 320 ? 16.594 -34.594 1.491 1 95 320 LYS B O 1
ATOM 5724 N N . ALA B 1 321 ? 14.43 -35.125 2.059 1 95.19 321 ALA B N 1
ATOM 5725 C CA . ALA B 1 321 ? 14.047 -33.719 2.078 1 95.19 321 ALA B CA 1
ATOM 5726 C C . ALA B 1 321 ? 14.781 -32.938 3.182 1 95.19 321 ALA B C 1
ATOM 5728 O O . ALA B 1 321 ? 14.945 -33.469 4.293 1 95.19 321 ALA B O 1
ATOM 5729 N N . LEU B 1 322 ? 15.234 -31.75 2.877 1 93.06 322 LEU B N 1
ATOM 5730 C CA . LEU B 1 322 ? 15.961 -30.922 3.834 1 93.06 322 LEU B CA 1
ATOM 5731 C C . LEU B 1 322 ? 15.008 -30.281 4.84 1 93.06 322 LEU B C 1
ATOM 5733 O O . LEU B 1 322 ? 15.398 -29.953 5.957 1 93.06 322 LEU B O 1
ATOM 5737 N N . GLU B 1 323 ? 13.82 -30.016 4.387 1 88.38 323 GLU B N 1
ATOM 5738 C CA . GLU B 1 323 ? 12.812 -29.406 5.242 1 88.38 323 GLU B CA 1
ATOM 5739 C C . GLU B 1 323 ? 11.523 -30.219 5.238 1 88.38 323 GLU B C 1
ATOM 5741 O O . GLU B 1 323 ? 11.25 -30.969 4.289 1 88.38 323 GLU B O 1
ATOM 5746 N N . SER B 1 324 ? 10.836 -30.047 6.312 1 87.25 324 SER B N 1
ATOM 5747 C CA . SER B 1 324 ? 9.531 -30.703 6.387 1 87.25 324 SER B CA 1
ATOM 5748 C C . SER B 1 324 ? 8.531 -30.047 5.43 1 87.25 324 SER B C 1
ATOM 5750 O O . SER B 1 324 ? 8.625 -28.859 5.152 1 87.25 324 SER B O 1
ATOM 5752 N N . TYR B 1 325 ? 7.691 -30.906 5.012 1 86.56 325 TYR B N 1
ATOM 5753 C CA . TYR B 1 325 ? 6.652 -30.391 4.129 1 86.56 325 TYR B CA 1
ATOM 5754 C C . TYR B 1 325 ? 5.629 -29.562 4.91 1 86.56 325 TYR B C 1
ATOM 5756 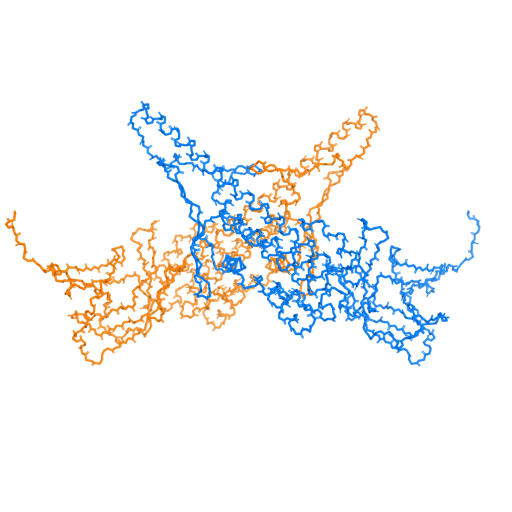O O . TYR B 1 325 ? 5.184 -29.984 5.98 1 86.56 325 TYR B O 1
ATOM 5764 N N . ASP B 1 326 ? 5.332 -28.453 4.445 1 81.94 326 ASP B N 1
ATOM 5765 C CA . ASP B 1 326 ? 4.316 -27.578 5.031 1 81.94 326 ASP B CA 1
ATOM 5766 C C . ASP B 1 326 ? 3.121 -27.422 4.094 1 81.94 326 ASP B C 1
ATOM 5768 O O . ASP B 1 326 ? 3.232 -26.812 3.035 1 81.94 326 ASP B O 1
ATOM 5772 N N . GLU B 1 327 ? 1.971 -27.875 4.574 1 80.31 327 GLU B N 1
ATOM 5773 C CA . GLU B 1 327 ? 0.773 -27.875 3.738 1 80.31 327 GLU B CA 1
ATOM 5774 C C . GLU B 1 327 ? 0.215 -26.469 3.57 1 80.31 327 GLU B C 1
ATOM 5776 O O . GLU B 1 327 ? -0.583 -26.203 2.666 1 80.31 327 GLU B O 1
ATOM 5781 N N . TYR B 1 328 ? 0.789 -25.609 4.285 1 78.44 328 TYR B N 1
ATOM 5782 C CA . TYR B 1 328 ? 0.22 -24.266 4.266 1 78.44 328 TYR B CA 1
ATOM 5783 C C . TYR B 1 328 ? 0.998 -23.359 3.324 1 78.44 328 TYR B C 1
ATOM 5785 O O . TYR B 1 328 ? 0.591 -22.219 3.07 1 78.44 328 TYR B O 1
ATOM 5793 N N . ILE B 1 329 ? 1.964 -23.906 2.76 1 82.25 329 ILE B N 1
ATOM 5794 C CA . ILE B 1 329 ? 2.74 -23.109 1.826 1 82.25 329 ILE B CA 1
ATOM 5795 C C . ILE B 1 329 ? 1.908 -22.812 0.579 1 82.25 329 ILE B C 1
ATOM 5797 O O . ILE B 1 329 ? 1.402 -23.734 -0.066 1 82.25 329 ILE B O 1
ATOM 5801 N N . ASP B 1 330 ? 1.841 -21.609 0.268 1 84.25 330 ASP B N 1
ATOM 5802 C CA . ASP B 1 330 ? 1.009 -21.219 -0.863 1 84.25 330 ASP B CA 1
ATOM 5803 C C . ASP B 1 330 ? 1.866 -20.812 -2.061 1 84.25 330 ASP B C 1
ATOM 5805 O O . ASP B 1 330 ? 1.343 -20.562 -3.146 1 84.25 330 ASP B O 1
ATOM 5809 N N . LEU B 1 331 ? 3.109 -20.812 -1.862 1 89.75 331 LEU B N 1
ATOM 5810 C CA . LEU B 1 331 ? 4.023 -20.469 -2.949 1 89.75 331 LEU B CA 1
ATOM 5811 C C . LEU B 1 331 ? 4.52 -21.734 -3.654 1 89.75 331 LEU B C 1
ATOM 5813 O O . LEU B 1 331 ? 4.715 -22.766 -3.016 1 89.75 331 LEU B O 1
ATOM 5817 N N . LEU B 1 332 ? 4.66 -21.531 -4.887 1 91.94 332 LEU B N 1
ATOM 5818 C CA . LEU B 1 332 ? 5.324 -22.594 -5.641 1 91.94 332 LEU B CA 1
ATOM 5819 C C . LEU B 1 332 ? 6.832 -22.547 -5.426 1 91.94 332 LEU B C 1
ATOM 5821 O O . LEU B 1 332 ? 7.453 -21.5 -5.586 1 91.94 332 LEU B O 1
ATOM 5825 N N . GLN B 1 333 ? 7.367 -23.688 -5.039 1 93.25 333 GLN B N 1
ATOM 5826 C CA . GLN B 1 333 ? 8.805 -23.734 -4.797 1 93.25 333 GLN B CA 1
ATOM 5827 C C . GLN B 1 333 ? 9.352 -25.141 -4.973 1 93.25 333 GLN B C 1
ATOM 5829 O O . GLN B 1 333 ? 8.648 -26.125 -4.723 1 93.25 333 GLN B O 1
ATOM 5834 N N . TYR B 1 334 ? 10.602 -25.203 -5.391 1 94.62 334 TYR B N 1
ATOM 5835 C CA . TYR B 1 334 ? 11.289 -26.484 -5.422 1 94.62 334 TYR B CA 1
ATOM 5836 C C . TYR B 1 334 ? 11.609 -26.969 -4.016 1 94.62 334 TYR B C 1
ATOM 5838 O O . TYR B 1 334 ? 12.219 -26.234 -3.225 1 94.62 334 TYR B O 1
ATOM 5846 N N . ARG B 1 335 ? 11.109 -28.188 -3.777 1 94.75 335 ARG B N 1
ATOM 5847 C CA . ARG B 1 335 ? 11.555 -28.812 -2.531 1 94.75 335 ARG B CA 1
ATOM 5848 C C . ARG B 1 335 ? 12.953 -29.375 -2.67 1 94.75 335 ARG B C 1
ATOM 5850 O O . ARG B 1 335 ? 13.258 -30.062 -3.652 1 94.75 335 ARG B O 1
ATOM 5857 N N . ARG B 1 336 ? 13.797 -29.203 -1.701 1 93.31 336 ARG B N 1
ATOM 5858 C CA . ARG B 1 336 ? 15.203 -29.578 -1.779 1 93.31 336 ARG B CA 1
ATOM 5859 C C . ARG B 1 336 ? 15.461 -30.906 -1.079 1 93.31 336 ARG B C 1
ATOM 5861 O O . ARG B 1 336 ? 14.898 -31.172 -0.015 1 93.31 336 ARG B O 1
ATOM 5868 N N . TYR B 1 337 ? 16.297 -31.594 -1.735 1 95.56 337 TYR B N 1
ATOM 5869 C CA . TYR B 1 337 ? 16.656 -32.906 -1.226 1 95.56 337 TYR B CA 1
ATOM 5870 C C . TYR B 1 337 ? 18.172 -33.125 -1.208 1 95.56 337 TYR B C 1
ATOM 5872 O O . TYR B 1 337 ? 18.875 -32.656 -2.113 1 95.56 337 TYR B O 1
ATOM 5880 N N . LYS B 1 338 ? 18.609 -33.812 -0.234 1 96.19 338 LYS B N 1
ATOM 5881 C CA . LYS B 1 338 ? 20.031 -34.156 -0.125 1 96.19 338 LYS B CA 1
ATOM 5882 C C . LYS B 1 338 ? 20.266 -35.625 -0.349 1 96.19 338 LYS B C 1
ATOM 5884 O O . LYS B 1 338 ? 19.5 -36.469 0.132 1 96.19 338 LYS B O 1
ATOM 5889 N N . LYS B 1 339 ? 21.375 -35.906 -1 1 93.44 339 LYS B N 1
ATOM 5890 C CA . LYS B 1 339 ? 21.719 -37.281 -1.376 1 93.44 339 LYS B CA 1
ATOM 5891 C C . LYS B 1 339 ? 22.266 -38.062 -0.185 1 93.44 339 LYS B C 1
ATOM 5893 O O . LYS B 1 339 ? 23.062 -37.5 0.591 1 93.44 339 LYS B O 1
ATOM 5898 N N . GLU B 1 340 ? 21.719 -39.188 -0.057 1 88.38 340 GLU B N 1
ATOM 5899 C CA . GLU B 1 340 ? 22.25 -40.188 0.873 1 88.38 340 GLU B CA 1
ATOM 5900 C C . GLU B 1 340 ? 22.594 -41.5 0.154 1 88.38 340 GLU B C 1
ATOM 5902 O O . GLU B 1 340 ? 21.719 -42.125 -0.438 1 88.38 340 GLU B O 1
ATOM 5907 N N . THR B 1 341 ? 23.875 -41.812 0.089 1 78.44 341 THR B N 1
ATOM 5908 C CA . THR B 1 341 ? 24.297 -43 -0.622 1 78.44 341 THR B CA 1
ATOM 5909 C C . THR B 1 341 ? 24.328 -44.219 0.323 1 78.44 341 THR B C 1
ATOM 5911 O O . THR B 1 341 ? 24.594 -44.062 1.518 1 78.44 341 THR B O 1
ATOM 5914 N N . PHE B 1 342 ? 23.891 -45.281 -0.312 1 70.69 342 PHE B N 1
ATOM 5915 C CA . PHE B 1 342 ? 23.922 -46.531 0.459 1 70.69 342 PHE B CA 1
ATOM 5916 C C . PHE B 1 342 ? 25.266 -47.219 0.335 1 70.69 342 PHE B C 1
ATOM 5918 O O . PHE B 1 342 ? 25.891 -47.188 -0.732 1 70.69 342 PHE B O 1
ATOM 5925 N N . ASN B 1 343 ? 26.141 -47.5 1.303 1 60 343 ASN B N 1
ATOM 5926 C CA . ASN B 1 343 ? 27.375 -48.281 1.226 1 60 343 ASN B CA 1
ATOM 5927 C C . ASN B 1 343 ? 27.109 -49.656 0.661 1 60 343 ASN B C 1
ATOM 5929 O O . ASN B 1 343 ? 28.016 -50.281 0.106 1 60 343 ASN B O 1
ATOM 5933 N N . SER B 1 344 ? 26.094 -50.5 1.015 1 53.69 344 SER B N 1
ATOM 5934 C CA . SER B 1 344 ? 25.766 -51.844 0.528 1 53.69 344 SER B CA 1
ATOM 5935 C C . SER B 1 344 ? 24.453 -51.812 -0.256 1 53.69 344 SER B C 1
ATOM 5937 O O . SER B 1 344 ? 23.594 -50.969 -0.03 1 53.69 344 SER B O 1
ATOM 5939 N N . PRO B 1 345 ? 24.578 -52.469 -1.551 1 47.78 345 PRO B N 1
ATOM 5940 C CA . PRO B 1 345 ? 23.297 -52.562 -2.264 1 47.78 345 PRO B CA 1
ATOM 5941 C C . PRO B 1 345 ? 22.094 -52.594 -1.323 1 47.78 345 PRO B C 1
ATOM 5943 O O . PRO B 1 345 ? 22.062 -53.406 -0.374 1 47.78 345 PRO B O 1
ATOM 5946 N N . CYS B 1 346 ? 21.766 -51.594 -0.952 1 45.44 346 CYS B N 1
ATOM 5947 C CA . CYS B 1 346 ? 20.625 -51.531 -0.034 1 45.44 346 CYS B CA 1
ATOM 5948 C C . CYS B 1 346 ? 19.547 -52.531 -0.44 1 45.44 346 CYS B C 1
ATOM 5950 O O . CYS B 1 346 ? 18.875 -52.344 -1.464 1 45.44 346 CYS B O 1
ATOM 5952 N N . ALA B 1 347 ? 19.859 -53.781 -0.374 1 42.53 347 ALA B N 1
ATOM 5953 C CA . ALA B 1 347 ? 18.781 -54.75 -0.492 1 42.53 347 ALA B CA 1
ATOM 5954 C C . ALA B 1 347 ? 17.438 -54.156 -0.119 1 42.53 347 ALA B C 1
ATOM 5956 O O . ALA B 1 347 ? 16.438 -54.312 -0.837 1 42.53 347 ALA B O 1
ATOM 5957 N N . PHE B 1 348 ? 17.172 -54.125 1.315 1 39.16 348 PHE B N 1
ATOM 5958 C CA . PHE B 1 348 ? 15.828 -54 1.864 1 39.16 348 PHE B CA 1
ATOM 5959 C C . PHE B 1 348 ? 15.391 -52.531 1.86 1 39.16 348 PHE B C 1
ATOM 5961 O O . PHE B 1 348 ? 15.914 -51.719 2.623 1 39.16 348 PHE B O 1
ATOM 5968 N N . VAL B 1 349 ? 15.461 -51.875 0.743 1 47.06 349 VAL B N 1
ATOM 5969 C CA . VAL B 1 349 ? 14.555 -50.719 0.877 1 47.06 349 VAL B CA 1
ATOM 5970 C C . VAL B 1 349 ? 13.469 -51.062 1.9 1 47.06 349 VAL B C 1
ATOM 5972 O O . VAL B 1 349 ? 12.648 -51.969 1.683 1 47.06 349 VAL B O 1
ATOM 5975 N N . ILE B 1 350 ? 13.93 -51.281 3.068 1 41.66 350 ILE B N 1
ATOM 5976 C CA . ILE B 1 350 ? 12.875 -51.406 4.066 1 41.66 350 ILE B CA 1
ATOM 5977 C C . ILE B 1 350 ? 11.656 -50.594 3.646 1 41.66 350 ILE B C 1
ATOM 5979 O O . ILE B 1 350 ? 11.742 -49.375 3.512 1 41.66 350 ILE B O 1
ATOM 5983 N N . HIS B 1 351 ? 10.984 -51.219 2.713 1 43.28 351 HIS B N 1
ATOM 5984 C CA . HIS B 1 351 ? 9.656 -50.719 2.352 1 43.28 351 HIS B CA 1
ATOM 5985 C C . HIS B 1 351 ? 8.938 -50.156 3.562 1 43.28 351 HIS B C 1
ATOM 5987 O O . HIS B 1 351 ? 8.289 -50.875 4.32 1 43.28 351 HIS B O 1
ATOM 5993 N N . ASP B 1 352 ? 9.68 -49.594 4.309 1 43.66 352 ASP B N 1
ATOM 5994 C CA . ASP B 1 352 ? 8.727 -48.969 5.223 1 43.66 352 ASP B CA 1
ATOM 5995 C C . ASP B 1 352 ? 7.445 -48.562 4.496 1 43.66 352 ASP B C 1
ATOM 5997 O O . ASP B 1 352 ? 7.496 -48.062 3.379 1 43.66 352 ASP B O 1
ATOM 6001 N N . ILE B 1 353 ? 6.418 -49.344 4.707 1 46.75 353 ILE B N 1
ATOM 6002 C CA . ILE B 1 353 ? 5.023 -49.312 4.27 1 46.75 353 ILE B CA 1
ATOM 6003 C C . ILE B 1 353 ? 4.59 -47.844 4.113 1 46.75 353 ILE B C 1
ATOM 6005 O O . ILE B 1 353 ? 4.117 -47.219 5.066 1 46.75 353 ILE B O 1
ATOM 6009 N N . LYS B 1 354 ? 5.465 -47.062 3.654 1 59.19 354 LYS B N 1
ATOM 6010 C CA . LYS B 1 354 ? 4.789 -45.781 3.514 1 59.19 354 LYS B CA 1
ATOM 6011 C C . LYS B 1 354 ? 3.992 -45.719 2.215 1 59.19 354 LYS B C 1
ATOM 6013 O O . LYS B 1 354 ? 4.516 -46.031 1.143 1 59.19 354 LYS B O 1
ATOM 6018 N N . VAL B 1 355 ? 2.76 -45.781 2.359 1 62.16 355 VAL B N 1
ATOM 6019 C CA . VAL B 1 355 ? 1.833 -45.594 1.247 1 62.16 355 VAL B CA 1
ATOM 6020 C C . VAL B 1 355 ? 1.754 -44.094 0.879 1 62.16 355 VAL B C 1
ATOM 6022 O O . VAL B 1 355 ? 1.101 -43.312 1.572 1 62.16 355 VAL B O 1
ATOM 6025 N N . ASN B 1 356 ? 2.752 -43.844 -0.092 1 71.25 356 ASN B N 1
ATOM 6026 C CA . ASN B 1 356 ? 2.672 -42.469 -0.604 1 71.25 356 ASN B CA 1
ATOM 6027 C C . ASN B 1 356 ? 1.503 -42.312 -1.57 1 71.25 356 ASN B C 1
ATOM 6029 O O . ASN B 1 356 ? 1.166 -43.219 -2.312 1 71.25 356 ASN B O 1
ATOM 6033 N N . SER B 1 357 ? 0.901 -41.188 -1.435 1 72.12 357 SER B N 1
ATOM 6034 C CA . SER B 1 357 ? -0.149 -40.844 -2.393 1 72.12 357 SER B CA 1
ATOM 6035 C C . SER B 1 357 ? 0.432 -40.562 -3.775 1 72.12 357 SER B C 1
ATOM 6037 O O . SER B 1 357 ? 1.479 -39.938 -3.896 1 72.12 357 SER B O 1
ATOM 6039 N N . ILE B 1 358 ? -0.131 -41.281 -4.684 1 76.31 358 ILE B N 1
ATOM 6040 C CA . ILE B 1 358 ? 0.305 -41.094 -6.066 1 76.31 358 ILE B CA 1
ATOM 6041 C C . ILE B 1 358 ? -0.377 -39.875 -6.66 1 76.31 358 ILE B C 1
ATOM 6043 O O . ILE B 1 358 ? -1.556 -39.625 -6.398 1 76.31 358 ILE B O 1
ATOM 6047 N N . LYS B 1 359 ? 0.432 -39.125 -7.418 1 76.31 359 LYS B N 1
ATOM 6048 C CA . LYS B 1 359 ? -0.087 -38 -8.164 1 76.31 359 LYS B CA 1
ATOM 6049 C C . LYS B 1 359 ? -0.081 -38.25 -9.664 1 76.31 359 LYS B C 1
ATOM 6051 O O . LYS B 1 359 ? 0.886 -37.938 -10.352 1 76.31 359 LYS B O 1
ATOM 6056 N N . PRO B 1 360 ? -1.127 -38.688 -10.172 1 70.38 360 PRO B N 1
ATOM 6057 C CA . PRO B 1 360 ? -1.135 -39.281 -11.523 1 70.38 360 PRO B CA 1
ATOM 6058 C C . PRO B 1 360 ? -0.752 -38.281 -12.602 1 70.38 360 PRO B C 1
ATOM 6060 O O . PRO B 1 360 ? -0.179 -38.625 -13.625 1 70.38 360 PRO B O 1
ATOM 6063 N N . PHE B 1 361 ? -0.975 -37.094 -12.328 1 74.81 361 PHE B N 1
ATOM 6064 C CA . PHE B 1 361 ? -0.696 -36.094 -13.367 1 74.81 361 PHE B CA 1
ATOM 6065 C C . PHE B 1 361 ? 0.79 -35.75 -13.414 1 74.81 361 PHE B C 1
ATOM 6067 O O . PHE B 1 361 ? 1.271 -35.156 -14.383 1 74.81 361 PHE B O 1
ATOM 6074 N N . PHE B 1 362 ? 1.499 -36.281 -12.422 1 82.12 362 PHE B N 1
ATOM 6075 C CA . PHE B 1 362 ? 2.871 -35.812 -12.305 1 82.12 362 PHE B CA 1
ATOM 6076 C C . PHE B 1 362 ? 3.848 -36.969 -12.234 1 82.12 362 PHE B C 1
ATOM 6078 O O . PHE B 1 362 ? 5.062 -36.781 -12.141 1 82.12 362 PHE B O 1
ATOM 6085 N N . MET B 1 363 ? 3.26 -38.125 -12.297 1 80.81 363 MET B N 1
ATOM 6086 C CA . MET B 1 363 ? 4.117 -39.312 -12.102 1 80.81 363 MET B CA 1
ATOM 6087 C C . MET B 1 363 ? 3.695 -40.438 -13.008 1 80.81 363 MET B C 1
ATOM 6089 O O . MET B 1 363 ? 2.523 -40.562 -13.383 1 80.81 363 MET B O 1
ATOM 6093 N N . SER B 1 364 ? 4.695 -41.094 -13.477 1 77.81 364 SER B N 1
ATOM 6094 C CA . SER B 1 364 ? 4.438 -42.375 -14.18 1 77.81 364 SER B CA 1
ATOM 6095 C C . SER B 1 364 ? 4.984 -43.562 -13.398 1 77.81 364 SER B C 1
ATOM 6097 O O . SER B 1 364 ? 5.938 -43.406 -12.633 1 77.81 364 SER B O 1
ATOM 6099 N N . GLY B 1 365 ? 4.234 -44.562 -13.414 1 81.19 365 GLY B N 1
ATOM 6100 C CA . GLY B 1 365 ? 4.73 -45.75 -12.719 1 81.19 365 GLY B CA 1
ATOM 6101 C C . GLY B 1 365 ? 3.789 -46.938 -12.805 1 81.19 365 GLY B C 1
ATOM 6102 O O . GLY B 1 365 ? 2.887 -46.969 -13.648 1 81.19 365 GLY B O 1
ATOM 6103 N N . THR B 1 366 ? 4.223 -48.031 -12.133 1 72.94 366 THR B N 1
ATOM 6104 C CA . THR B 1 366 ? 3.48 -49.281 -12.195 1 72.94 366 THR B CA 1
ATOM 6105 C C . THR B 1 366 ? 3.115 -49.75 -10.789 1 72.94 366 THR B C 1
ATOM 6107 O O . THR B 1 366 ? 3.869 -49.531 -9.836 1 72.94 366 THR B O 1
ATOM 6110 N N . ILE B 1 367 ? 1.881 -50.156 -10.68 1 67.75 367 ILE B N 1
ATOM 6111 C CA . ILE B 1 367 ? 1.448 -50.844 -9.461 1 67.75 367 ILE B CA 1
ATOM 6112 C C . ILE B 1 367 ? 1.211 -52.344 -9.758 1 67.75 367 ILE B C 1
ATOM 6114 O O . ILE B 1 367 ? 0.448 -52.688 -10.664 1 67.75 367 ILE B O 1
ATOM 6118 N N . LYS B 1 368 ? 1.902 -53.312 -9.102 1 73.5 368 LYS B N 1
ATOM 6119 C CA . LYS B 1 368 ? 1.691 -54.75 -9.242 1 73.5 368 LYS B CA 1
ATOM 6120 C C . LYS B 1 368 ? 0.725 -55.281 -8.18 1 73.5 368 LYS B C 1
ATOM 6122 O O . LYS B 1 368 ? 0.925 -55.062 -6.988 1 73.5 368 LYS B O 1
ATOM 6127 N N . GLN B 1 369 ? -0.408 -55.562 -8.594 1 65.44 369 GLN B N 1
ATOM 6128 C CA . GLN B 1 369 ? -1.345 -56.219 -7.68 1 65.44 369 GLN B CA 1
ATOM 6129 C C . GLN B 1 369 ? -1.05 -57.719 -7.547 1 65.44 369 GLN B C 1
ATOM 6131 O O . GLN B 1 369 ? -0.982 -58.438 -8.547 1 65.44 369 GLN B O 1
ATOM 6136 N N . ILE B 1 370 ? -0.643 -58.062 -6.402 1 58.25 370 ILE B N 1
ATOM 6137 C CA . ILE B 1 370 ? -0.407 -59.469 -6.113 1 58.25 370 ILE B CA 1
ATOM 6138 C C . ILE B 1 370 ? -1.54 -60 -5.246 1 58.25 370 ILE B C 1
ATOM 6140 O O . ILE B 1 370 ? -1.893 -59.406 -4.227 1 58.25 370 ILE B O 1
ATOM 6144 N N . GLY B 1 371 ? -2.762 -60.75 -5.887 1 53.81 371 GLY B N 1
ATOM 6145 C CA . GLY B 1 371 ? -3.816 -61.531 -5.27 1 53.81 371 GLY B CA 1
ATOM 6146 C C . GLY B 1 371 ? -4.586 -62.375 -6.262 1 53.81 371 GLY B C 1
ATOM 6147 O O . GLY B 1 371 ? -4.582 -62.094 -7.461 1 53.81 371 GLY B O 1
ATOM 6148 N N . PHE B 1 372 ? -4.77 -63.719 -5.949 1 45.12 372 PHE B N 1
ATOM 6149 C CA . PHE B 1 372 ? -5.531 -64.812 -6.578 1 45.12 372 PHE B CA 1
ATOM 6150 C C . PHE B 1 372 ? -7 -64.375 -6.707 1 45.12 372 PHE B C 1
ATOM 6152 O O . PHE B 1 372 ? -7.586 -63.844 -5.773 1 45.12 372 PHE B O 1
ATOM 6159 N N . ASP B 1 373 ? -7.48 -63.969 -7.922 1 40.91 373 ASP B N 1
ATOM 6160 C CA . ASP B 1 373 ? -8.914 -64 -8.195 1 40.91 373 ASP B CA 1
ATOM 6161 C C . ASP B 1 373 ? -9.57 -65.25 -7.574 1 40.91 373 ASP B C 1
ATOM 6163 O O . ASP B 1 373 ? -9.156 -66.375 -7.844 1 40.91 373 ASP B O 1
ATOM 6167 N N . ASP B 1 374 ? -10.102 -65.25 -6.379 1 36.5 374 ASP B N 1
ATOM 6168 C CA . ASP B 1 374 ? -11.219 -66.188 -6.355 1 36.5 374 ASP B CA 1
ATOM 6169 C C . ASP B 1 374 ? -12.273 -65.812 -7.398 1 36.5 374 ASP B C 1
ATOM 6171 O O . ASP B 1 374 ? -12.82 -64.75 -7.355 1 36.5 374 ASP B O 1
ATOM 6175 N N . ALA B 1 375 ? -12.258 -66.125 -8.719 1 32.84 375 ALA B N 1
ATOM 6176 C CA . ALA B 1 375 ? -13.406 -66.188 -9.617 1 32.84 375 ALA B CA 1
ATOM 6177 C C . ALA B 1 375 ? -14.688 -66.5 -8.867 1 32.84 375 ALA B C 1
ATOM 6179 O O . ALA B 1 375 ? -15.789 -66.375 -9.398 1 32.84 375 ALA B O 1
ATOM 6180 N N . SER B 1 376 ? -14.719 -67.562 -7.828 1 28.5 376 SER B N 1
ATOM 6181 C CA . SER B 1 376 ? -15.984 -68.25 -7.609 1 28.5 376 SER B CA 1
ATOM 6182 C C . SER B 1 376 ? -17.016 -67.312 -6.98 1 28.5 376 SER B C 1
ATOM 6184 O O . SER B 1 376 ? -18.094 -67.75 -6.57 1 28.5 376 SER B O 1
ATOM 6186 N N . PHE B 1 377 ? -17.141 -66 -6.949 1 22.92 377 PHE B N 1
ATOM 6187 C CA . PHE B 1 377 ? -18.531 -65.625 -7.176 1 22.92 377 PHE B CA 1
ATOM 6188 C C . PHE B 1 377 ? -18.797 -65.375 -8.664 1 22.92 377 PHE B C 1
ATOM 6190 O O . PHE B 1 377 ? -17.891 -65.062 -9.422 1 22.92 377 PHE B O 1
#

Foldseek 3Di:
DFLVVCLLLLCVLCVVLVLNLLSVLSVLLSVLLVLLVVLLVVLVVLLVLLLVLLVVLLVVQVVVCVVVVDDDDDPVSPPQQWDDDPRDTDHSVVSNQVSLLSNLVSLQSSQQSVQSSCQSQVVVVPGDDNVPTHLVVSLVVCVVDPFLVQLNVLSVVLCPDPLNVCSVQQNCCVVPPHGFDWAWDADSPPRDIATWGQWDDDPRDIDHIDGRSVSSVVSSVVSRVSSSSNSVSCSVRSVVDDCRQQEEQAWAKEWEAEVPCLVRTFIAIEHEDADPVPHDQKHWYKHWQCVPVVDIDTDEDQDQKYFYAHPVGFTFWMWGFPDHDDPPDPRGDTTMTGIDGDPDSPPPPVRPSDHDDDDVSRYYYDYHYDDDPPPDD/DFLVVCLLLLCVLCVVLVLNLLSVLSVLLSVLLVLLVVLLVVLVVLLVLLLVLLVVLLVVQVVVCVVVVDDDDDPVSPPQQWDDDPNDTDHSVVSNQVSLLSNLVSLQSSQQSVQSSCQSQVVVVPGDDNVPTHLVVSLVVCVVDPFLVQLNVLSVVLCPDPLNVCSVQQNCCVVPPHGFDWAWDADSPPRDIATWGAWDDDPRDIDHIDGRSVSSVVSSVVSRVSSSSNSVSCSVRSVVDDCRQQEEQAWAKEWEAEVPCLVRTFIAIEHEDADPVPHDQKHWYWHWQCVPVVDIDTDEDQDQKYFYAYPVGFTFWMWGFPDHDDPPDPRGDTTMTGIDGDPDSPVPPVRPSPHDDDDVSRYYYDYHYDDDPPPPD